Protein 1I4D (pdb70)

Structure (mmCIF, N/CA/C/O backbone):
data_1I4D
#
_entry.id   1I4D
#
_cell.length_a   63.566
_cell.length_b   47.462
_cell.length_c   125.311
_cell.angle_alpha   90.00
_cell.angle_beta   97.51
_cell.angle_gamma   90.00
#
_symmetry.space_group_name_H-M   'P 1 21 1'
#
loop_
_entity.id
_entity.type
_entity.pdbx_description
1 polymer 'ARFAPTIN 2'
2 polymer 'RAS-RELATED C3 BOTULINUM TOXIN SUBSTRATE 1'
3 non-polymer 'MAGNESIUM ION'
4 non-polymer "GUANOSINE-5'-DIPHOSPHATE"
5 water water
#
loop_
_atom_site.group_PDB
_atom_site.id
_atom_site.type_symbol
_atom_site.label_atom_id
_atom_site.label_alt_id
_atom_site.label_comp_id
_atom_site.label_asym_id
_atom_site.label_entity_id
_atom_site.label_seq_id
_atom_site.pdbx_PDB_ins_code
_atom_site.Cartn_x
_atom_site.Cartn_y
_atom_site.Cartn_z
_atom_site.occupancy
_atom_site.B_iso_or_equiv
_atom_site.auth_seq_id
_atom_site.auth_comp_id
_atom_site.auth_asym_id
_atom_site.auth_atom_id
_atom_site.pdbx_PDB_model_num
ATOM 1 N N . SER A 1 2 ? -28.423 -29.374 6.363 1.00 91.07 23 SER A N 1
ATOM 2 C CA . SER A 1 2 ? -28.788 -28.320 5.376 1.00 91.01 23 SER A CA 1
ATOM 3 C C . SER A 1 2 ? -28.708 -26.953 6.036 1.00 91.06 23 SER A C 1
ATOM 4 O O . SER A 1 2 ? -28.754 -26.847 7.262 1.00 91.59 23 SER A O 1
ATOM 7 N N . ARG A 1 3 ? -28.594 -25.913 5.214 1.00 90.28 24 ARG A N 1
ATOM 8 C CA . ARG A 1 3 ? -28.500 -24.541 5.700 1.00 89.09 24 ARG A CA 1
ATOM 9 C C . ARG A 1 3 ? -28.128 -23.637 4.527 1.00 87.85 24 ARG A C 1
ATOM 10 O O . ARG A 1 3 ? -27.495 -24.089 3.570 1.00 87.17 24 ARG A O 1
ATOM 18 N N . THR A 1 4 ? -28.533 -22.369 4.592 1.00 86.60 25 THR A N 1
ATOM 19 C CA . THR A 1 4 ? -28.213 -21.410 3.532 1.00 85.41 25 THR A CA 1
ATOM 20 C C . THR A 1 4 ? -26.839 -20.805 3.826 1.00 84.80 25 THR A C 1
ATOM 21 O O . THR A 1 4 ? -26.727 -19.815 4.556 1.00 85.69 25 THR A O 1
ATOM 25 N N . VAL A 1 5 ? -25.798 -21.402 3.254 1.00 83.03 26 VAL A N 1
ATOM 26 C CA . VAL A 1 5 ? -24.430 -20.939 3.470 1.00 80.56 26 VAL A CA 1
ATOM 27 C C . VAL A 1 5 ? -23.988 -19.840 2.502 1.00 78.94 26 VAL A C 1
ATOM 28 O O . VAL A 1 5 ? -24.174 -19.942 1.290 1.00 78.70 26 VAL A O 1
ATOM 32 N N . ASP A 1 6 ? -23.411 -18.782 3.056 1.00 77.33 27 ASP A N 1
ATOM 33 C CA . ASP A 1 6 ? -22.902 -17.682 2.256 1.00 76.76 27 ASP A CA 1
ATOM 34 C C . ASP A 1 6 ? -21.398 -17.620 2.488 1.00 76.90 27 ASP A C 1
ATOM 35 O O . ASP A 1 6 ? -20.803 -16.546 2.457 1.00 77.43 27 ASP A O 1
ATOM 40 N N . LEU A 1 7 ? -20.807 -18.795 2.718 1.00 76.31 28 LEU A N 1
ATOM 41 C CA . LEU A 1 7 ? -19.375 -18.975 2.987 1.00 75.44 28 LEU A CA 1
ATOM 42 C C . LEU A 1 7 ? -18.517 -17.710 3.029 1.00 74.91 28 LEU A C 1
ATOM 43 O O . LEU A 1 7 ? -17.996 -17.342 4.081 1.00 74.27 28 LEU A O 1
ATOM 48 N N . GLU A 1 8 ? -18.360 -17.063 1.878 1.00 74.68 29 GLU A N 1
ATOM 49 C CA . GLU A 1 8 ? -17.558 -15.848 1.785 1.00 74.68 29 GLU A CA 1
ATOM 50 C C . GLU A 1 8 ? -17.913 -14.866 2.896 1.00 72.95 29 GLU A C 1
ATOM 51 O O . GLU A 1 8 ? -17.056 -14.480 3.688 1.00 73.03 29 GLU A O 1
ATOM 57 N N . LEU A 1 9 ? -19.183 -14.473 2.957 1.00 71.16 30 LEU A N 1
ATOM 58 C CA . LEU A 1 9 ? -19.645 -13.532 3.974 1.00 69.08 30 LEU A CA 1
ATOM 59 C C . LEU A 1 9 ? -19.596 -14.090 5.400 1.00 67.60 30 LEU A C 1
ATOM 60 O O . LEU A 1 9 ? -19.287 -13.361 6.342 1.00 67.09 30 LEU A O 1
ATOM 65 N N . GLU A 1 10 ? -19.920 -15.371 5.564 1.00 65.74 31 GLU A N 1
ATOM 66 C CA . GLU A 1 10 ? -19.896 -15.979 6.885 1.00 63.96 31 GLU A CA 1
ATOM 67 C C . GLU A 1 10 ? -18.505 -15.880 7.494 1.00 63.58 31 GLU A C 1
ATOM 68 O O . GLU A 1 10 ? -18.360 -15.616 8.688 1.00 63.25 31 GLU A O 1
ATOM 74 N N . LEU A 1 11 ? -17.482 -16.078 6.670 1.00 63.22 32 LEU A N 1
ATOM 75 C CA . LEU A 1 11 ? -16.112 -15.984 7.147 1.00 63.22 32 LEU A CA 1
ATOM 76 C C . LEU A 1 11 ? -15.818 -14.570 7.612 1.00 63.35 32 LEU A C 1
ATOM 77 O O . LEU A 1 11 ? -15.398 -14.359 8.744 1.00 64.06 32 LEU A O 1
ATOM 82 N N . GLN A 1 12 ? -16.044 -13.605 6.732 1.00 63.81 33 GLN A N 1
ATOM 83 C CA . GLN A 1 12 ? -15.840 -12.199 7.059 1.00 64.52 33 GLN A CA 1
ATOM 84 C C . GLN A 1 12 ? -16.487 -11.866 8.405 1.00 63.94 33 GLN A C 1
ATOM 85 O O . GLN A 1 12 ? -16.013 -11.001 9.141 1.00 62.57 33 GLN A O 1
ATOM 91 N N . ILE A 1 13 ? -17.584 -12.560 8.700 1.00 63.62 34 ILE A N 1
ATOM 92 C CA . ILE A 1 13 ? -18.342 -12.364 9.929 1.00 63.09 34 ILE A CA 1
ATOM 93 C C . ILE A 1 13 ? -17.616 -12.912 11.147 1.00 63.74 34 ILE A C 1
ATOM 94 O O . ILE A 1 13 ? -17.376 -12.181 12.109 1.00 63.84 34 ILE A O 1
ATOM 99 N N . GLU A 1 14 ? -17.257 -14.192 11.120 1.00 64.69 35 GLU A N 1
ATOM 100 C CA . GLU A 1 14 ? -16.581 -14.767 12.277 1.00 65.30 35 GLU A CA 1
ATOM 101 C C . GLU A 1 14 ? -15.251 -14.078 12.488 1.00 62.58 35 GLU A C 1
ATOM 102 O O . GLU A 1 14 ? -14.756 -13.992 13.610 1.00 62.13 35 GLU A O 1
ATOM 108 N N . LEU A 1 15 ? -14.693 -13.571 11.398 1.00 60.80 36 LEU A N 1
ATOM 109 C CA . LEU A 1 15 ? -13.428 -12.869 11.439 1.00 60.05 36 LEU A CA 1
ATOM 110 C C . LEU A 1 15 ? -13.624 -11.565 12.203 1.00 59.17 36 LEU A C 1
ATOM 111 O O . LEU A 1 15 ? -12.807 -11.198 13.047 1.00 60.09 36 LEU A O 1
ATOM 116 N N . LEU A 1 16 ? -14.706 -10.857 11.897 1.00 57.19 37 LEU A N 1
ATOM 117 C CA . LEU A 1 16 ? -14.988 -9.602 12.577 1.00 55.32 37 LEU A CA 1
ATOM 118 C C . LEU A 1 16 ? -15.197 -9.925 14.031 1.00 55.02 37 LEU A C 1
ATOM 119 O O . LEU A 1 16 ? -14.794 -9.171 14.914 1.00 55.66 37 LEU A O 1
ATOM 124 N N . ARG A 1 17 ? -15.825 -11.060 14.282 1.00 54.39 38 ARG A N 1
ATOM 125 C CA . ARG A 1 17 ? -16.085 -11.442 15.652 1.00 54.48 38 ARG A CA 1
ATOM 126 C C . ARG A 1 17 ? -14.811 -11.651 16.453 1.00 54.37 38 ARG A C 1
ATOM 127 O O . ARG A 1 17 ? -14.756 -11.282 17.624 1.00 53.31 38 ARG A O 1
ATOM 135 N N . GLU A 1 18 ? -13.779 -12.220 15.838 1.00 55.00 39 GLU A N 1
ATOM 136 C CA . GLU A 1 18 ? -12.548 -12.414 16.582 1.00 56.48 39 GLU A CA 1
ATOM 137 C C . GLU A 1 18 ? -11.862 -11.060 16.733 1.00 54.88 39 GLU A C 1
ATOM 138 O O . GLU A 1 18 ? -11.537 -10.652 17.846 1.00 56.06 39 GLU A O 1
ATOM 144 N N . THR A 1 19 ? -11.652 -10.349 15.630 1.00 52.50 40 THR A N 1
ATOM 145 C CA . THR A 1 19 ? -11.029 -9.033 15.717 1.00 49.90 40 THR A CA 1
ATOM 146 C C . THR A 1 19 ? -11.664 -8.293 16.886 1.00 48.89 40 THR A C 1
ATOM 147 O O . THR A 1 19 ? -10.996 -7.582 17.621 1.00 48.58 40 THR A O 1
ATOM 151 N N . LYS A 1 20 ? -12.965 -8.483 17.056 1.00 48.69 41 LYS A N 1
ATOM 152 C CA . LYS A 1 20 ? -13.701 -7.849 18.140 1.00 49.34 41 LYS A CA 1
ATOM 153 C C . LYS A 1 20 ? -13.157 -8.260 19.502 1.00 49.41 41 LYS A C 1
ATOM 154 O O . LYS A 1 20 ? -12.829 -7.411 20.324 1.00 50.53 41 LYS A O 1
ATOM 160 N N . ARG A 1 21 ? -13.077 -9.563 19.746 1.00 48.54 42 ARG A N 1
ATOM 161 C CA . ARG A 1 21 ? -12.572 -10.070 21.019 1.00 49.07 42 ARG A CA 1
ATOM 162 C C . ARG A 1 21 ? -11.175 -9.541 21.341 1.00 47.71 42 ARG A C 1
ATOM 163 O O . ARG A 1 21 ? -10.947 -8.953 22.403 1.00 47.26 42 ARG A O 1
ATOM 171 N N . LYS A 1 22 ? -10.245 -9.765 20.419 1.00 45.70 43 LYS A N 1
ATOM 172 C CA . LYS A 1 22 ? -8.875 -9.321 20.577 1.00 43.68 43 LYS A CA 1
ATOM 173 C C . LYS A 1 22 ? -8.808 -7.853 20.936 1.00 42.23 43 LYS A C 1
ATOM 174 O O . LYS A 1 22 ? -8.067 -7.451 21.826 1.00 42.04 43 LYS A O 1
ATOM 180 N N . TYR A 1 23 ? -9.593 -7.047 20.247 1.00 42.17 44 TYR A N 1
ATOM 181 C CA . TYR A 1 23 ? -9.613 -5.623 20.530 1.00 43.14 44 TYR A CA 1
ATOM 182 C C . TYR A 1 23 ? -10.096 -5.345 21.946 1.00 42.94 44 TYR A C 1
ATOM 183 O O . TYR A 1 23 ? -9.564 -4.471 22.624 1.00 44.38 44 TYR A O 1
ATOM 192 N N . GLU A 1 24 ? -11.098 -6.087 22.398 1.00 42.75 45 GLU A N 1
ATOM 193 C CA . GLU A 1 24 ? -11.613 -5.876 23.740 1.00 43.49 45 GLU A CA 1
ATOM 194 C C . GLU A 1 24 ? -10.572 -6.309 24.764 1.00 44.42 45 GLU A C 1
ATOM 195 O O . GLU A 1 24 ? -10.662 -5.955 25.950 1.00 44.76 45 GLU A O 1
ATOM 201 N N . SER A 1 25 ? -9.584 -7.079 24.308 1.00 44.08 46 SER A N 1
ATOM 202 C CA . SER A 1 25 ? -8.518 -7.529 25.198 1.00 42.53 46 SER A CA 1
ATOM 203 C C . SER A 1 25 ? -7.456 -6.443 25.266 1.00 40.43 46 SER A C 1
ATOM 204 O O . SER A 1 25 ? -6.949 -6.129 26.338 1.00 40.00 46 SER A O 1
ATOM 207 N N . VAL A 1 26 ? -7.103 -5.886 24.113 1.00 40.20 47 VAL A N 1
ATOM 208 C CA . VAL A 1 26 ? -6.148 -4.792 24.077 1.00 39.15 47 VAL A CA 1
ATOM 209 C C . VAL A 1 26 ? -6.807 -3.729 24.948 1.00 40.52 47 VAL A C 1
ATOM 210 O O . VAL A 1 26 ? -6.155 -3.014 25.706 1.00 41.81 47 VAL A O 1
ATOM 214 N N . LEU A 1 27 ? -8.127 -3.661 24.849 1.00 41.36 48 LEU A N 1
ATOM 215 C CA . LEU A 1 27 ? -8.909 -2.708 25.606 1.00 43.36 48 LEU A CA 1
ATOM 216 C C . LEU A 1 27 ? -8.742 -2.892 27.122 1.00 45.69 48 LEU A C 1
ATOM 217 O O . LEU A 1 27 ? -8.692 -1.910 27.856 1.00 46.85 48 LEU A O 1
ATOM 222 N N . GLN A 1 28 ? -8.665 -4.140 27.593 1.00 48.30 49 GLN A N 1
ATOM 223 C CA . GLN A 1 28 ? -8.476 -4.417 29.032 1.00 47.75 49 GLN A CA 1
ATOM 224 C C . GLN A 1 28 ? -7.153 -3.796 29.427 1.00 46.59 49 GLN A C 1
ATOM 225 O O . GLN A 1 28 ? -7.090 -2.773 30.114 1.00 47.09 49 GLN A O 1
ATOM 231 N N . LEU A 1 29 ? -6.097 -4.466 28.980 1.00 44.11 50 LEU A N 1
ATOM 232 C CA . LEU A 1 29 ? -4.737 -4.052 29.222 1.00 40.72 50 LEU A CA 1
ATOM 233 C C . LEU A 1 29 ? -4.642 -2.541 29.189 1.00 38.75 50 LEU A C 1
ATOM 234 O O . LEU A 1 29 ? -4.132 -1.930 30.114 1.00 40.65 50 LEU A O 1
ATOM 239 N N . GLY A 1 30 ? -5.141 -1.937 28.122 1.00 36.19 51 GLY A N 1
ATOM 240 C CA . GLY A 1 30 ? -5.093 -0.489 28.020 1.00 35.32 51 GLY A CA 1
ATOM 241 C C . GLY A 1 30 ? -5.614 0.190 29.271 1.00 34.41 51 GLY A C 1
ATOM 242 O O . GLY A 1 30 ? -4.927 1.010 29.875 1.00 34.80 51 GLY A O 1
ATOM 243 N N . ARG A 1 31 ? -6.836 -0.159 29.659 1.00 33.56 52 ARG A N 1
ATOM 244 C CA . ARG A 1 31 ? -7.449 0.403 30.857 1.00 32.86 52 ARG A CA 1
ATOM 245 C C . ARG A 1 31 ? -6.567 0.134 32.055 1.00 32.98 52 ARG A C 1
ATOM 246 O O . ARG A 1 31 ? -6.266 1.036 32.818 1.00 34.34 52 ARG A O 1
ATOM 254 N N . ALA A 1 32 ? -6.168 -1.120 32.220 1.00 33.54 53 ALA A N 1
ATOM 255 C CA . ALA A 1 32 ? -5.311 -1.513 33.324 1.00 33.03 53 ALA A CA 1
ATOM 256 C C . ALA A 1 32 ? -4.038 -0.684 33.331 1.00 33.00 53 ALA A C 1
ATOM 257 O O . ALA A 1 32 ? -3.615 -0.194 34.384 1.00 35.14 53 ALA A O 1
ATOM 259 N N . LEU A 1 33 ? -3.421 -0.535 32.164 1.00 32.34 54 LEU A N 1
ATOM 260 C CA . LEU A 1 33 ? -2.187 0.235 32.053 1.00 33.19 54 LEU A CA 1
ATOM 261 C C . LEU A 1 33 ? -2.453 1.557 32.750 1.00 34.09 54 LEU A C 1
ATOM 262 O O . LEU A 1 33 ? -1.653 2.039 33.548 1.00 35.22 54 LEU A O 1
ATOM 267 N N . THR A 1 34 ? -3.607 2.119 32.435 1.00 35.38 55 THR A N 1
ATOM 268 C CA . THR A 1 34 ? -4.065 3.369 32.999 1.00 37.75 55 THR A CA 1
ATOM 269 C C . THR A 1 34 ? -4.006 3.346 34.527 1.00 38.73 55 THR A C 1
ATOM 270 O O . THR A 1 34 ? -3.488 4.275 35.157 1.00 42.30 55 THR A O 1
ATOM 274 N N . ALA A 1 35 ? -4.527 2.279 35.122 1.00 37.55 56 ALA A N 1
ATOM 275 C CA . ALA A 1 35 ? -4.571 2.150 36.571 1.00 35.34 56 ALA A CA 1
ATOM 276 C C . ALA A 1 35 ? -3.196 2.161 37.215 1.00 35.13 56 ALA A C 1
ATOM 277 O O . ALA A 1 35 ? -2.994 2.739 38.282 1.00 34.40 56 ALA A O 1
ATOM 279 N N . HIS A 1 36 ? -2.248 1.514 36.560 1.00 35.76 57 HIS A N 1
ATOM 280 C CA . HIS A 1 36 ? -0.892 1.445 37.067 1.00 35.01 57 HIS A CA 1
ATOM 281 C C . HIS A 1 36 ? -0.193 2.779 36.956 1.00 34.98 57 HIS A C 1
ATOM 282 O O . HIS A 1 36 ? 0.500 3.191 37.879 1.00 33.66 57 HIS A O 1
ATOM 289 N N . LEU A 1 37 ? -0.386 3.456 35.831 1.00 34.74 58 LEU A N 1
ATOM 290 C CA . LEU A 1 37 ? 0.206 4.773 35.646 1.00 36.44 58 LEU A CA 1
ATOM 291 C C . LEU A 1 37 ? -0.294 5.668 36.780 1.00 36.68 58 LEU A C 1
ATOM 292 O O . LEU A 1 37 ? 0.463 6.441 37.370 1.00 34.02 58 LEU A O 1
ATOM 297 N N . TYR A 1 38 ? -1.575 5.532 37.097 1.00 37.48 59 TYR A N 1
ATOM 298 C CA . TYR A 1 38 ? -2.173 6.302 38.174 1.00 37.77 59 TYR A CA 1
ATOM 299 C C . TYR A 1 38 ? -1.410 6.002 39.461 1.00 39.16 59 TYR A C 1
ATOM 300 O O . TYR A 1 38 ? -0.969 6.910 40.170 1.00 41.03 59 TYR A O 1
ATOM 309 N N . SER A 1 39 ? -1.256 4.710 39.740 1.00 39.93 60 SER A N 1
ATOM 310 C CA . SER A 1 39 ? -0.571 4.223 40.932 1.00 39.05 60 SER A CA 1
ATOM 311 C C . SER A 1 39 ? 0.879 4.705 41.029 1.00 39.14 60 SER A C 1
ATOM 312 O O . SER A 1 39 ? 1.338 5.101 42.099 1.00 39.70 60 SER A O 1
ATOM 315 N N . LEU A 1 40 ? 1.607 4.642 39.921 1.00 39.44 61 LEU A N 1
ATOM 316 C CA . LEU A 1 40 ? 2.973 5.132 39.901 1.00 39.19 61 LEU A CA 1
ATOM 317 C C . LEU A 1 40 ? 2.923 6.621 40.266 1.00 39.77 61 LEU A C 1
ATOM 318 O O . LEU A 1 40 ? 3.409 7.022 41.317 1.00 39.37 61 LEU A O 1
ATOM 323 N N . LEU A 1 41 ? 2.318 7.431 39.398 1.00 40.73 62 LEU A N 1
ATOM 324 C CA . LEU A 1 41 ? 2.190 8.877 39.626 1.00 40.49 62 LEU A CA 1
ATOM 325 C C . LEU A 1 41 ? 2.076 9.222 41.100 1.00 40.31 62 LEU A C 1
ATOM 326 O O . LEU A 1 41 ? 2.854 10.023 41.600 1.00 41.81 62 LEU A O 1
ATOM 331 N N . GLN A 1 42 ? 1.113 8.624 41.798 1.00 39.16 63 GLN A N 1
ATOM 332 C CA . GLN A 1 42 ? 0.931 8.921 43.216 1.00 39.36 63 GLN A CA 1
ATOM 333 C C . GLN A 1 42 ? 2.138 8.504 44.032 1.00 38.57 63 GLN A C 1
ATOM 334 O O . GLN A 1 42 ? 2.665 9.286 44.811 1.00 39.84 63 GLN A O 1
ATOM 340 N N . THR A 1 43 ? 2.586 7.274 43.851 1.00 37.21 64 THR A N 1
ATOM 341 C CA . THR A 1 43 ? 3.734 6.798 44.595 1.00 36.85 64 THR A CA 1
ATOM 342 C C . THR A 1 43 ? 4.934 7.692 44.333 1.00 37.60 64 THR A C 1
ATOM 343 O O . THR A 1 43 ? 5.696 8.005 45.240 1.00 38.27 64 THR A O 1
ATOM 347 N N . GLN A 1 44 ? 5.110 8.099 43.085 1.00 39.60 65 GLN A N 1
ATOM 348 C CA . GLN A 1 44 ? 6.230 8.957 42.737 1.00 41.38 65 GLN A CA 1
ATOM 349 C C . GLN A 1 44 ? 6.028 10.325 43.374 1.00 42.32 65 GLN A C 1
ATOM 350 O O . GLN A 1 44 ? 6.956 10.902 43.925 1.00 44.02 65 GLN A O 1
ATOM 356 N N . HIS A 1 45 ? 4.810 10.841 43.319 1.00 42.59 66 HIS A N 1
ATOM 357 C CA . HIS A 1 45 ? 4.531 12.133 43.932 1.00 43.26 66 HIS A CA 1
ATOM 358 C C . HIS A 1 45 ? 4.869 12.085 45.421 1.00 43.24 66 HIS A C 1
ATOM 359 O O . HIS A 1 45 ? 5.472 13.008 45.972 1.00 44.53 66 HIS A O 1
ATOM 366 N N . ALA A 1 46 ? 4.453 11.008 46.072 1.00 42.14 67 ALA A N 1
ATOM 367 C CA . ALA A 1 46 ? 4.692 10.863 47.492 1.00 42.23 67 ALA A CA 1
ATOM 368 C C . ALA A 1 46 ? 6.176 10.766 47.776 1.00 42.49 67 ALA A C 1
ATOM 369 O O . ALA A 1 46 ? 6.731 11.525 48.574 1.00 43.14 67 ALA A O 1
ATOM 371 N N . LEU A 1 47 ? 6.814 9.818 47.109 1.00 41.87 68 LEU A N 1
ATOM 372 C CA . LEU A 1 47 ? 8.238 9.574 47.272 1.00 40.38 68 LEU A CA 1
ATOM 373 C C . LEU A 1 47 ? 9.016 10.849 46.967 1.00 39.75 68 LEU A C 1
ATOM 374 O O . LEU A 1 47 ? 10.096 11.083 47.504 1.00 39.22 68 LEU A O 1
ATOM 379 N N . GLY A 1 48 ? 8.458 11.684 46.108 1.00 39.90 69 GLY A N 1
ATOM 380 C CA . GLY A 1 48 ? 9.141 12.919 45.787 1.00 41.47 69 GLY A CA 1
ATOM 381 C C . GLY A 1 48 ? 9.162 13.823 47.002 1.00 42.71 69 GLY A C 1
ATOM 382 O O . GLY A 1 48 ? 10.213 14.300 47.429 1.00 42.14 69 GLY A O 1
ATOM 383 N N . ASP A 1 49 ? 7.982 14.049 47.567 1.00 44.67 70 ASP A N 1
ATOM 384 C CA . ASP A 1 49 ? 7.852 14.900 48.735 1.00 46.82 70 ASP A CA 1
ATOM 385 C C . ASP A 1 49 ? 8.643 14.327 49.894 1.00 47.00 70 ASP A C 1
ATOM 386 O O . ASP A 1 49 ? 9.186 15.074 50.699 1.00 48.51 70 ASP A O 1
ATOM 391 N N . ALA A 1 50 ? 8.725 13.002 49.976 1.00 46.13 71 ALA A N 1
ATOM 392 C CA . ALA A 1 50 ? 9.469 12.366 51.060 1.00 44.60 71 ALA A CA 1
ATOM 393 C C . ALA A 1 50 ? 10.969 12.633 50.918 1.00 44.89 71 ALA A C 1
ATOM 394 O O . ALA A 1 50 ? 11.600 13.163 51.837 1.00 45.67 71 ALA A O 1
ATOM 396 N N . PHE A 1 51 ? 11.539 12.262 49.773 1.00 44.50 72 PHE A N 1
ATOM 397 C CA . PHE A 1 51 ? 12.959 12.486 49.532 1.00 43.11 72 PHE A CA 1
ATOM 398 C C . PHE A 1 51 ? 13.273 13.965 49.746 1.00 45.26 72 PHE A C 1
ATOM 399 O O . PHE A 1 51 ? 14.286 14.324 50.353 1.00 44.42 72 PHE A O 1
ATOM 407 N N . ALA A 1 52 ? 12.390 14.824 49.249 1.00 47.78 73 ALA A N 1
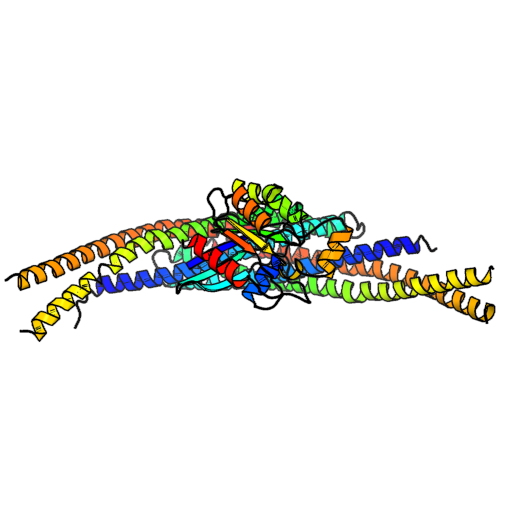ATOM 408 C CA . ALA A 1 52 ? 12.584 16.256 49.404 1.00 49.00 73 ALA A CA 1
ATOM 409 C C . ALA A 1 52 ? 12.719 16.600 50.890 1.00 50.40 73 ALA A C 1
ATOM 410 O O . ALA A 1 52 ? 13.659 17.283 51.296 1.00 51.77 73 ALA A O 1
ATOM 412 N N . ASP A 1 53 ? 11.793 16.108 51.704 1.00 52.45 74 ASP A N 1
ATOM 413 C CA . ASP A 1 53 ? 11.821 16.383 53.141 1.00 55.21 74 ASP A CA 1
ATOM 414 C C . ASP A 1 53 ? 13.123 15.933 53.836 1.00 55.79 74 ASP A C 1
ATOM 415 O O . ASP A 1 53 ? 13.734 16.706 54.580 1.00 55.80 74 ASP A O 1
ATOM 420 N N . LEU A 1 54 ? 13.537 14.688 53.600 1.00 55.77 75 LEU A N 1
ATOM 421 C CA . LEU A 1 54 ? 14.751 14.170 54.209 1.00 54.43 75 LEU A CA 1
ATOM 422 C C . LEU A 1 54 ? 15.963 14.972 53.760 1.00 55.79 75 LEU A C 1
ATOM 423 O O . LEU A 1 54 ? 16.914 15.145 54.522 1.00 56.30 75 LEU A O 1
ATOM 428 N N . SER A 1 55 ? 15.935 15.462 52.526 1.00 56.19 76 SER A N 1
ATOM 429 C CA . SER A 1 55 ? 17.038 16.275 52.030 1.00 57.67 76 SER A CA 1
ATOM 430 C C . SER A 1 55 ? 17.108 17.539 52.890 1.00 60.16 76 SER A C 1
ATOM 431 O O . SER A 1 55 ? 18.145 17.892 53.448 1.00 59.85 76 SER A O 1
ATOM 434 N N . GLN A 1 56 ? 15.972 18.205 53.007 1.00 63.10 77 GLN A N 1
ATOM 435 C CA . GLN A 1 56 ? 15.871 19.434 53.772 1.00 66.58 77 GLN A CA 1
ATOM 436 C C . GLN A 1 56 ? 16.312 19.246 55.225 1.00 67.09 77 GLN A C 1
ATOM 437 O O . GLN A 1 56 ? 16.743 20.200 55.868 1.00 68.21 77 GLN A O 1
ATOM 443 N N . LYS A 1 57 ? 16.216 18.018 55.731 1.00 67.14 78 LYS A N 1
ATOM 444 C CA . LYS A 1 57 ? 16.577 17.718 57.119 1.00 66.93 78 LYS A CA 1
ATOM 445 C C . LYS A 1 57 ? 17.589 16.581 57.280 1.00 67.42 78 LYS A C 1
ATOM 446 O O . LYS A 1 57 ? 17.501 15.790 58.217 1.00 67.42 78 LYS A O 1
ATOM 452 N N . SER A 1 58 ? 18.553 16.504 56.371 1.00 67.80 79 SER A N 1
ATOM 453 C CA . SER A 1 58 ? 19.574 15.464 56.426 1.00 67.85 79 SER A CA 1
ATOM 454 C C . SER A 1 58 ? 20.815 15.947 55.663 1.00 67.38 79 SER A C 1
ATOM 455 O O . SER A 1 58 ? 21.139 15.423 54.595 1.00 67.25 79 SER A O 1
ATOM 458 N N . PRO A 1 59 ? 21.532 16.948 56.221 1.00 67.17 80 PRO A N 1
ATOM 459 C CA . PRO A 1 59 ? 22.742 17.577 55.675 1.00 66.71 80 PRO A CA 1
ATOM 460 C C . PRO A 1 59 ? 23.707 16.639 54.974 1.00 66.82 80 PRO A C 1
ATOM 461 O O . PRO A 1 59 ? 24.039 16.826 53.799 1.00 66.37 80 PRO A O 1
ATOM 465 N N . GLU A 1 60 ? 24.160 15.632 55.707 1.00 66.53 81 GLU A N 1
ATOM 466 C CA . GLU A 1 60 ? 25.104 14.673 55.165 1.00 67.56 81 GLU A CA 1
ATOM 467 C C . GLU A 1 60 ? 24.639 13.964 53.889 1.00 65.36 81 GLU A C 1
ATOM 468 O O . GLU A 1 60 ? 25.467 13.534 53.079 1.00 64.95 81 GLU A O 1
ATOM 474 N N . LEU A 1 61 ? 23.323 13.839 53.714 1.00 61.89 82 LEU A N 1
ATOM 475 C CA . LEU A 1 61 ? 22.762 13.164 52.549 1.00 58.83 82 LEU A CA 1
ATOM 476 C C . LEU A 1 61 ? 21.884 14.070 51.691 1.00 59.47 82 LEU A C 1
ATOM 477 O O . LEU A 1 61 ? 21.197 13.601 50.791 1.00 59.76 82 LEU A O 1
ATOM 482 N N . GLN A 1 62 ? 21.923 15.368 51.961 1.00 60.64 83 GLN A N 1
ATOM 483 C CA . GLN A 1 62 ? 21.114 16.338 51.236 1.00 60.42 83 GLN A CA 1
ATOM 484 C C . GLN A 1 62 ? 21.212 16.248 49.720 1.00 59.20 83 GLN A C 1
ATOM 485 O O . GLN A 1 62 ? 20.209 16.384 49.026 1.00 58.98 83 GLN A O 1
ATOM 491 N N . GLU A 1 63 ? 22.414 16.034 49.199 1.00 59.20 84 GLU A N 1
ATOM 492 C CA . GLU A 1 63 ? 22.598 15.952 47.751 1.00 59.40 84 GLU A CA 1
ATOM 493 C C . GLU A 1 63 ? 21.930 14.727 47.171 1.00 57.61 84 GLU A C 1
ATOM 494 O O . GLU A 1 63 ? 21.208 14.825 46.197 1.00 59.43 84 GLU A O 1
ATOM 500 N N . GLU A 1 64 ? 22.192 13.567 47.760 1.00 56.04 85 GLU A N 1
ATOM 501 C CA . GLU A 1 64 ? 21.617 12.323 47.272 1.00 52.87 85 GLU A CA 1
ATOM 502 C C . GLU A 1 64 ? 20.083 12.274 47.362 1.00 51.29 85 GLU A C 1
ATOM 503 O O . GLU A 1 64 ? 19.425 11.743 46.463 1.00 50.70 85 GLU A O 1
ATOM 509 N N . PHE A 1 65 ? 19.513 12.832 48.429 1.00 48.75 86 PHE A N 1
ATOM 510 C CA . PHE A 1 65 ? 18.059 12.868 48.597 1.00 46.99 86 PHE A CA 1
ATOM 511 C C . PHE A 1 65 ? 17.372 13.828 47.602 1.00 47.85 86 PHE A C 1
ATOM 512 O O . PHE A 1 65 ? 16.405 13.436 46.940 1.00 49.45 86 PHE A O 1
ATOM 520 N N . GLY A 1 66 ? 17.859 15.074 47.503 1.00 47.29 87 GLY A N 1
ATOM 521 C CA . GLY A 1 66 ? 17.278 16.047 46.584 1.00 47.08 87 GLY A CA 1
ATOM 522 C C . GLY A 1 66 ? 17.373 15.518 45.163 1.00 48.70 87 GLY A C 1
ATOM 523 O O . GLY A 1 66 ? 16.477 15.675 44.328 1.00 49.89 87 GLY A O 1
ATOM 524 N N . TYR A 1 67 ? 18.504 14.886 44.910 1.00 50.11 88 TYR A N 1
ATOM 525 C CA . TYR A 1 67 ? 18.843 14.241 43.649 1.00 52.09 88 TYR A CA 1
ATOM 526 C C . TYR A 1 67 ? 17.626 13.402 43.228 1.00 51.52 88 TYR A C 1
ATOM 527 O O . TYR A 1 67 ? 17.053 13.590 42.149 1.00 51.40 88 TYR A O 1
ATOM 536 N N . ASN A 1 68 ? 17.247 12.473 44.106 1.00 48.77 89 ASN A N 1
ATOM 537 C CA . ASN A 1 68 ? 16.135 11.566 43.865 1.00 46.43 89 ASN A CA 1
ATOM 538 C C . ASN A 1 68 ? 14.785 12.246 43.923 1.00 45.24 89 ASN A C 1
ATOM 539 O O . ASN A 1 68 ? 13.881 11.922 43.148 1.00 43.37 89 ASN A O 1
ATOM 544 N N . ALA A 1 69 ? 14.646 13.188 44.847 1.00 44.44 90 ALA A N 1
ATOM 545 C CA . ALA A 1 69 ? 13.395 13.908 44.977 1.00 44.46 90 ALA A CA 1
ATOM 546 C C . ALA A 1 69 ? 12.999 14.470 43.618 1.00 45.99 90 ALA A C 1
ATOM 547 O O . ALA A 1 69 ? 11.917 14.174 43.117 1.00 46.54 90 ALA A O 1
ATOM 549 N N . GLU A 1 70 ? 13.876 15.259 43.007 1.00 47.18 91 GLU A N 1
ATOM 550 C CA . GLU A 1 70 ? 13.560 15.848 41.713 1.00 48.12 91 GLU A CA 1
ATOM 551 C C . GLU A 1 70 ? 13.196 14.859 40.630 1.00 47.87 91 GLU A C 1
ATOM 552 O O . GLU A 1 70 ? 12.149 15.002 40.003 1.00 48.52 91 GLU A O 1
ATOM 558 N N . THR A 1 71 ? 14.036 13.856 40.393 1.00 48.62 92 THR A N 1
ATOM 559 C CA . THR A 1 71 ? 13.724 12.904 39.328 1.00 49.81 92 THR A CA 1
ATOM 560 C C . THR A 1 71 ? 12.336 12.311 39.555 1.00 48.69 92 THR A C 1
ATOM 561 O O . THR A 1 71 ? 11.558 12.117 38.612 1.00 48.61 92 THR A O 1
ATOM 565 N N . GLN A 1 72 ? 12.023 12.032 40.815 1.00 48.19 93 GLN A N 1
ATOM 566 C CA . GLN A 1 72 ? 10.724 11.482 41.157 1.00 46.38 93 GLN A CA 1
ATOM 567 C C . GLN A 1 72 ? 9.650 12.546 40.938 1.00 46.10 93 GLN A C 1
ATOM 568 O O . GLN A 1 72 ? 8.555 12.232 40.480 1.00 45.77 93 GLN A O 1
ATOM 574 N N . LYS A 1 73 ? 9.963 13.805 41.254 1.00 45.88 94 LYS A N 1
ATOM 575 C CA . LYS A 1 73 ? 9.006 14.897 41.058 1.00 45.75 94 LYS A CA 1
ATOM 576 C C . LYS A 1 73 ? 8.769 15.097 39.588 1.00 44.43 94 LYS A C 1
ATOM 577 O O . LYS 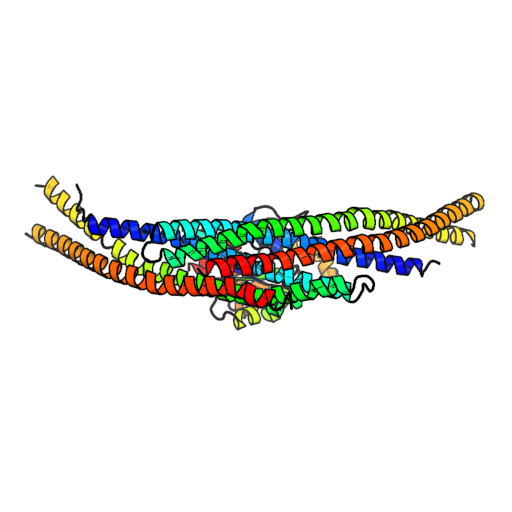A 1 73 ? 7.687 15.504 39.174 1.00 44.05 94 LYS A O 1
ATOM 583 N N . LEU A 1 74 ? 9.789 14.804 38.795 1.00 45.55 95 LEU A N 1
ATOM 584 C CA . LEU A 1 74 ? 9.670 14.943 37.354 1.00 48.28 95 LEU A CA 1
ATOM 585 C C . LEU A 1 74 ? 8.922 13.748 36.769 1.00 49.52 95 LEU A C 1
ATOM 586 O O . LEU A 1 74 ? 7.943 13.921 36.049 1.00 51.27 95 LEU A O 1
ATOM 591 N N . LEU A 1 75 ? 9.374 12.536 37.073 1.00 50.76 96 LEU A N 1
ATOM 592 C CA . LEU A 1 75 ? 8.694 11.347 36.571 1.00 50.94 96 LEU A CA 1
ATOM 593 C C . LEU A 1 75 ? 7.191 11.371 36.855 1.00 50.84 96 LEU A C 1
ATOM 594 O O . LEU A 1 75 ? 6.419 10.679 36.195 1.00 51.80 96 LEU A O 1
ATOM 599 N N . CYS A 1 76 ? 6.781 12.148 37.850 1.00 50.11 97 CYS A N 1
ATOM 600 C CA . CYS A 1 76 ? 5.373 12.258 38.193 1.00 50.25 97 CYS A CA 1
ATOM 601 C C . CYS A 1 76 ? 4.638 13.060 37.115 1.00 51.64 97 CYS A C 1
ATOM 602 O O . CYS A 1 76 ? 3.577 12.651 36.643 1.00 51.76 97 CYS A O 1
ATOM 605 N N . LYS A 1 77 ? 5.197 14.201 36.720 1.00 51.79 98 LYS A N 1
ATOM 606 C CA . LYS A 1 77 ? 4.556 15.015 35.695 1.00 51.95 98 LYS A CA 1
ATOM 607 C C . LYS A 1 77 ? 4.498 14.278 34.376 1.00 52.06 98 LYS A C 1
ATOM 608 O O . LYS A 1 77 ? 3.423 13.977 33.880 1.00 53.86 98 LYS A O 1
ATOM 614 N N . ASN A 1 78 ? 5.651 13.978 33.800 1.00 52.13 99 ASN A N 1
ATOM 615 C CA . ASN A 1 78 ? 5.659 13.268 32.537 1.00 52.94 99 ASN A CA 1
ATOM 616 C C . ASN A 1 78 ? 4.736 12.056 32.617 1.00 53.29 99 ASN A C 1
ATOM 617 O O . ASN A 1 78 ? 4.200 11.611 31.608 1.00 54.71 99 ASN A O 1
ATOM 622 N N . GLY A 1 79 ? 4.521 11.549 33.825 1.00 53.64 100 GLY A N 1
ATOM 623 C CA . GLY A 1 79 ? 3.641 10.411 33.990 1.00 54.60 100 GLY A CA 1
ATOM 624 C C . GLY A 1 79 ? 2.198 10.769 33.687 1.00 56.13 100 GLY A C 1
ATOM 625 O O . GLY A 1 79 ? 1.429 9.944 33.186 1.00 57.73 100 GLY A O 1
ATOM 626 N N . GLU A 1 80 ? 1.818 12.002 34.002 1.00 56.63 101 GLU A N 1
ATOM 627 C CA . GLU A 1 80 ? 0.465 12.473 33.738 1.00 55.92 101 GLU A CA 1
ATOM 628 C C . GLU A 1 80 ? 0.190 12.476 32.257 1.00 55.61 101 GLU A C 1
ATOM 629 O O . GLU A 1 80 ? -0.854 12.017 31.803 1.00 56.76 101 GLU A O 1
ATOM 635 N N . THR A 1 81 ? 1.138 13.033 31.515 1.00 53.52 102 THR A N 1
ATOM 636 C CA . THR A 1 81 ? 1.029 13.138 30.073 1.00 49.85 102 THR A CA 1
ATOM 637 C C . THR A 1 81 ? 0.705 11.774 29.496 1.00 47.94 102 THR A C 1
ATOM 638 O O . THR A 1 81 ? -0.296 11.607 28.803 1.00 48.01 102 THR A O 1
ATOM 642 N N . LEU A 1 82 ? 1.549 10.794 29.806 1.00 46.66 103 LEU A N 1
ATOM 643 C CA . LEU A 1 82 ? 1.341 9.423 29.340 1.00 44.79 103 LEU A CA 1
ATOM 644 C C . LEU A 1 82 ? -0.077 8.972 29.706 1.00 43.40 103 LEU A C 1
ATOM 645 O O . LEU A 1 82 ? -0.839 8.521 28.853 1.00 43.13 103 LEU A O 1
ATOM 650 N N . LEU A 1 83 ? -0.428 9.107 30.978 1.00 41.82 104 LEU A N 1
ATOM 651 C CA . LEU A 1 83 ? -1.758 8.737 31.430 1.00 42.18 104 LEU A CA 1
ATOM 652 C C . LEU A 1 83 ? -2.840 9.374 30.562 1.00 44.16 104 LEU A C 1
ATOM 653 O O . LEU A 1 83 ? -3.849 8.739 30.246 1.00 47.02 104 LEU A O 1
ATOM 658 N N . GLY A 1 84 ? -2.645 10.634 30.187 1.00 44.00 105 GLY A N 1
ATOM 659 C CA . GLY A 1 84 ? -3.633 11.293 29.357 1.00 43.39 105 GLY A CA 1
ATOM 660 C C . GLY A 1 84 ? -3.752 10.561 28.038 1.00 43.81 105 GLY A C 1
ATOM 661 O O . GLY A 1 84 ? -4.835 10.115 27.653 1.00 44.56 105 GLY A O 1
ATOM 662 N N . ALA A 1 85 ? -2.621 10.422 27.352 1.00 43.44 106 ALA A N 1
ATOM 663 C CA . ALA A 1 85 ? -2.568 9.742 26.063 1.00 42.97 106 ALA A CA 1
ATOM 664 C C . ALA A 1 85 ? -3.125 8.319 26.088 1.00 42.13 106 ALA A C 1
ATOM 665 O O . ALA A 1 85 ? -3.805 7.920 25.155 1.00 41.32 106 ALA A O 1
ATOM 667 N N . VAL A 1 86 ? -2.832 7.544 27.128 1.00 42.34 107 VAL A N 1
ATOM 668 C CA . VAL A 1 86 ? -3.365 6.183 27.179 1.00 42.61 107 VAL A CA 1
ATOM 669 C C . VAL A 1 86 ? -4.877 6.266 27.322 1.00 42.26 107 VAL A C 1
ATOM 670 O O . VAL A 1 86 ? -5.613 5.474 26.721 1.00 41.88 107 VAL A O 1
ATOM 674 N N . ASN A 1 87 ? -5.344 7.221 28.123 1.00 42.08 108 ASN A N 1
ATOM 675 C CA . ASN A 1 87 ? -6.779 7.386 28.288 1.00 42.44 108 ASN A CA 1
ATOM 676 C C . ASN A 1 87 ? -7.383 7.690 26.919 1.00 41.99 108 ASN A C 1
ATOM 677 O O . ASN A 1 87 ? -8.400 7.114 26.551 1.00 42.83 108 ASN A O 1
ATOM 682 N N . PHE A 1 88 ? -6.757 8.576 26.150 1.00 41.75 109 PHE A N 1
ATOM 683 C CA . PHE A 1 88 ? -7.282 8.894 24.812 1.00 41.75 109 PHE A CA 1
ATOM 684 C C . PHE A 1 88 ? -7.306 7.645 23.912 1.00 40.88 109 PHE A C 1
ATOM 685 O O . PHE A 1 88 ? -8.216 7.452 23.097 1.00 40.18 109 PHE A O 1
ATOM 693 N N . PHE A 1 89 ? -6.284 6.816 24.067 1.00 41.51 110 PHE A N 1
ATOM 694 C CA . PHE A 1 89 ? -6.160 5.574 23.333 1.00 42.42 110 PHE A CA 1
ATOM 695 C C . PHE A 1 89 ? -7.312 4.678 23.766 1.00 43.43 110 PHE A C 1
ATOM 696 O O . PHE A 1 89 ? -8.150 4.295 22.954 1.00 44.87 110 PHE A O 1
ATOM 704 N N . VAL A 1 90 ? -7.360 4.355 25.055 1.00 44.20 111 VAL A N 1
ATOM 705 C CA . VAL A 1 90 ? -8.415 3.486 25.575 1.00 45.33 111 VAL A CA 1
ATOM 706 C C . VAL A 1 90 ? -9.814 3.909 25.129 1.00 46.10 111 VAL A C 1
ATOM 707 O O . VAL A 1 90 ? -10.653 3.070 24.777 1.00 47.23 111 VAL A O 1
ATOM 711 N N . SER A 1 91 ? -10.038 5.219 25.149 1.00 46.05 112 SER A N 1
ATOM 712 C CA . SER A 1 91 ? -11.306 5.826 24.790 1.00 45.73 112 SER A CA 1
ATOM 713 C C . SER A 1 91 ? -11.700 5.735 23.321 1.00 45.17 112 SER A C 1
ATOM 714 O O . SER A 1 91 ? -12.835 5.382 22.985 1.00 44.87 112 SER A O 1
ATOM 717 N N . SER A 1 92 ? -10.769 6.085 22.444 1.00 45.21 113 SER A N 1
ATOM 718 C CA . SER A 1 92 ? -11.037 6.050 21.019 1.00 44.66 113 SER A CA 1
ATOM 719 C C . SER A 1 92 ? -11.305 4.634 20.524 1.00 46.05 113 SER A C 1
ATOM 720 O O . SER A 1 92 ? -12.228 4.416 19.736 1.00 46.66 113 SER A O 1
ATOM 723 N N . ILE A 1 93 ? -10.520 3.665 20.984 1.00 46.57 114 ILE A N 1
ATOM 724 C CA . ILE A 1 93 ? -10.728 2.284 20.545 1.00 46.52 114 ILE A CA 1
ATOM 725 C C . ILE A 1 93 ? -12.035 1.756 21.110 1.00 46.88 114 ILE A C 1
ATOM 726 O O . ILE A 1 93 ? -12.734 0.989 20.453 1.00 46.21 114 ILE A O 1
ATOM 731 N N . ASN A 1 94 ? -12.375 2.180 22.322 1.00 47.36 115 ASN A N 1
ATOM 732 C CA . ASN A 1 94 ? -13.619 1.735 22.927 1.00 47.78 115 ASN A CA 1
ATOM 733 C C . ASN A 1 94 ? -14.804 2.105 22.024 1.00 49.07 115 ASN A C 1
ATOM 734 O O . ASN A 1 94 ? -15.790 1.374 21.938 1.00 50.16 115 ASN A O 1
ATOM 739 N N . THR A 1 95 ? -14.721 3.250 21.362 1.00 48.15 116 THR A N 1
ATOM 740 C CA . THR A 1 95 ? -15.795 3.639 20.468 1.00 46.96 116 THR A CA 1
ATOM 741 C C . THR A 1 95 ? -15.768 2.652 19.311 1.00 47.43 116 THR A C 1
ATOM 742 O O . THR A 1 95 ? -16.747 1.963 19.038 1.00 47.66 116 THR A O 1
ATOM 746 N N . LEU A 1 96 ? -14.624 2.577 18.645 1.00 48.04 117 LEU A N 1
ATOM 747 C CA . LEU A 1 96 ? -14.455 1.683 17.516 1.00 47.85 117 LEU A CA 1
ATOM 748 C C . LEU A 1 96 ? -15.008 0.304 17.808 1.00 49.90 117 LEU A C 1
ATOM 749 O O . LEU A 1 96 ? -15.520 -0.369 16.911 1.00 52.34 117 LEU A O 1
ATOM 754 N N . VAL A 1 97 ? -14.910 -0.116 19.065 1.00 50.43 118 VAL A N 1
ATOM 755 C CA . VAL A 1 97 ? -15.375 -1.443 19.455 1.00 49.55 118 VAL A CA 1
ATOM 756 C C . VAL A 1 97 ? -16.773 -1.507 20.018 1.00 49.98 118 VAL A C 1
ATOM 757 O O . VAL A 1 97 ? -17.508 -2.449 19.741 1.00 50.68 118 VAL A O 1
ATOM 761 N N . THR A 1 98 ? -17.130 -0.501 20.809 1.00 50.60 119 THR A N 1
ATOM 762 C CA . THR A 1 98 ? -18.427 -0.441 21.475 1.00 50.68 119 THR A CA 1
ATOM 763 C C . THR A 1 98 ? -19.549 0.252 20.693 1.00 50.84 119 THR A C 1
ATOM 764 O O . THR A 1 98 ? -20.728 0.053 20.962 1.00 48.95 119 THR A O 1
ATOM 768 N N . LYS A 1 99 ? -19.177 1.074 19.726 1.00 52.77 120 LYS A N 1
ATOM 769 C CA . LYS A 1 99 ? -20.162 1.774 18.923 1.00 53.94 120 LYS A CA 1
ATOM 770 C C . LYS A 1 99 ? -20.057 1.308 17.468 1.00 54.44 120 LYS A C 1
ATOM 771 O O . LYS A 1 99 ? -20.818 0.441 17.035 1.00 54.00 120 LYS A O 1
ATOM 777 N N . THR A 1 100 ? -19.101 1.862 16.726 1.00 54.65 121 THR A N 1
ATOM 778 C CA . THR A 1 100 ? -18.914 1.514 15.317 1.00 54.52 121 THR A CA 1
ATOM 779 C C . THR A 1 100 ? -19.033 0.023 15.033 1.00 54.61 121 THR A C 1
ATOM 780 O O . THR A 1 100 ? -19.950 -0.420 14.348 1.00 54.50 121 THR A O 1
ATOM 784 N N . MET A 1 101 ? -18.098 -0.748 15.561 1.00 55.31 122 MET A N 1
ATOM 785 C CA . MET A 1 101 ? -18.091 -2.183 15.358 1.00 56.77 122 MET A CA 1
ATOM 786 C C . MET A 1 101 ? -19.388 -2.842 15.825 1.00 57.86 122 MET A C 1
ATOM 787 O O . MET A 1 101 ? -19.925 -3.719 15.153 1.00 57.03 122 MET A O 1
ATOM 792 N N . GLU A 1 102 ? -19.887 -2.422 16.983 1.00 59.41 123 GLU A N 1
ATOM 793 C CA . GLU A 1 102 ? -21.119 -2.986 17.534 1.00 60.57 123 GLU A CA 1
ATOM 794 C C . GLU A 1 102 ? -22.284 -2.787 16.569 1.00 59.69 123 GLU A C 1
ATOM 795 O O . GLU A 1 102 ? -23.063 -3.709 16.310 1.00 58.86 123 GLU A O 1
ATOM 801 N N . ASP A 1 103 ? -22.397 -1.565 16.059 1.00 58.86 124 ASP A N 1
ATOM 802 C CA . ASP A 1 103 ? -23.436 -1.191 15.102 1.00 58.41 124 ASP A CA 1
ATOM 803 C C . ASP A 1 103 ? -23.569 -2.294 14.046 1.00 57.83 124 ASP A C 1
ATOM 804 O O . ASP A 1 103 ? -24.595 -2.966 13.973 1.00 58.21 124 ASP A O 1
ATOM 809 N N . THR A 1 104 ? -22.519 -2.486 13.250 1.00 57.14 125 THR A N 1
ATOM 810 C CA . THR A 1 104 ? -22.483 -3.519 12.212 1.00 55.51 125 THR A CA 1
ATOM 811 C C . THR A 1 104 ? -22.931 -4.890 12.743 1.00 56.24 125 THR A C 1
ATOM 812 O O . THR A 1 104 ? -23.750 -5.567 12.130 1.00 56.18 125 THR A O 1
ATOM 816 N N . LEU A 1 105 ? -22.397 -5.296 13.886 1.00 57.42 126 LEU A N 1
ATOM 817 C CA . LEU A 1 105 ? -22.760 -6.579 14.470 1.00 57.99 126 LEU A CA 1
ATOM 818 C C . LEU A 1 105 ? -24.263 -6.656 14.698 1.00 58.52 126 LEU A C 1
ATOM 819 O O . LEU A 1 105 ? -24.832 -7.742 14.795 1.00 58.63 126 LEU A O 1
ATOM 824 N N . MET A 1 106 ? -24.907 -5.502 14.797 1.00 59.63 127 MET A N 1
ATOM 825 C CA . MET A 1 106 ? -26.346 -5.491 14.999 1.00 61.43 127 MET A CA 1
ATOM 826 C C . MET A 1 106 ? -26.997 -6.070 13.754 1.00 59.92 127 MET A C 1
ATOM 827 O O . MET A 1 106 ? -27.707 -7.073 13.821 1.00 59.50 127 MET A O 1
ATOM 832 N N . THR A 1 107 ? -26.731 -5.438 12.615 1.00 57.71 128 THR A N 1
ATOM 833 C CA . THR A 1 107 ? -27.296 -5.876 11.352 1.00 56.51 128 THR A CA 1
ATOM 834 C C . THR A 1 107 ? -26.822 -7.285 11.010 1.00 56.29 128 THR A C 1
ATOM 835 O O . THR A 1 107 ? -27.455 -7.993 10.231 1.00 56.06 128 THR A O 1
ATOM 839 N N . VAL A 1 108 ? -25.702 -7.696 11.586 1.00 56.07 129 VAL A N 1
ATOM 840 C CA . VAL A 1 108 ? -25.202 -9.032 11.337 1.00 55.12 129 VAL A CA 1
ATOM 841 C C . VAL A 1 108 ? -26.083 -9.992 12.112 1.00 56.73 129 VAL A C 1
ATOM 842 O O . VAL A 1 108 ? -26.233 -11.141 11.736 1.00 56.40 129 VAL A O 1
ATOM 846 N N . LYS A 1 109 ? -26.665 -9.521 13.207 1.00 59.20 130 LYS A N 1
ATOM 847 C CA . LYS A 1 109 ? -27.549 -10.366 13.999 1.00 61.89 130 LYS A CA 1
ATOM 848 C C . LYS A 1 109 ? -28.774 -10.628 13.141 1.00 62.38 130 LYS A C 1
ATOM 849 O O . LYS A 1 109 ? -29.027 -11.756 12.720 1.00 62.19 130 LYS A O 1
ATOM 855 N N . GLN A 1 110 ? -29.522 -9.560 12.886 1.00 62.98 131 GLN A N 1
ATOM 856 C CA . GLN A 1 110 ? -30.719 -9.608 12.058 1.00 63.15 131 GLN A CA 1
ATOM 857 C C . GLN A 1 110 ? -30.482 -10.525 10.859 1.00 63.78 131 GLN A C 1
ATOM 858 O O . GLN A 1 110 ? -31.254 -11.449 10.607 1.00 63.20 131 GLN A O 1
ATOM 864 N N . TYR A 1 111 ? -29.429 -10.259 10.102 1.00 64.20 132 TYR A N 1
ATOM 865 C CA . TYR A 1 111 ? -29.095 -11.148 9.008 1.00 64.24 132 TYR A CA 1
ATOM 866 C C . TYR A 1 111 ? -28.544 -12.328 9.803 1.00 65.81 132 TYR A C 1
ATOM 867 O O . TYR A 1 111 ? -27.498 -12.195 10.423 1.00 68.27 132 TYR A O 1
ATOM 876 N N . GLU A 1 112 ? -29.239 -13.460 9.792 1.00 65.04 133 GLU A N 1
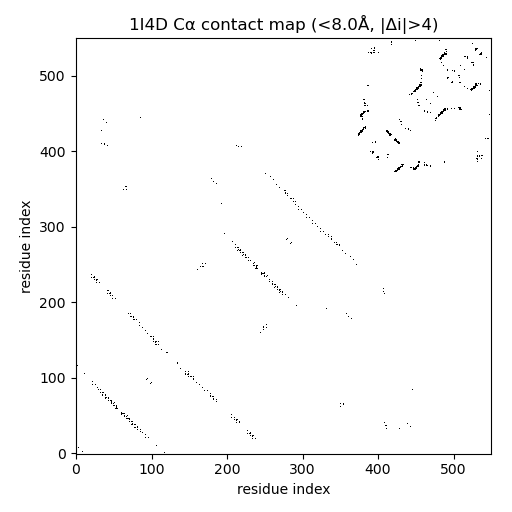ATOM 877 C CA . GLU A 1 112 ? -28.851 -14.669 10.537 1.00 65.25 133 GLU A CA 1
ATOM 878 C C . GLU A 1 112 ? -30.146 -15.061 11.195 1.00 64.52 133 GLU A C 1
ATOM 879 O O . GLU A 1 112 ? -30.408 -16.229 11.468 1.00 64.79 133 GLU A O 1
ATOM 885 N N . ALA A 1 113 ? -30.942 -14.045 11.479 1.00 63.54 134 ALA A N 1
ATOM 886 C CA . ALA A 1 113 ? -32.244 -14.259 12.056 1.00 63.63 134 ALA A CA 1
ATOM 887 C C . ALA A 1 113 ? -33.052 -14.486 10.790 1.00 63.52 134 ALA A C 1
ATOM 888 O O . ALA A 1 113 ? -33.707 -15.520 10.615 1.00 63.42 134 ALA A O 1
ATOM 890 N N . ALA A 1 114 ? -32.960 -13.510 9.894 1.00 63.14 135 ALA A N 1
ATOM 891 C CA . ALA A 1 114 ? -33.660 -13.568 8.626 1.00 62.92 135 ALA A CA 1
ATOM 892 C C . ALA A 1 114 ? -33.177 -14.795 7.876 1.00 62.04 135 ALA A C 1
ATOM 893 O O . ALA A 1 114 ? -33.973 -15.560 7.348 1.00 62.48 135 ALA A O 1
ATOM 895 N N . ARG A 1 115 ? -31.871 -15.005 7.844 1.00 61.78 136 ARG A N 1
ATOM 896 C CA . ARG A 1 115 ? -31.352 -16.164 7.139 1.00 62.51 136 ARG A CA 1
ATOM 897 C C . ARG A 1 115 ? -31.850 -17.461 7.767 1.00 62.21 136 ARG A C 1
ATOM 898 O O . ARG A 1 115 ? -31.820 -18.517 7.139 1.00 61.57 136 ARG A O 1
ATOM 906 N N . LEU A 1 116 ? -32.327 -17.381 9.000 1.00 62.99 137 LEU A N 1
ATOM 907 C CA . LEU A 1 116 ? -32.798 -18.577 9.679 1.00 65.53 137 LEU A CA 1
ATOM 908 C C . LEU A 1 116 ? -34.295 -18.826 9.520 1.00 66.98 137 LEU A C 1
ATOM 909 O O . LEU A 1 116 ? -34.724 -19.971 9.357 1.00 67.85 137 LEU A O 1
ATOM 914 N N . GLU A 1 117 ? -35.092 -17.763 9.584 1.00 67.85 138 GLU A N 1
ATOM 915 C CA . GLU A 1 117 ? -36.538 -17.897 9.443 1.00 67.98 138 GLU A CA 1
ATOM 916 C C . GLU A 1 117 ? -36.863 -18.308 8.014 1.00 66.55 138 GLU A C 1
ATOM 917 O O . GLU A 1 117 ? -37.908 -18.893 7.742 1.00 65.81 138 GLU A O 1
ATOM 923 N N . TYR A 1 118 ? -35.950 -17.991 7.104 1.00 65.18 139 TYR A N 1
ATOM 924 C CA . TYR A 1 118 ? -36.106 -18.342 5.706 1.00 64.22 139 TYR A CA 1
ATOM 925 C C . TYR A 1 118 ? -35.894 -19.851 5.618 1.00 64.92 139 TYR A C 1
ATOM 926 O O . TYR A 1 118 ? -36.806 -20.585 5.238 1.00 64.79 139 TYR A O 1
ATOM 935 N N . ASP A 1 119 ? -34.707 -20.324 5.987 1.00 65.49 140 ASP A N 1
ATOM 936 C CA . ASP A 1 119 ? -34.445 -21.760 5.957 1.00 66.08 140 ASP A CA 1
ATOM 937 C C . ASP A 1 119 ? -35.533 -22.469 6.747 1.00 66.61 140 ASP A C 1
ATOM 938 O O . ASP A 1 119 ? -35.932 -23.586 6.421 1.00 66.38 140 ASP A O 1
ATOM 943 N N . ALA A 1 120 ? -36.011 -21.797 7.789 1.00 67.85 141 ALA A N 1
ATOM 944 C CA . ALA A 1 120 ? -37.054 -22.331 8.661 1.00 68.85 141 ALA A CA 1
ATOM 945 C C . ALA A 1 120 ? -38.322 -22.675 7.887 1.00 69.70 141 ALA A C 1
ATOM 946 O O . ALA A 1 120 ? -38.643 -23.843 7.677 1.00 69.91 141 ALA A O 1
ATOM 948 N N . TYR A 1 121 ? -39.039 -21.631 7.486 1.00 71.03 142 TYR A N 1
ATOM 949 C CA . TYR A 1 121 ? -40.274 -21.748 6.722 1.00 72.07 142 TYR A CA 1
ATOM 950 C C . TYR A 1 121 ? -40.102 -22.787 5.614 1.00 71.94 142 TYR A C 1
ATOM 951 O O . TYR A 1 121 ? -40.906 -23.713 5.452 1.00 71.77 142 TYR A O 1
ATOM 960 N N . ARG A 1 122 ? -39.028 -22.615 4.857 1.00 71.40 143 ARG A N 1
ATOM 961 C CA . ARG A 1 122 ? -38.687 -23.497 3.756 1.00 71.09 143 ARG A CA 1
ATOM 962 C C . ARG A 1 122 ? -38.795 -24.957 4.177 1.00 71.04 143 ARG A C 1
ATOM 963 O O . ARG A 1 122 ? -39.414 -25.759 3.486 1.00 71.95 143 ARG A O 1
ATOM 971 N N . THR A 1 123 ? -38.192 -25.288 5.317 1.00 70.50 144 THR A N 1
ATOM 972 C CA . THR A 1 123 ? -38.206 -26.653 5.843 1.00 68.98 144 THR A CA 1
ATOM 973 C C . THR A 1 123 ? -39.620 -27.144 6.174 1.00 69.86 144 THR A C 1
ATOM 974 O O . THR A 1 123 ? -39.923 -28.325 6.001 1.00 69.17 144 THR A O 1
ATOM 978 N N . ASP A 1 124 ? -40.482 -26.247 6.650 1.00 70.75 145 ASP A N 1
ATOM 979 C CA . ASP A 1 124 ? -41.849 -26.639 6.973 1.00 71.41 145 ASP A CA 1
ATOM 980 C C . ASP A 1 124 ? -42.519 -27.097 5.690 1.00 72.11 145 ASP A C 1
ATOM 981 O O . ASP A 1 124 ? -43.086 -28.189 5.632 1.00 72.64 145 ASP A O 1
ATOM 986 N N . LEU A 1 125 ? -42.449 -26.258 4.661 1.00 71.66 146 LEU A N 1
ATOM 987 C CA . LEU A 1 125 ? -43.051 -26.586 3.382 1.00 70.68 146 LEU A CA 1
ATOM 988 C C . LEU A 1 125 ? -42.573 -27.965 2.951 1.00 71.38 146 LEU A C 1
ATOM 989 O O . LEU A 1 125 ? -43.368 -28.796 2.510 1.00 71.86 146 LEU A O 1
ATOM 994 N N . GLU A 1 126 ? -41.273 -28.207 3.088 1.00 71.76 147 GLU A N 1
ATOM 995 C CA . GLU A 1 126 ? -40.692 -29.495 2.712 1.00 73.17 147 GLU A CA 1
ATOM 996 C C . GLU A 1 126 ? -41.285 -30.669 3.497 1.00 73.85 147 GLU A C 1
ATOM 997 O O . GLU A 1 126 ? -41.767 -31.638 2.916 1.00 73.17 147 GLU A O 1
ATOM 1003 N N . GLU A 1 127 ? -41.239 -30.579 4.821 1.00 75.84 148 GLU A N 1
ATOM 1004 C CA . GLU A 1 127 ? -41.756 -31.640 5.673 1.00 77.52 148 GLU A CA 1
ATOM 1005 C C . GLU A 1 127 ? -43.257 -31.802 5.492 1.00 77.48 148 GLU A C 1
ATOM 1006 O O . GLU A 1 127 ? -43.804 -32.875 5.735 1.00 78.22 148 GLU A O 1
ATOM 1012 N N . LEU A 1 128 ? -43.920 -30.738 5.054 1.00 77.30 149 LEU A N 1
ATOM 1013 C CA . LEU A 1 128 ? -45.364 -30.778 4.852 1.00 77.17 149 LEU A CA 1
ATOM 1014 C C . LEU A 1 128 ? -45.705 -31.422 3.512 1.00 76.81 149 LEU A C 1
ATOM 1015 O O . LEU A 1 128 ? -46.459 -32.395 3.449 1.00 76.17 149 LEU A O 1
ATOM 1020 N N . SER A 1 129 ? -45.146 -30.870 2.442 1.00 76.34 150 SER A N 1
ATOM 1021 C CA . SER A 1 129 ? -45.389 -31.388 1.107 1.00 76.00 150 SER A CA 1
ATOM 1022 C C . SER A 1 129 ? -45.253 -32.910 1.072 1.00 74.46 150 SER A C 1
ATOM 1023 O O . SER A 1 129 ? -44.167 -33.447 0.870 1.00 73.98 150 SER A O 1
ATOM 1026 N N . GLU A 1 142 ? -51.244 -20.494 -2.042 1.00 93.28 163 GLU A N 1
ATOM 1027 C CA . GLU A 1 142 ? -51.447 -19.169 -2.629 1.00 93.45 163 GLU A CA 1
ATOM 1028 C C . GLU A 1 142 ? -50.457 -18.130 -2.080 1.00 91.04 163 GLU A C 1
ATOM 1029 O O . GLU A 1 142 ? -49.619 -17.601 -2.820 1.00 90.94 163 GLU A O 1
ATOM 1035 N N . SER A 1 143 ? -50.572 -17.816 -0.792 1.00 87.46 164 SER A N 1
ATOM 1036 C CA . SER A 1 143 ? -49.663 -16.868 -0.166 1.00 82.68 164 SER A CA 1
ATOM 1037 C C . SER A 1 143 ? -48.408 -17.629 0.244 1.00 79.33 164 SER A C 1
ATOM 1038 O O . SER A 1 143 ? -47.343 -17.042 0.368 1.00 79.29 164 SER A O 1
ATOM 1041 N N . ALA A 1 144 ? -48.530 -18.940 0.438 1.00 74.91 165 ALA A N 1
ATOM 1042 C CA . ALA A 1 144 ? -47.382 -19.756 0.825 1.00 71.27 165 ALA A CA 1
ATOM 1043 C C . ALA A 1 144 ? -46.137 -19.422 0.000 1.00 68.84 165 ALA A C 1
ATOM 1044 O O . ALA A 1 144 ? -45.022 -19.378 0.521 1.00 68.96 165 ALA A O 1
ATOM 1046 N N . GLN A 1 145 ? -46.321 -19.201 -1.291 1.00 65.32 166 GLN A N 1
ATOM 1047 C CA . GLN A 1 145 ? -45.196 -18.866 -2.139 1.00 62.34 166 GLN A CA 1
ATOM 1048 C C . GLN A 1 145 ? -44.818 -17.444 -1.781 1.00 61.21 166 GLN A C 1
ATOM 1049 O O . GLN A 1 145 ? -43.651 -17.116 -1.611 1.00 62.33 166 GLN A O 1
ATOM 1055 N N . ALA A 1 146 ? -45.835 -16.604 -1.649 1.00 60.39 167 ALA A N 1
ATOM 1056 C CA . ALA A 1 146 ? -45.644 -15.206 -1.311 1.00 59.50 167 ALA A CA 1
ATOM 1057 C C . ALA A 1 146 ? -44.816 -15.031 -0.040 1.00 59.66 167 ALA A C 1
ATOM 1058 O O . ALA A 1 146 ? -43.756 -14.404 -0.072 1.00 59.70 167 ALA A O 1
ATOM 1060 N N . THR A 1 147 ? -45.293 -15.578 1.077 1.00 59.37 168 THR A N 1
ATOM 1061 C CA . THR A 1 147 ? -44.568 -15.446 2.335 1.00 59.50 168 THR A CA 1
ATOM 1062 C C . THR A 1 147 ? -43.181 -16.060 2.181 1.00 59.40 168 THR A C 1
ATOM 1063 O O . THR A 1 147 ? -42.224 -15.631 2.831 1.00 60.35 168 THR A O 1
ATOM 1067 N N . PHE A 1 148 ? -43.072 -17.067 1.319 1.00 58.95 169 PHE A N 1
ATOM 1068 C CA . PHE A 1 148 ? -41.785 -17.702 1.074 1.00 58.83 169 PHE A CA 1
ATOM 1069 C C . PHE A 1 148 ? -40.912 -16.691 0.337 1.00 59.24 169 PHE A C 1
ATOM 1070 O O . PHE A 1 148 ? -39.683 -16.745 0.388 1.00 59.60 169 PHE A O 1
ATOM 1078 N N . GLN A 1 149 ? -41.560 -15.769 -0.361 1.00 60.00 170 GLN A N 1
ATOM 1079 C CA . GLN A 1 149 ? -40.839 -14.750 -1.099 1.00 60.81 170 GLN A CA 1
ATOM 1080 C C . GLN A 1 149 ? -40.395 -13.691 -0.110 1.00 60.89 170 GLN A C 1
ATOM 1081 O O . GLN A 1 149 ? -39.255 -13.235 -0.154 1.00 62.50 170 GLN A O 1
ATOM 1087 N N . ALA A 1 150 ? -41.306 -13.306 0.782 1.00 59.96 171 ALA A N 1
ATOM 1088 C CA . ALA A 1 150 ? -41.020 -12.301 1.801 1.00 58.94 171 ALA A CA 1
ATOM 1089 C C . ALA A 1 150 ? -39.729 -12.683 2.513 1.00 59.73 171 ALA A C 1
ATOM 1090 O O . ALA A 1 150 ? -38.733 -11.953 2.462 1.00 59.40 171 ALA A O 1
ATOM 1092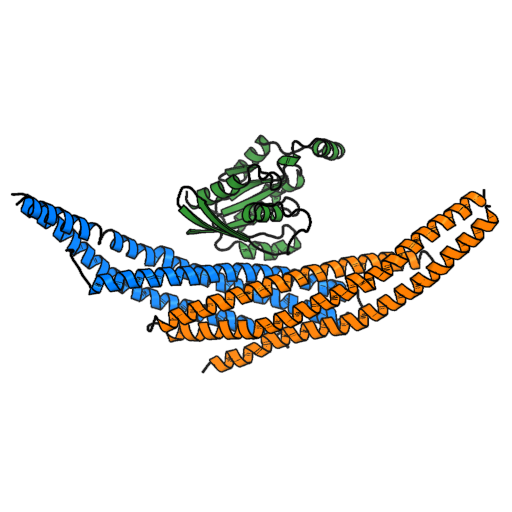 N N . HIS A 1 151 ? -39.756 -13.840 3.170 1.00 59.92 172 HIS A N 1
ATOM 1093 C CA . HIS A 1 151 ? -38.601 -14.337 3.900 1.00 60.22 172 HIS A CA 1
ATOM 1094 C C . HIS A 1 151 ? -37.318 -14.195 3.094 1.00 61.26 172 HIS A C 1
ATOM 1095 O O . HIS A 1 151 ? -36.312 -13.680 3.582 1.00 62.05 172 HIS A O 1
ATOM 1102 N N . ARG A 1 152 ? -37.359 -14.644 1.851 1.00 62.17 173 ARG A N 1
ATOM 1103 C CA . ARG A 1 152 ? -36.190 -14.576 0.997 1.00 63.32 173 ARG A CA 1
ATOM 1104 C C . ARG A 1 152 ? -35.730 -13.153 0.733 1.00 63.58 173 ARG A C 1
ATOM 1105 O O . ARG A 1 152 ? -34.537 -12.870 0.728 1.00 64.33 173 ARG A O 1
ATOM 1113 N N . ASP A 1 153 ? -36.668 -12.246 0.512 1.00 64.02 174 ASP A N 1
ATOM 1114 C CA . ASP A 1 153 ? -36.279 -10.870 0.232 1.00 64.36 174 ASP A CA 1
ATOM 1115 C C . ASP A 1 153 ? -35.654 -10.165 1.434 1.00 64.09 174 ASP A C 1
ATOM 1116 O O . ASP A 1 153 ? -34.747 -9.342 1.271 1.00 64.51 174 ASP A O 1
ATOM 1121 N N . LYS A 1 154 ? -36.123 -10.497 2.636 1.00 62.84 175 LYS A N 1
ATOM 1122 C CA . LYS A 1 154 ? -35.589 -9.889 3.853 1.00 61.46 175 LYS A CA 1
ATOM 1123 C C . LYS A 1 154 ? -34.158 -10.391 4.089 1.00 60.86 175 LYS A C 1
ATOM 1124 O O . LYS A 1 154 ? -33.264 -9.624 4.451 1.00 59.68 175 LYS A O 1
ATOM 1130 N N . TYR A 1 155 ? -33.953 -11.686 3.869 1.00 59.81 176 TYR A N 1
ATOM 1131 C CA . TYR A 1 155 ? -32.645 -12.299 4.017 1.00 58.81 176 TYR A CA 1
ATOM 1132 C C . TYR A 1 155 ? -31.675 -11.666 3.019 1.00 59.51 176 TYR A C 1
ATOM 1133 O O . TYR A 1 155 ? -30.640 -11.127 3.407 1.00 60.34 176 TYR A O 1
ATOM 1142 N N . GLU A 1 156 ? -32.017 -11.716 1.735 1.00 59.88 177 GLU A N 1
ATOM 1143 C CA . GLU A 1 156 ? -31.161 -11.153 0.692 1.00 60.37 177 GLU A CA 1
ATOM 1144 C C . GLU A 1 156 ? -30.902 -9.662 0.903 1.00 60.27 177 GLU A C 1
ATOM 1145 O O . GLU A 1 156 ? -29.871 -9.126 0.489 1.00 59.20 177 GLU A O 1
ATOM 1151 N N . LYS A 1 157 ? -31.848 -8.998 1.551 1.00 60.73 178 LYS A N 1
ATOM 1152 C CA . LYS A 1 157 ? -31.725 -7.576 1.812 1.00 61.17 178 LYS A CA 1
ATOM 1153 C C . LYS A 1 157 ? -30.642 -7.366 2.865 1.00 60.91 178 LYS A C 1
ATOM 1154 O O . LYS A 1 157 ? -29.654 -6.674 2.627 1.00 61.93 178 LYS A O 1
ATOM 1160 N N . LEU A 1 158 ? -30.826 -7.975 4.028 1.00 58.93 179 LEU A N 1
ATOM 1161 C CA . LEU A 1 158 ? -29.857 -7.847 5.100 1.00 57.22 179 LEU A CA 1
ATOM 1162 C C . LEU A 1 158 ? -28.522 -8.422 4.658 1.00 57.89 179 LEU A C 1
ATOM 1163 O O . LEU A 1 158 ? -27.461 -7.939 5.051 1.00 58.06 179 LEU A O 1
ATOM 1168 N N . ARG A 1 159 ? -28.576 -9.465 3.840 1.00 58.19 180 ARG A N 1
ATOM 1169 C CA . ARG A 1 159 ? -27.359 -10.078 3.337 1.00 58.05 180 ARG A CA 1
ATOM 1170 C C . ARG A 1 159 ? -26.544 -8.957 2.711 1.00 57.56 180 ARG A C 1
ATOM 1171 O O . ARG A 1 159 ? -25.356 -8.815 2.983 1.00 57.63 180 ARG A O 1
ATOM 1179 N N . GLY A 1 160 ? -27.204 -8.145 1.890 1.00 58.04 181 GLY A N 1
ATOM 1180 C CA . GLY A 1 160 ? -26.538 -7.021 1.258 1.00 57.97 181 GLY A CA 1
ATOM 1181 C C . GLY A 1 160 ? -26.028 -6.032 2.290 1.00 58.56 181 GLY A C 1
ATOM 1182 O O . GLY A 1 160 ? -24.854 -5.691 2.285 1.00 58.67 181 GLY A O 1
ATOM 1183 N N . ASP A 1 161 ? -26.906 -5.572 3.178 1.00 59.67 182 ASP A N 1
ATOM 1184 C CA . ASP A 1 161 ? -26.516 -4.624 4.222 1.00 59.98 182 ASP A CA 1
ATOM 1185 C C . ASP A 1 161 ? -25.234 -5.072 4.919 1.00 58.03 182 ASP A C 1
ATOM 1186 O O . ASP A 1 161 ? -24.300 -4.286 5.074 1.00 57.85 182 ASP A O 1
ATOM 1191 N N . VAL A 1 162 ? -25.196 -6.330 5.350 1.00 55.86 183 VAL A N 1
ATOM 1192 C CA . VAL A 1 162 ? -24.018 -6.860 6.024 1.00 54.32 183 VAL A CA 1
ATOM 1193 C C . VAL A 1 162 ? -22.783 -6.644 5.155 1.00 54.83 183 VAL A C 1
ATOM 1194 O O . VAL A 1 162 ? -21.796 -6.064 5.603 1.00 54.93 183 VAL A O 1
ATOM 1198 N N . ALA A 1 163 ? -22.837 -7.097 3.908 1.00 55.06 184 ALA A N 1
ATOM 1199 C CA . ALA A 1 163 ? -21.703 -6.939 3.006 1.00 56.12 184 ALA A CA 1
ATOM 1200 C C . ALA A 1 163 ? -21.255 -5.474 2.859 1.00 57.70 184 ALA A C 1
ATOM 1201 O O . ALA A 1 163 ? -20.072 -5.192 2.663 1.00 59.95 184 ALA A O 1
ATOM 1203 N N . ILE A 1 164 ? -22.189 -4.539 2.951 1.00 57.89 185 ILE A N 1
ATOM 1204 C CA . ILE A 1 164 ? -21.839 -3.133 2.821 1.00 58.11 185 ILE A CA 1
ATOM 1205 C C . ILE A 1 164 ? -21.169 -2.623 4.095 1.00 57.67 185 ILE A C 1
ATOM 1206 O O . ILE A 1 164 ? -20.082 -2.034 4.051 1.00 58.33 185 ILE A O 1
ATOM 1211 N N . LYS A 1 165 ? -21.821 -2.851 5.229 1.00 56.48 186 LYS A N 1
ATOM 1212 C CA . LYS A 1 165 ? -21.289 -2.403 6.506 1.00 55.91 186 LYS A CA 1
ATOM 1213 C C . LYS A 1 165 ? -19.948 -3.030 6.846 1.00 55.90 186 LYS A C 1
ATOM 1214 O O . LYS A 1 165 ? -19.078 -2.362 7.401 1.00 56.16 186 LYS A O 1
ATOM 1220 N N . LEU A 1 166 ? -19.783 -4.308 6.509 1.00 55.51 187 LEU A N 1
ATOM 1221 C CA . LEU A 1 166 ? -18.535 -5.015 6.768 1.00 54.07 187 LEU A CA 1
ATOM 1222 C C . LEU A 1 166 ? -17.364 -4.360 6.050 1.00 55.56 187 LEU A C 1
ATOM 1223 O O . LEU A 1 166 ? -16.234 -4.372 6.546 1.00 56.42 187 LEU A O 1
ATOM 1228 N N . LYS A 1 167 ? -17.618 -3.796 4.876 1.00 57.02 188 LYS A N 1
ATOM 1229 C CA . LYS A 1 167 ? -16.541 -3.150 4.156 1.00 58.10 188 LYS A CA 1
ATOM 1230 C C . LYS A 1 167 ? -16.304 -1.721 4.641 1.00 58.24 188 LYS A C 1
ATOM 1231 O O . LYS A 1 167 ? -15.184 -1.220 4.560 1.00 59.21 188 LYS A O 1
ATOM 1237 N N . PHE A 1 168 ? -17.341 -1.057 5.144 1.00 57.46 189 PHE A N 1
ATOM 1238 C CA . PHE A 1 168 ? -17.153 0.303 5.635 1.00 57.60 189 PHE A CA 1
ATOM 1239 C C . PHE A 1 168 ? -16.507 0.280 7.003 1.00 57.30 189 PHE A C 1
ATOM 1240 O O . PHE A 1 168 ? -16.012 1.300 7.483 1.00 57.72 189 PHE A O 1
ATOM 1248 N N . LEU A 1 169 ? -16.515 -0.892 7.632 1.00 57.26 190 LEU A N 1
ATOM 1249 C CA . LEU A 1 169 ? -15.922 -1.055 8.956 1.00 56.52 190 LEU A CA 1
ATOM 1250 C C . LEU A 1 169 ? -14.424 -1.333 8.809 1.00 56.89 190 LEU A C 1
ATOM 1251 O O . LEU A 1 169 ? -13.595 -0.616 9.363 1.00 56.02 190 LEU A O 1
ATOM 1256 N N . GLU A 1 170 ? -14.086 -2.371 8.048 1.00 58.23 191 GLU A N 1
ATOM 1257 C CA . GLU A 1 170 ? -12.689 -2.729 7.810 1.00 59.85 191 GLU A CA 1
ATOM 1258 C C . GLU A 1 170 ? -12.012 -1.473 7.309 1.00 59.17 191 GLU A C 1
ATOM 1259 O O . GLU A 1 170 ? -10.799 -1.325 7.346 1.00 60.04 191 GLU A O 1
ATOM 1265 N N . GLU A 1 171 ? -12.852 -0.575 6.832 1.00 59.66 192 GLU A N 1
ATOM 1266 C CA . GLU A 1 171 ? -12.465 0.703 6.283 1.00 59.93 192 GLU A CA 1
ATOM 1267 C C . GLU A 1 171 ? -12.050 1.632 7.413 1.00 58.07 192 GLU A C 1
ATOM 1268 O O . GLU A 1 171 ? -10.924 2.117 7.447 1.00 56.65 192 GLU A O 1
ATOM 1274 N N . ASN A 1 172 ? -12.967 1.867 8.344 1.00 57.53 193 ASN A N 1
ATOM 1275 C CA . ASN A 1 172 ? -12.692 2.742 9.474 1.00 57.00 193 ASN A CA 1
ATOM 1276 C C . ASN A 1 172 ? -11.786 2.117 10.516 1.00 55.79 193 ASN A C 1
ATOM 1277 O O . ASN A 1 172 ? -11.062 2.828 11.208 1.00 55.42 193 ASN A O 1
ATOM 1282 N N . LYS A 1 173 ? -11.827 0.791 10.629 1.00 54.94 194 LYS A N 1
ATOM 1283 C CA . LYS A 1 173 ? -10.992 0.082 11.589 1.00 53.76 194 LYS A CA 1
ATOM 1284 C C . LYS A 1 173 ? -9.549 0.539 11.403 1.00 54.54 194 LYS A C 1
ATOM 1285 O O . LYS A 1 173 ? -8.868 0.902 12.363 1.00 56.31 194 LYS A O 1
ATOM 1291 N N . ILE A 1 174 ? -9.098 0.535 10.155 1.00 53.48 195 ILE A N 1
ATOM 1292 C CA . ILE A 1 174 ? -7.745 0.939 9.807 1.00 53.55 195 ILE A CA 1
ATOM 1293 C C . ILE A 1 174 ? -7.439 2.408 10.109 1.00 53.46 195 ILE A C 1
ATOM 1294 O O . ILE A 1 174 ? -6.463 2.717 10.786 1.00 54.04 195 ILE A O 1
ATOM 1299 N N . LYS A 1 175 ? -8.269 3.315 9.606 1.00 53.49 196 LYS A N 1
ATOM 1300 C CA . LYS A 1 175 ? -8.041 4.740 9.834 1.00 53.79 196 LYS A CA 1
ATOM 1301 C C . LYS A 1 175 ? -7.961 5.081 11.317 1.00 52.00 196 LYS A C 1
ATOM 1302 O O . LYS A 1 175 ? -7.254 6.009 11.714 1.00 51.71 196 LYS A O 1
ATOM 1308 N N . VAL A 1 176 ? -8.696 4.332 12.130 1.00 49.43 197 VAL A N 1
ATOM 1309 C CA . VAL A 1 176 ? -8.700 4.561 13.562 1.00 47.20 197 VAL A CA 1
ATOM 1310 C C . VAL A 1 176 ? -7.467 3.933 14.194 1.00 47.74 197 VAL A C 1
ATOM 1311 O O . VAL A 1 176 ? -6.626 4.637 14.748 1.00 48.72 197 VAL A O 1
ATOM 1315 N N . MET A 1 177 ? -7.355 2.615 14.111 1.00 48.56 198 MET A N 1
ATOM 1316 C CA . MET A 1 177 ? -6.205 1.925 14.679 1.00 49.02 198 MET A CA 1
ATOM 1317 C C . MET A 1 177 ? -4.896 2.548 14.233 1.00 49.35 198 MET A C 1
ATOM 1318 O O . MET A 1 177 ? -4.016 2.818 15.052 1.00 50.95 198 MET A O 1
ATOM 1323 N N . HIS A 1 178 ? -4.761 2.777 12.935 1.00 49.05 199 HIS A N 1
ATOM 1324 C CA . HIS A 1 178 ? -3.528 3.354 12.430 1.00 49.81 199 HIS A CA 1
ATOM 1325 C C . HIS A 1 178 ? -3.152 4.646 13.143 1.00 48.92 199 HIS A C 1
ATOM 1326 O O . HIS A 1 178 ? -2.000 4.852 13.509 1.00 49.09 199 HIS A O 1
ATOM 1333 N N . LYS A 1 179 ? -4.129 5.516 13.336 1.00 49.08 200 LYS A N 1
ATOM 1334 C CA . LYS A 1 179 ? -3.887 6.774 14.017 1.00 49.31 200 LYS A CA 1
ATOM 1335 C C . LYS A 1 179 ? -3.646 6.519 15.503 1.00 49.15 200 LYS A C 1
ATOM 1336 O O . LYS A 1 179 ? -2.700 7.049 16.088 1.00 49.22 200 LYS A O 1
ATOM 1342 N N . GLN A 1 180 ? -4.502 5.700 16.106 1.00 49.18 201 GLN A N 1
ATOM 1343 C CA . GLN A 1 180 ? -4.394 5.390 17.527 1.00 48.88 201 GLN A CA 1
ATOM 1344 C C . GLN A 1 180 ? -3.084 4.726 17.938 1.00 48.87 201 GLN A C 1
ATOM 1345 O O . GLN A 1 180 ? -2.499 5.096 18.955 1.00 50.20 201 GLN A O 1
ATOM 1351 N N . LEU A 1 181 ? -2.623 3.750 17.165 1.00 47.75 202 LEU A N 1
ATOM 1352 C CA . LEU A 1 181 ? -1.369 3.069 17.474 1.00 46.50 202 LEU A CA 1
ATOM 1353 C C . LEU A 1 181 ? -0.174 4.007 17.295 1.00 46.81 202 LEU A C 1
ATOM 1354 O O . LEU A 1 181 ? 0.796 3.957 18.047 1.00 45.55 202 LEU A O 1
ATOM 1359 N N . LEU A 1 182 ? -0.246 4.860 16.281 1.00 49.66 203 LEU A N 1
ATOM 1360 C CA . LEU A 1 182 ? 0.818 5.813 16.022 1.00 50.78 203 LEU A CA 1
ATOM 1361 C C . LEU A 1 182 ? 0.931 6.722 17.235 1.00 51.05 203 LEU A C 1
ATOM 1362 O O . LEU A 1 182 ? 2.003 6.847 17.829 1.00 52.85 203 LEU A O 1
ATOM 1367 N N . LEU A 1 183 ? -0.175 7.354 17.612 1.00 49.60 204 LEU A N 1
ATOM 1368 C CA . LEU A 1 183 ? -0.155 8.241 18.762 1.00 49.03 204 LEU A CA 1
ATOM 1369 C C . LEU A 1 183 ? 0.367 7.540 20.010 1.00 48.44 204 LEU A C 1
ATOM 1370 O O . LEU A 1 183 ? 1.314 8.005 20.634 1.00 48.57 204 LEU A O 1
ATOM 1375 N N . PHE A 1 184 ? -0.236 6.411 20.364 1.00 49.00 205 PHE A N 1
ATOM 1376 C CA . PHE A 1 184 ? 0.177 5.643 21.543 1.00 48.70 205 PHE A CA 1
ATOM 1377 C C . PHE A 1 184 ? 1.680 5.407 21.594 1.00 48.19 205 PHE A C 1
ATOM 1378 O O . PHE A 1 184 ? 2.321 5.676 22.606 1.00 47.85 205 PHE A O 1
ATOM 1386 N N . HIS A 1 185 ? 2.242 4.888 20.508 1.00 47.70 206 HIS A N 1
ATOM 1387 C CA . HIS A 1 185 ? 3.672 4.641 20.477 1.00 47.26 206 HIS A CA 1
ATOM 1388 C C . HIS A 1 185 ? 4.406 5.957 20.677 1.00 46.80 206 HIS A C 1
ATOM 1389 O O . HIS A 1 185 ? 5.392 6.023 21.399 1.00 45.87 206 HIS A O 1
ATOM 1396 N N . ASN A 1 186 ? 3.916 7.002 20.017 1.00 48.47 207 ASN A N 1
ATOM 1397 C CA . ASN A 1 186 ? 4.491 8.338 20.124 1.00 48.76 207 ASN A CA 1
ATOM 1398 C C . ASN A 1 186 ? 4.474 8.788 21.565 1.00 50.83 207 ASN A C 1
ATOM 1399 O O . ASN A 1 186 ? 5.438 9.358 22.068 1.00 53.41 207 ASN A O 1
ATOM 1404 N N . ALA A 1 187 ? 3.352 8.541 22.223 1.00 52.20 208 ALA A N 1
ATOM 1405 C CA . ALA A 1 187 ? 3.194 8.929 23.608 1.00 53.90 208 ALA A CA 1
ATOM 1406 C C . ALA A 1 187 ? 4.109 8.151 24.554 1.00 54.72 208 ALA A C 1
ATOM 1407 O O . ALA A 1 187 ? 4.770 8.762 25.385 1.00 54.42 208 ALA A O 1
ATOM 1409 N N . VAL A 1 188 ? 4.166 6.823 24.440 1.00 57.09 209 VAL A N 1
ATOM 1410 C CA . VAL A 1 188 ? 5.032 6.075 25.343 1.00 59.72 209 VAL A CA 1
ATOM 1411 C C . VAL A 1 188 ? 6.473 6.425 25.036 1.00 61.87 209 VAL A C 1
ATOM 1412 O O . VAL A 1 188 ? 7.317 6.464 25.931 1.00 63.51 209 VAL A O 1
ATOM 1416 N N . SER A 1 189 ? 6.759 6.690 23.768 1.00 63.30 210 SER A N 1
ATOM 1417 C CA . SER A 1 189 ? 8.112 7.063 23.384 1.00 64.59 210 SER A CA 1
ATOM 1418 C C . SER A 1 189 ? 8.466 8.376 24.043 1.00 64.05 210 SER A C 1
ATOM 1419 O O . SER A 1 189 ? 9.337 8.428 24.904 1.00 64.61 210 SER A O 1
ATOM 1422 N N . ALA A 1 190 ? 7.778 9.435 23.634 1.00 64.03 211 ALA A N 1
ATOM 1423 C CA . ALA A 1 190 ? 8.016 10.757 24.190 1.00 65.38 211 ALA A CA 1
ATOM 1424 C C . ALA A 1 190 ? 8.081 10.710 25.712 1.00 66.56 211 ALA A C 1
ATOM 1425 O O . ALA A 1 190 ? 8.623 11.623 26.333 1.00 67.91 211 ALA A O 1
ATOM 1427 N N . TYR A 1 191 ? 7.519 9.656 26.308 1.00 67.10 212 TYR A N 1
ATOM 1428 C CA . TYR A 1 191 ? 7.527 9.484 27.762 1.00 66.29 212 TYR A CA 1
ATOM 1429 C C . TYR A 1 191 ? 8.926 9.049 28.182 1.00 68.10 212 TYR A C 1
ATOM 1430 O O . TYR A 1 191 ? 9.128 8.532 29.283 1.00 68.76 212 TYR A O 1
ATOM 1439 N N . PHE A 1 192 ? 9.892 9.229 27.285 1.00 69.94 213 PHE A N 1
ATOM 1440 C CA . PHE A 1 192 ? 11.279 8.867 27.565 1.00 71.50 213 PHE A CA 1
ATOM 1441 C C . PHE A 1 192 ? 12.189 9.961 27.055 1.00 72.64 213 PHE A C 1
ATOM 1442 O O . PHE A 1 192 ? 13.237 10.229 27.635 1.00 72.06 213 PHE A O 1
ATOM 1450 N N . ALA A 1 193 ? 11.764 10.604 25.973 1.00 75.24 214 ALA A N 1
ATOM 1451 C CA . ALA A 1 193 ? 12.524 11.697 25.381 1.00 77.72 214 ALA A CA 1
ATOM 1452 C C . ALA A 1 193 ? 12.627 12.833 26.399 1.00 79.31 214 ALA A C 1
ATOM 1453 O O . ALA A 1 193 ? 13.718 13.329 26.683 1.00 79.65 214 ALA A O 1
ATOM 1455 N N . GLY A 1 194 ? 11.483 13.220 26.960 1.00 81.63 215 GLY A N 1
ATOM 1456 C CA . GLY A 1 194 ? 11.446 14.295 27.938 1.00 84.12 215 GLY A CA 1
ATOM 1457 C C . GLY A 1 194 ? 11.875 13.916 29.346 1.00 85.65 215 GLY A C 1
ATOM 1458 O O . GLY A 1 194 ? 12.079 14.795 30.180 1.00 85.18 215 GLY A O 1
ATOM 1459 N N . ASN A 1 195 ? 12.005 12.618 29.615 1.00 88.12 216 ASN A N 1
ATOM 1460 C CA . ASN A 1 195 ? 12.422 12.138 30.934 1.00 90.45 216 ASN A CA 1
ATOM 1461 C C . ASN A 1 195 ? 13.934 11.947 31.022 1.00 91.50 216 ASN A C 1
ATOM 1462 O O . ASN A 1 195 ? 14.523 12.048 32.097 1.00 91.06 216 ASN A O 1
ATOM 1467 N N . GLN A 1 196 ? 14.555 11.664 29.884 1.00 92.91 217 GLN A N 1
ATOM 1468 C CA . GLN A 1 196 ? 15.996 11.467 29.833 1.00 94.40 217 GLN A CA 1
ATOM 1469 C C . GLN A 1 196 ? 16.651 12.834 29.712 1.00 96.03 217 GLN A C 1
ATOM 1470 O O . GLN A 1 196 ? 17.591 13.158 30.438 1.00 96.45 217 GLN A O 1
ATOM 1476 N N . LYS A 1 197 ? 16.133 13.630 28.782 1.00 97.49 218 LYS A N 1
ATOM 1477 C CA . LYS A 1 197 ? 16.639 14.969 28.519 1.00 98.80 218 LYS A CA 1
ATOM 1478 C C . LYS A 1 197 ? 16.535 15.853 29.759 1.00 99.38 218 LYS A C 1
ATOM 1479 O O . LYS A 1 197 ? 17.028 16.982 29.772 1.00 99.38 218 LYS A O 1
ATOM 1485 N N . GLN A 1 198 ? 15.896 15.334 30.803 1.00 99.44 219 GLN A N 1
ATOM 1486 C CA . GLN A 1 198 ? 15.741 16.092 32.036 1.00 99.56 219 GLN A CA 1
ATOM 1487 C C . GLN A 1 198 ? 16.287 15.348 33.259 1.00 99.48 219 GLN A C 1
ATOM 1488 O O . GLN A 1 198 ? 16.885 15.960 34.145 1.00 99.62 219 GLN A O 1
ATOM 1494 N N . LEU A 1 199 ? 16.084 14.033 33.308 1.00 99.37 220 LEU A N 1
ATOM 1495 C CA . LEU A 1 199 ? 16.572 13.234 34.431 1.00 98.45 220 LEU A CA 1
ATOM 1496 C C . LEU A 1 199 ? 18.075 13.026 34.319 1.00 98.08 220 LEU A C 1
ATOM 1497 O O . LEU A 1 199 ? 18.716 12.578 35.269 1.00 98.21 220 LEU A O 1
ATOM 1499 N N . GLU A 1 200 ? 18.625 13.355 33.151 1.00 97.77 221 GLU A N 1
ATOM 1500 C CA . GLU A 1 200 ? 20.055 13.209 32.883 1.00 97.20 221 GLU A CA 1
ATOM 1501 C C . GLU A 1 200 ? 20.661 14.556 32.517 1.00 97.29 221 GLU A C 1
ATOM 1502 O O . GLU A 1 200 ? 21.872 14.680 32.329 1.00 97.20 221 GLU A O 1
ATOM 1504 N N . GLN A 1 201 ? 19.804 15.563 32.410 1.00 97.07 222 GLN A N 1
ATOM 1505 C CA . GLN A 1 201 ? 20.254 16.905 32.082 1.00 96.68 222 GLN A CA 1
ATOM 1506 C C . GLN A 1 201 ? 21.093 17.432 33.244 1.00 96.77 222 GLN A C 1
ATOM 1507 O O . GLN A 1 201 ? 22.288 17.726 33.023 1.00 97.23 222 GLN A O 1
ATOM 1513 N N . VAL B 1 5 ? 23.821 16.029 80.491 1.00 77.92 26 VAL B N 1
ATOM 1514 C CA . VAL B 1 5 ? 23.874 15.198 79.256 1.00 78.33 26 VAL B CA 1
ATOM 1515 C C . VAL B 1 5 ? 22.459 14.863 78.832 1.00 78.01 26 VAL B C 1
ATOM 1516 O O . VAL B 1 5 ? 22.138 14.858 77.645 1.00 77.76 26 VAL B O 1
ATOM 1520 N N . ASP B 1 6 ? 21.615 14.576 79.814 1.00 78.19 27 ASP B N 1
ATOM 1521 C CA . ASP B 1 6 ? 20.222 14.261 79.539 1.00 78.38 27 ASP B CA 1
ATOM 1522 C C . ASP B 1 6 ? 19.649 15.508 78.891 1.00 77.52 27 ASP B C 1
ATOM 1523 O O . ASP B 1 6 ? 20.382 16.475 78.651 1.00 78.82 27 ASP B O 1
ATOM 1528 N N . LEU B 1 7 ? 18.348 15.501 78.626 1.00 74.98 28 LEU B N 1
ATOM 1529 C CA . LEU B 1 7 ? 17.689 16.637 77.985 1.00 72.87 28 LEU B CA 1
ATOM 1530 C C . LEU B 1 7 ? 18.281 16.807 76.601 1.00 71.48 28 LEU B C 1
ATOM 1531 O O . LEU B 1 7 ? 17.558 17.023 75.632 1.00 71.78 28 LEU B O 1
ATOM 1536 N N . GLU B 1 8 ? 19.603 16.712 76.522 1.00 69.92 29 GLU B N 1
ATOM 1537 C CA . GLU B 1 8 ? 20.309 16.801 75.260 1.00 68.71 29 GLU B CA 1
ATOM 1538 C C . GLU B 1 8 ? 20.146 15.422 74.618 1.00 68.07 29 GLU B C 1
ATOM 1539 O O . GLU B 1 8 ? 20.059 15.305 73.397 1.00 69.52 29 GLU B O 1
ATOM 1541 N N . LEU B 1 9 ? 20.106 14.377 75.446 1.00 66.41 30 LEU B N 1
ATOM 1542 C CA . LEU B 1 9 ? 19.900 13.021 74.940 1.00 64.17 30 LEU B CA 1
ATOM 1543 C C . LEU B 1 9 ? 18.427 12.950 74.582 1.00 63.60 30 LEU B C 1
ATOM 1544 O O . LEU B 1 9 ? 18.048 12.378 73.565 1.00 64.53 30 LEU B O 1
ATOM 1549 N N . GLU B 1 10 ? 17.604 13.550 75.435 1.00 62.45 31 GLU B N 1
ATOM 1550 C CA . GLU B 1 10 ? 16.160 13.592 75.241 1.00 61.38 31 GLU B CA 1
ATOM 1551 C C . GLU B 1 10 ? 15.876 14.091 73.828 1.00 60.67 31 GLU B C 1
ATOM 1552 O O . GLU B 1 10 ? 15.078 13.505 73.095 1.00 60.86 31 GLU B O 1
ATOM 1558 N N . LEU B 1 11 ? 16.551 15.177 73.457 1.00 59.18 32 LEU B N 1
ATOM 1559 C CA . LEU B 1 11 ? 16.410 15.784 72.142 1.00 57.74 32 LEU B CA 1
ATOM 1560 C C . LEU B 1 11 ? 16.854 14.830 71.055 1.00 56.31 32 LEU B C 1
ATOM 1561 O O . LEU B 1 11 ? 16.105 14.521 70.139 1.00 57.10 32 LEU B O 1
ATOM 1566 N N . GLN B 1 12 ? 18.085 14.364 71.151 1.00 55.45 33 GLN B N 1
ATOM 1567 C CA . GLN B 1 12 ? 18.593 13.431 70.162 1.00 55.95 33 GLN B CA 1
ATOM 1568 C C . GLN B 1 12 ? 17.716 12.176 70.021 1.00 55.09 33 GLN B C 1
ATOM 1569 O O . GLN B 1 12 ? 17.764 11.491 68.997 1.00 55.01 33 GLN B O 1
ATOM 1575 N N . ILE B 1 13 ? 16.920 11.865 71.043 1.00 54.11 34 ILE B N 1
ATOM 1576 C CA . ILE B 1 13 ? 16.055 10.696 70.962 1.00 52.79 34 ILE B CA 1
ATOM 1577 C C . ILE B 1 13 ? 14.768 11.079 70.259 1.00 53.21 34 ILE B C 1
ATOM 1578 O O . ILE B 1 13 ? 14.252 10.321 69.434 1.00 53.76 34 ILE B O 1
ATOM 1583 N N . GLU B 1 14 ? 14.257 12.263 70.581 1.00 53.10 35 GLU B N 1
ATOM 1584 C CA . GLU B 1 14 ? 13.027 12.750 69.961 1.00 52.98 35 GLU B CA 1
ATOM 1585 C C . GLU B 1 14 ? 13.263 12.769 68.456 1.00 52.03 35 GLU B C 1
ATOM 1586 O O . GLU B 1 14 ? 12.377 12.451 67.665 1.00 51.90 35 GLU B O 1
ATOM 1592 N N . LEU B 1 15 ? 14.482 13.134 68.079 1.00 51.27 36 LEU B N 1
ATOM 1593 C CA . LEU B 1 15 ? 14.880 13.211 66.683 1.00 51.19 36 LEU B CA 1
ATOM 1594 C C . LEU B 1 15 ? 14.946 11.817 66.087 1.00 50.21 36 LEU B C 1
ATOM 1595 O O . LEU B 1 15 ? 14.484 11.582 64.973 1.00 50.44 36 LEU B O 1
ATOM 1600 N N . LEU B 1 16 ? 15.538 10.897 66.837 1.00 48.86 37 LEU B N 1
ATOM 1601 C CA . LEU B 1 16 ? 15.658 9.530 66.380 1.00 46.95 37 LEU B CA 1
ATOM 1602 C C . LEU B 1 16 ? 14.283 9.031 66.010 1.00 46.71 37 LEU B C 1
ATOM 1603 O O . LEU B 1 16 ? 14.041 8.634 64.882 1.00 47.74 37 LEU B O 1
ATOM 1608 N N . ARG B 1 17 ? 13.378 9.062 66.974 1.00 47.17 38 ARG B N 1
ATOM 1609 C CA . ARG B 1 17 ? 12.018 8.603 66.752 1.00 47.57 38 ARG B CA 1
ATOM 1610 C C . ARG B 1 17 ? 11.405 9.123 65.445 1.00 49.67 38 ARG B C 1
ATOM 1611 O O . ARG B 1 17 ? 10.793 8.355 64.695 1.00 49.75 38 ARG B O 1
ATOM 1619 N N . GLU B 1 18 ? 11.574 10.419 65.175 1.00 51.80 39 GLU B N 1
ATOM 1620 C CA . GLU B 1 18 ? 11.050 11.035 63.956 1.00 53.00 39 GLU B CA 1
ATOM 1621 C C . GLU B 1 18 ? 11.710 10.434 62.725 1.00 51.06 39 GLU B C 1
ATOM 1622 O O . GLU B 1 18 ? 11.034 10.028 61.786 1.00 51.06 39 GLU B O 1
ATOM 1628 N N . THR B 1 19 ? 13.035 10.400 62.724 1.00 49.37 40 THR B N 1
ATOM 1629 C CA . THR B 1 19 ? 13.772 9.819 61.613 1.00 48.40 40 THR B CA 1
ATOM 1630 C C . THR B 1 19 ? 13.208 8.421 61.325 1.00 48.42 40 THR B C 1
ATOM 1631 O O . THR B 1 19 ? 13.042 8.024 60.171 1.00 48.66 40 THR B O 1
ATOM 1635 N N . LYS B 1 20 ? 12.902 7.677 62.381 1.00 48.11 41 LYS B N 1
ATOM 1636 C CA . LYS B 1 20 ? 12.342 6.347 62.215 1.00 48.47 41 LYS B CA 1
ATOM 1637 C C . LYS B 1 20 ? 11.092 6.478 61.349 1.00 49.21 41 LYS B C 1
ATOM 1638 O O . LYS B 1 20 ? 10.980 5.864 60.287 1.00 49.76 41 LYS B O 1
ATOM 1644 N N . ARG B 1 21 ? 10.158 7.294 61.825 1.00 48.61 42 ARG B N 1
ATOM 1645 C CA . ARG B 1 21 ? 8.902 7.550 61.139 1.00 48.29 42 ARG B CA 1
ATOM 1646 C C . ARG B 1 21 ? 9.096 7.795 59.644 1.00 48.07 42 ARG B C 1
ATOM 1647 O O . ARG B 1 21 ? 8.596 7.044 58.799 1.00 48.31 42 ARG B O 1
ATOM 1655 N N . LYS B 1 22 ? 9.823 8.853 59.319 1.00 46.77 43 LYS B N 1
ATOM 1656 C CA . LYS B 1 22 ? 10.059 9.196 57.934 1.00 46.62 43 LYS B CA 1
ATOM 1657 C C . LYS B 1 22 ? 10.633 8.038 57.134 1.00 45.87 43 LYS B C 1
ATOM 1658 O O . LYS B 1 22 ? 10.267 7.831 55.983 1.00 46.63 43 LYS B O 1
ATOM 1664 N N . TYR B 1 23 ? 11.521 7.266 57.732 1.00 45.91 44 TYR B N 1
ATOM 1665 C CA . TYR B 1 23 ? 12.082 6.142 57.000 1.00 45.91 44 TYR B CA 1
ATOM 1666 C C . TYR B 1 23 ? 11.058 5.021 56.853 1.00 46.17 44 TYR B C 1
ATOM 1667 O O . TYR B 1 23 ? 10.955 4.411 55.797 1.00 47.16 44 TYR B O 1
ATOM 1676 N N . GLU B 1 24 ? 10.282 4.754 57.894 1.00 46.70 45 GLU B N 1
ATOM 1677 C CA . GLU B 1 24 ? 9.276 3.708 57.788 1.00 47.30 45 GLU B CA 1
ATOM 1678 C C . GLU B 1 24 ? 8.343 4.089 56.652 1.00 46.59 45 GLU B C 1
ATOM 1679 O O . GLU B 1 24 ? 7.746 3.234 56.000 1.00 46.34 45 GLU B O 1
ATOM 1685 N N . SER B 1 25 ? 8.239 5.388 56.407 1.00 46.04 46 SER B N 1
ATOM 1686 C CA . SER B 1 25 ? 7.396 5.892 55.335 1.00 44.65 46 SER B CA 1
ATOM 1687 C C . SER B 1 25 ? 8.020 5.544 53.982 1.00 44.11 46 SER B C 1
ATOM 1688 O O . SER B 1 25 ? 7.380 4.924 53.123 1.00 45.31 46 SER B O 1
ATOM 1691 N N . VAL B 1 26 ? 9.271 5.953 53.793 1.00 41.88 47 VAL B N 1
ATOM 1692 C CA . VAL B 1 26 ? 9.978 5.679 52.554 1.00 40.18 47 VAL B CA 1
ATOM 1693 C C . VAL B 1 26 ? 9.984 4.166 52.284 1.00 40.15 47 VAL B C 1
ATOM 1694 O O . VAL B 1 26 ? 9.970 3.726 51.132 1.00 39.33 47 VAL B O 1
ATOM 1698 N N . LEU B 1 27 ? 9.981 3.368 53.344 1.00 40.40 48 LEU B N 1
ATOM 1699 C CA . LEU B 1 27 ? 9.974 1.919 53.177 1.00 42.54 48 LEU B CA 1
ATOM 1700 C C . LEU B 1 27 ? 8.658 1.476 52.534 1.00 43.89 48 LEU B C 1
ATOM 1701 O O . LEU B 1 27 ? 8.631 0.708 51.575 1.00 44.37 48 LEU B O 1
ATOM 1706 N N . GLN B 1 28 ? 7.567 1.979 53.083 1.00 44.60 49 GLN B N 1
ATOM 1707 C CA . GLN B 1 28 ? 6.240 1.681 52.588 1.00 44.52 49 GLN B CA 1
ATOM 1708 C C . GLN B 1 28 ? 6.169 2.102 51.116 1.00 43.69 49 GLN B C 1
ATOM 1709 O O . GLN B 1 28 ? 6.026 1.265 50.225 1.00 43.73 49 GLN B O 1
ATOM 1715 N N . LEU B 1 29 ? 6.276 3.406 50.875 1.00 41.21 50 LEU B N 1
ATOM 1716 C CA . LEU B 1 29 ? 6.232 3.957 49.533 1.00 39.11 50 LEU B CA 1
ATOM 1717 C C . LEU B 1 29 ? 7.065 3.136 48.571 1.00 38.69 50 LEU B C 1
ATOM 1718 O O . LEU B 1 29 ? 6.683 2.913 47.425 1.00 40.46 50 LEU B O 1
ATOM 1723 N N . GLY B 1 30 ? 8.227 2.706 49.033 1.00 37.47 51 GLY B N 1
ATOM 1724 C CA . GLY B 1 30 ? 9.084 1.915 48.178 1.00 37.65 51 GLY B CA 1
ATOM 1725 C C . GLY B 1 30 ? 8.441 0.587 47.850 1.00 37.46 51 GLY B C 1
ATOM 1726 O O . GLY B 1 30 ? 8.444 0.160 46.700 1.00 37.36 51 GLY B O 1
ATOM 1727 N N . ARG B 1 31 ? 7.895 -0.076 48.864 1.00 38.23 52 ARG B N 1
ATOM 1728 C CA . ARG B 1 31 ? 7.243 -1.362 48.649 1.00 38.52 52 ARG B CA 1
ATOM 1729 C C . ARG B 1 31 ? 6.205 -1.137 47.575 1.00 37.88 52 ARG B C 1
ATOM 1730 O O . ARG B 1 31 ? 6.068 -1.924 46.644 1.00 39.79 52 ARG B O 1
ATOM 1738 N N . ALA B 1 32 ? 5.478 -0.043 47.703 1.00 36.63 53 ALA B N 1
ATOM 1739 C CA . ALA B 1 32 ? 4.479 0.291 46.718 1.00 34.69 53 ALA B CA 1
ATOM 1740 C C . ALA B 1 32 ? 5.133 0.333 45.345 1.00 34.94 53 ALA B C 1
ATOM 1741 O O . ALA B 1 32 ? 4.677 -0.312 44.407 1.00 37.43 53 ALA B O 1
ATOM 1743 N N . LEU B 1 33 ? 6.212 1.090 45.220 1.00 34.36 54 LEU B N 1
ATOM 1744 C CA . LEU B 1 33 ? 6.887 1.196 43.935 1.00 33.00 54 LEU B CA 1
ATOM 1745 C C . LEU B 1 33 ? 7.175 -0.182 43.337 1.00 31.85 54 LEU B C 1
ATOM 1746 O O . LEU B 1 33 ? 6.985 -0.414 42.141 1.00 29.66 54 LEU B O 1
ATOM 1751 N N . THR B 1 34 ? 7.618 -1.109 44.170 1.00 32.31 55 THR B N 1
ATOM 1752 C CA . THR B 1 34 ? 7.890 -2.451 43.679 1.00 32.87 55 THR B CA 1
ATOM 1753 C C . THR B 1 34 ? 6.615 -3.065 43.117 1.00 31.15 55 THR B C 1
ATOM 1754 O O . THR B 1 34 ? 6.613 -3.605 42.015 1.00 31.59 55 THR B O 1
ATOM 1758 N N . ALA B 1 35 ? 5.532 -2.972 43.878 1.00 29.97 56 ALA B N 1
ATOM 1759 C CA . ALA B 1 35 ? 4.238 -3.526 43.476 1.00 30.16 56 ALA B CA 1
ATOM 1760 C C . ALA B 1 35 ? 3.678 -2.997 42.156 1.00 32.09 56 ALA B C 1
ATOM 1761 O O . ALA B 1 35 ? 3.332 -3.773 41.261 1.00 34.58 56 ALA B O 1
ATOM 1763 N N . HIS B 1 36 ? 3.570 -1.680 42.033 1.00 32.67 57 HIS B N 1
ATOM 1764 C CA . HIS B 1 36 ? 3.045 -1.087 40.814 1.00 31.10 57 HIS B CA 1
ATOM 1765 C C . HIS B 1 36 ? 4.003 -1.257 39.656 1.00 31.62 57 HIS B C 1
ATOM 1766 O O . HIS B 1 36 ? 3.594 -1.491 38.521 1.00 31.57 57 HIS B O 1
ATOM 1773 N N . LEU B 1 37 ? 5.289 -1.142 39.940 1.00 32.97 58 LEU B N 1
ATOM 1774 C CA . LEU B 1 37 ? 6.268 -1.309 38.892 1.00 35.45 58 LEU B CA 1
ATOM 1775 C C . LEU B 1 37 ? 5.955 -2.690 38.335 1.00 37.41 58 LEU B C 1
ATOM 1776 O O . LEU B 1 37 ? 5.698 -2.855 37.132 1.00 37.22 58 LEU B O 1
ATOM 1781 N N . TYR B 1 38 ? 5.942 -3.674 39.233 1.00 39.08 59 TYR B N 1
ATOM 1782 C CA . TYR B 1 38 ? 5.663 -5.045 38.859 1.00 40.65 59 TYR B CA 1
ATOM 1783 C C . TYR B 1 38 ? 4.446 -5.111 37.942 1.00 40.90 59 TYR B C 1
ATOM 1784 O O . TYR B 1 38 ? 4.553 -5.482 36.769 1.00 41.07 59 TYR B O 1
ATOM 1793 N N . SER B 1 39 ? 3.289 -4.737 38.474 1.00 40.51 60 SER B N 1
ATOM 1794 C CA . SER B 1 39 ? 2.062 -4.758 37.700 1.00 40.11 60 SER B CA 1
ATOM 1795 C C . SER B 1 39 ? 2.279 -4.206 36.297 1.00 41.98 60 SER B C 1
ATOM 1796 O O . SER B 1 39 ? 1.941 -4.870 35.319 1.00 45.00 60 SER B O 1
ATOM 1799 N N . LEU B 1 40 ? 2.834 -2.997 36.191 1.00 42.60 61 LEU B N 1
ATOM 1800 C CA . LEU B 1 40 ? 3.099 -2.394 34.884 1.00 42.76 61 LEU B CA 1
ATOM 1801 C C . LEU B 1 40 ? 3.807 -3.394 33.979 1.00 43.74 61 LEU B C 1
ATOM 1802 O O . LEU B 1 40 ? 3.511 -3.477 32.788 1.00 43.93 61 LEU B O 1
ATOM 1807 N N . LEU B 1 41 ? 4.749 -4.151 34.539 1.00 45.44 62 LEU B N 1
ATOM 1808 C CA . LEU B 1 41 ? 5.461 -5.159 33.752 1.00 46.20 62 LEU B CA 1
ATOM 1809 C C . LEU B 1 41 ? 4.538 -6.278 33.282 1.00 45.54 62 LEU B C 1
ATOM 1810 O O . LEU B 1 41 ? 4.628 -6.720 32.142 1.00 45.80 62 LEU B O 1
ATOM 1815 N N . GLN B 1 42 ? 3.659 -6.748 34.157 1.00 46.67 63 GLN B N 1
ATOM 1816 C CA . GLN B 1 42 ? 2.739 -7.811 33.769 1.00 47.42 63 GLN B CA 1
ATOM 1817 C C . GLN B 1 42 ? 1.847 -7.309 32.647 1.00 46.06 63 GLN B C 1
ATOM 1818 O O . GLN B 1 42 ? 1.546 -8.028 31.696 1.00 46.74 63 GLN B O 1
ATOM 1824 N N . THR B 1 43 ? 1.430 -6.061 32.760 1.00 43.87 64 THR B N 1
ATOM 1825 C CA . THR B 1 43 ? 0.572 -5.494 31.756 1.00 42.28 64 THR B CA 1
ATOM 1826 C C . THR B 1 43 ? 1.304 -5.334 30.442 1.00 42.98 64 THR B C 1
ATOM 1827 O O . THR B 1 43 ? 0.774 -5.700 29.390 1.00 43.05 64 THR B O 1
ATOM 1831 N N . GLN B 1 44 ? 2.520 -4.798 30.486 1.00 42.75 65 GLN B N 1
ATOM 1832 C CA . GLN B 1 44 ? 3.281 -4.611 29.259 1.00 43.07 65 GLN B CA 1
ATOM 1833 C C . GLN B 1 44 ? 3.534 -5.928 28.548 1.00 45.05 65 GLN B C 1
ATOM 1834 O O . GLN B 1 44 ? 3.420 -6.019 27.331 1.00 46.20 65 GLN B O 1
ATOM 1840 N N . HIS B 1 45 ? 3.873 -6.952 29.317 1.00 46.78 66 HIS B N 1
ATOM 1841 C CA . HIS B 1 45 ? 4.124 -8.277 28.771 1.00 48.34 66 HIS B CA 1
ATOM 1842 C C . HIS B 1 45 ? 2.859 -8.758 28.047 1.00 47.81 66 HIS B C 1
ATOM 1843 O O . HIS B 1 45 ? 2.923 -9.248 26.920 1.00 47.52 66 HIS B O 1
ATOM 1850 N N . ALA B 1 46 ? 1.710 -8.584 28.688 1.00 47.61 67 ALA B N 1
ATOM 1851 C CA . ALA B 1 46 ? 0.440 -9.005 28.106 1.00 48.11 67 ALA B CA 1
ATOM 1852 C C . ALA B 1 46 ? 0.094 -8.215 26.854 1.00 49.92 67 ALA B C 1
ATOM 1853 O O . ALA B 1 46 ? -0.272 -8.780 25.820 1.00 51.53 67 ALA B O 1
ATOM 1855 N N . LEU B 1 47 ? 0.194 -6.898 26.961 1.00 50.63 68 LEU B N 1
ATOM 1856 C CA . LEU B 1 47 ? -0.108 -6.012 25.849 1.00 50.47 68 LEU B CA 1
ATOM 1857 C C . LEU B 1 47 ? 0.844 -6.336 24.712 1.00 50.86 68 LEU B C 1
ATOM 1858 O O . LEU B 1 47 ? 0.504 -6.218 23.533 1.00 49.94 68 LEU B O 1
ATOM 1863 N N . GLY B 1 48 ? 2.043 -6.762 25.093 1.00 52.44 69 GLY B N 1
ATOM 1864 C CA . GLY B 1 48 ? 3.064 -7.103 24.125 1.00 54.32 69 GLY B CA 1
ATOM 1865 C C . GLY B 1 48 ? 2.685 -8.297 23.282 1.00 55.14 69 GLY B C 1
ATOM 1866 O O . GLY B 1 48 ? 2.927 -8.304 22.072 1.00 55.07 69 GLY B O 1
ATOM 1867 N N . ASP B 1 49 ? 2.109 -9.318 23.910 1.00 55.96 70 ASP B N 1
ATOM 1868 C CA . ASP B 1 49 ? 1.698 -10.495 23.158 1.00 57.79 70 ASP B CA 1
ATOM 1869 C C . ASP B 1 49 ? 0.497 -10.136 22.295 1.00 57.70 70 ASP B C 1
ATOM 1870 O O . ASP B 1 49 ? 0.477 -10.418 21.094 1.00 58.80 70 ASP B O 1
ATOM 1875 N N . ALA B 1 50 ? -0.494 -9.499 22.911 1.00 55.76 71 ALA B N 1
ATOM 1876 C CA . ALA B 1 50 ? -1.701 -9.099 22.204 1.00 53.31 71 ALA B CA 1
ATOM 1877 C C . ALA B 1 50 ? -1.378 -8.377 20.900 1.00 51.56 71 ALA B C 1
ATOM 1878 O O . ALA B 1 50 ? -1.917 -8.714 19.847 1.00 51.55 71 ALA B O 1
ATOM 1880 N N . PHE B 1 51 ? -0.499 -7.387 20.974 1.00 49.99 72 PHE B N 1
ATOM 1881 C CA . PHE B 1 51 ? -0.113 -6.624 19.801 1.00 48.97 72 PHE B CA 1
ATOM 1882 C C . PHE B 1 51 ? 0.619 -7.492 18.807 1.00 49.65 72 PHE B C 1
ATOM 1883 O O . PHE B 1 51 ? 0.511 -7.285 17.600 1.00 49.74 72 PHE B O 1
ATOM 1891 N N . ALA B 1 52 ? 1.378 -8.457 19.319 1.00 51.42 73 ALA B N 1
ATOM 1892 C CA . ALA B 1 52 ? 2.144 -9.374 18.473 1.00 52.26 73 ALA B CA 1
ATOM 1893 C C . ALA B 1 52 ? 1.192 -10.309 17.738 1.00 52.51 73 ALA B C 1
ATOM 1894 O O . ALA B 1 52 ? 1.352 -10.563 16.550 1.00 52.35 73 ALA B O 1
ATOM 1896 N N . ASP B 1 53 ? 0.197 -10.811 18.456 1.00 54.09 74 ASP B N 1
ATOM 1897 C CA . ASP B 1 53 ? -0.798 -11.698 17.876 1.00 56.31 74 ASP B CA 1
ATOM 1898 C C . ASP B 1 53 ? -1.579 -10.937 16.804 1.00 57.75 74 ASP B C 1
ATOM 1899 O O . ASP B 1 53 ? -1.729 -11.416 15.686 1.00 58.08 74 ASP B O 1
ATOM 1904 N N . LEU B 1 54 ? -2.070 -9.748 17.140 1.00 59.03 75 LEU B N 1
ATOM 1905 C CA . LEU B 1 54 ? -2.812 -8.946 16.173 1.00 60.54 75 LEU B CA 1
ATOM 1906 C C . LEU B 1 54 ? -1.972 -8.705 14.923 1.00 61.69 75 LEU B C 1
ATOM 1907 O O . LEU B 1 54 ? -2.386 -9.047 13.820 1.00 62.78 75 LEU B O 1
ATOM 1912 N N . SER B 1 55 ? -0.792 -8.122 15.101 1.00 62.79 76 SER B N 1
ATOM 1913 C CA . SER B 1 55 ? 0.103 -7.833 13.982 1.00 64.66 76 SER B CA 1
ATOM 1914 C C . SER B 1 55 ? 0.311 -9.028 13.053 1.00 66.03 76 SER B C 1
ATOM 1915 O O . SER B 1 55 ? 0.385 -8.879 11.832 1.00 66.39 76 SER B O 1
ATOM 1918 N N . GLN B 1 56 ? 0.413 -10.213 13.637 1.00 67.83 77 GLN B N 1
ATOM 1919 C CA . GLN B 1 56 ? 0.614 -11.428 12.859 1.00 69.50 77 GLN B CA 1
ATOM 1920 C C . GLN B 1 56 ? -0.643 -11.817 12.089 1.00 69.08 77 GLN B C 1
ATOM 1921 O O . GLN B 1 56 ? -0.562 -12.475 11.055 1.00 69.94 77 GLN B O 1
ATOM 1927 N N . LYS B 1 57 ? -1.801 -11.399 12.585 1.00 68.00 78 LYS B N 1
ATOM 1928 C CA . LYS B 1 57 ? -3.064 -11.739 11.946 1.00 66.96 78 LYS B CA 1
ATOM 1929 C C . LYS B 1 57 ? -3.838 -10.530 11.442 1.00 66.46 78 LYS B C 1
ATOM 1930 O O . LYS B 1 57 ? -5.068 -10.536 11.418 1.00 66.87 78 LYS B O 1
ATOM 1936 N N . SER B 1 58 ? -3.132 -9.489 11.034 1.00 66.20 79 SER B N 1
ATOM 1937 C CA . SER B 1 58 ? -3.808 -8.295 10.549 1.00 65.86 79 SER B CA 1
ATOM 1938 C C . SER B 1 58 ? -2.882 -7.588 9.572 1.00 65.68 79 SER B C 1
ATOM 1939 O O . SER B 1 58 ? -2.351 -6.519 9.859 1.00 65.94 79 SER B O 1
ATOM 1942 N N . PRO B 1 59 ? -2.670 -8.191 8.396 1.00 65.80 80 PRO B N 1
ATOM 1943 C CA . PRO B 1 59 ? -1.795 -7.605 7.379 1.00 65.66 80 PRO B CA 1
ATOM 1944 C C . PRO B 1 59 ? -2.083 -6.135 7.076 1.00 66.25 80 PRO B C 1
ATOM 1945 O O . PRO B 1 59 ? -1.224 -5.415 6.565 1.00 67.35 80 PRO B O 1
ATOM 1949 N N . GLU B 1 60 ? -3.283 -5.683 7.408 1.00 66.39 81 GLU B N 1
ATOM 1950 C CA . GLU B 1 60 ? -3.645 -4.297 7.153 1.00 66.87 81 GLU B CA 1
ATOM 1951 C C . GLU B 1 60 ? -2.791 -3.341 7.979 1.00 66.69 81 GLU B C 1
ATOM 1952 O O . GLU B 1 60 ? -2.299 -2.329 7.479 1.00 66.20 81 GLU B O 1
ATOM 1958 N N . LEU B 1 61 ? -2.620 -3.685 9.251 1.00 66.60 82 LEU B N 1
ATOM 1959 C CA . LEU B 1 61 ? -1.867 -2.874 10.197 1.00 67.19 82 LEU B CA 1
ATOM 1960 C C . LEU B 1 61 ? -0.600 -3.579 10.692 1.00 68.73 82 LEU B C 1
ATOM 1961 O O . LEU B 1 61 ? 0.045 -3.127 11.639 1.00 69.44 82 LEU B O 1
ATOM 1966 N N . GLN B 1 62 ? -0.252 -4.685 10.044 1.00 70.06 83 GLN B N 1
ATOM 1967 C CA . GLN B 1 62 ? 0.923 -5.476 10.397 1.00 71.41 83 GLN B CA 1
ATOM 1968 C C . GLN B 1 62 ? 2.066 -4.660 11.001 1.00 71.61 83 GLN B C 1
ATOM 1969 O O . GLN B 1 62 ? 2.588 -4.996 12.064 1.00 71.89 83 GLN B O 1
ATOM 1975 N N . GLU B 1 63 ? 2.459 -3.590 10.323 1.00 71.34 84 GLU B N 1
ATOM 1976 C CA . GLU B 1 63 ? 3.546 -2.759 10.817 1.00 71.75 84 GLU B CA 1
ATOM 1977 C C . GLU B 1 63 ? 3.251 -2.058 12.141 1.00 70.64 84 GLU B C 1
ATOM 1978 O O . GLU B 1 63 ? 3.811 -2.429 13.170 1.00 70.77 84 GLU B O 1
ATOM 1984 N N . GLU B 1 64 ? 2.386 -1.042 12.113 1.00 69.31 85 GLU B N 1
ATOM 1985 C CA . GLU B 1 64 ? 2.035 -0.286 13.323 1.00 66.91 85 GLU B CA 1
ATOM 1986 C C . GLU B 1 64 ? 1.703 -1.179 14.516 1.00 65.16 85 GLU B C 1
ATOM 1987 O O . GLU B 1 64 ? 1.972 -0.822 15.661 1.00 64.25 85 GLU B O 1
ATOM 1993 N N . PHE B 1 65 ? 1.109 -2.335 14.250 1.00 63.52 86 PHE B N 1
ATOM 1994 C CA . PHE B 1 65 ? 0.799 -3.267 15.319 1.00 62.44 86 PHE B CA 1
ATOM 1995 C C . PHE B 1 65 ? 2.105 -3.923 15.715 1.00 61.72 86 PHE B C 1
ATOM 1996 O O . PHE B 1 65 ? 2.330 -4.230 16.880 1.00 62.91 86 PHE B O 1
ATOM 2004 N N . GLY B 1 66 ? 2.967 -4.121 14.727 1.00 60.97 87 GLY B N 1
ATOM 2005 C CA . GLY B 1 66 ? 4.251 -4.750 14.964 1.00 61.46 87 GLY B CA 1
ATOM 2006 C C . GLY B 1 66 ? 5.231 -3.992 15.844 1.00 62.43 87 GLY B C 1
ATOM 2007 O O . GLY B 1 66 ? 5.656 -4.511 16.879 1.00 62.66 87 GLY B O 1
ATOM 2008 N N . TYR B 1 67 ? 5.600 -2.771 15.463 1.00 63.28 88 TYR B N 1
ATOM 2009 C CA . TYR B 1 67 ? 6.563 -2.045 16.272 1.00 64.04 88 TYR B CA 1
ATOM 2010 C C . TYR B 1 67 ? 6.045 -1.737 17.665 1.00 62.34 88 TYR B C 1
ATOM 2011 O O . TYR B 1 67 ? 6.815 -1.679 18.621 1.00 63.11 88 TYR B O 1
ATOM 2020 N N . ASN B 1 68 ? 4.740 -1.560 17.797 1.00 59.98 89 ASN B N 1
ATOM 2021 C CA . ASN B 1 68 ? 4.192 -1.299 19.114 1.00 58.49 89 ASN B CA 1
ATOM 2022 C C . ASN B 1 68 ? 4.432 -2.530 19.984 1.00 57.87 89 ASN B C 1
ATOM 2023 O O . ASN B 1 68 ? 4.732 -2.408 21.167 1.00 57.50 89 ASN B O 1
ATOM 2028 N N . ALA B 1 69 ? 4.321 -3.715 19.383 1.00 58.40 90 ALA B N 1
ATOM 2029 C CA . ALA B 1 69 ? 4.519 -4.976 20.102 1.00 58.72 90 ALA B CA 1
ATOM 2030 C C . ALA B 1 69 ? 5.957 -5.119 20.578 1.00 59.83 90 ALA B C 1
ATOM 2031 O O . ALA B 1 69 ? 6.204 -5.548 21.705 1.00 60.68 90 ALA B O 1
ATOM 2033 N N . GLU B 1 70 ? 6.914 -4.775 19.726 1.00 59.98 91 GLU B N 1
ATOM 2034 C CA . GLU B 1 70 ? 8.303 -4.869 20.145 1.00 59.89 91 GLU B CA 1
ATOM 2035 C C . GLU B 1 70 ? 8.527 -3.915 21.316 1.00 57.64 91 GLU B C 1
ATOM 2036 O O . GLU B 1 70 ? 8.981 -4.327 22.379 1.00 58.10 91 GLU B O 1
ATOM 2042 N N . THR B 1 71 ? 8.185 -2.645 21.124 1.00 54.67 92 THR B N 1
ATOM 2043 C CA . THR B 1 71 ? 8.357 -1.636 22.168 1.00 52.94 92 THR B CA 1
ATOM 2044 C C . THR B 1 71 ? 7.908 -2.101 23.558 1.00 51.29 92 THR B C 1
ATOM 2045 O O . THR B 1 71 ? 8.617 -1.916 24.550 1.00 51.52 92 THR B O 1
ATOM 2049 N N . GLN B 1 72 ? 6.725 -2.694 23.633 1.00 48.74 93 GLN B N 1
ATOM 2050 C CA . GLN B 1 72 ? 6.208 -3.164 24.907 1.00 47.15 93 GLN B CA 1
ATOM 2051 C C . GLN B 1 72 ? 7.122 -4.251 25.461 1.00 46.90 93 GLN B C 1
ATOM 2052 O O . GLN B 1 72 ? 7.372 -4.305 26.662 1.00 47.34 93 GLN B O 1
ATOM 2058 N N . LYS B 1 73 ? 7.635 -5.107 24.582 1.00 46.62 94 LYS B N 1
ATOM 2059 C CA . LYS B 1 73 ? 8.524 -6.188 25.007 1.00 47.39 94 LYS B CA 1
ATOM 2060 C C . LYS B 1 73 ? 9.854 -5.647 25.508 1.00 47.31 94 LYS B C 1
ATOM 2061 O O . LYS B 1 73 ? 10.365 -6.101 26.519 1.00 47.80 94 LYS B O 1
ATOM 2067 N N . LEU B 1 74 ? 10.412 -4.675 24.796 1.00 48.01 95 LEU B N 1
ATOM 2068 C CA . LEU B 1 74 ? 11.676 -4.081 25.197 1.00 47.89 95 LEU B CA 1
ATOM 2069 C C . LEU B 1 74 ? 11.482 -3.476 26.576 1.00 47.66 95 LEU B C 1
ATOM 2070 O O . LEU B 1 74 ? 12.208 -3.809 27.508 1.00 48.28 95 LEU B O 1
ATOM 2075 N N . LEU B 1 75 ? 10.497 -2.591 26.699 1.00 47.69 96 LEU B N 1
ATOM 2076 C CA . LEU B 1 75 ? 10.196 -1.929 27.967 1.00 48.07 96 LEU B CA 1
ATOM 2077 C C . LEU B 1 75 ? 10.067 -2.934 29.102 1.00 48.60 96 LEU B C 1
ATOM 2078 O O . LEU B 1 75 ? 10.628 -2.751 30.181 1.00 48.31 96 LEU B O 1
ATOM 2083 N N . CYS B 1 76 ? 9.316 -3.997 28.858 1.00 50.54 97 CYS B N 1
ATOM 2084 C CA . CYS B 1 76 ? 9.135 -5.016 29.870 1.00 52.32 97 CYS B CA 1
ATOM 2085 C C . CYS B 1 76 ? 10.491 -5.657 30.180 1.00 53.73 97 CYS B C 1
ATOM 2086 O O . CYS B 1 76 ? 10.895 -5.758 31.333 1.00 54.32 97 CYS B O 1
ATOM 2089 N N . LYS B 1 77 ? 11.204 -6.063 29.137 1.00 55.76 98 LYS B N 1
ATOM 2090 C CA . LYS B 1 77 ? 12.504 -6.711 29.284 1.00 56.87 98 LYS B CA 1
ATOM 2091 C C . LYS B 1 77 ? 13.477 -5.963 30.168 1.00 57.89 98 LYS B C 1
ATOM 2092 O O . LYS B 1 77 ? 14.214 -6.575 30.935 1.00 59.57 98 LYS B O 1
ATOM 2098 N N . ASN B 1 78 ? 13.504 -4.642 30.062 1.00 58.51 99 ASN B N 1
ATOM 2099 C CA . ASN B 1 78 ? 14.431 -3.886 30.877 1.00 58.46 99 ASN B CA 1
ATOM 2100 C C . ASN B 1 78 ? 13.694 -3.131 31.983 1.00 57.79 99 ASN B C 1
ATOM 2101 O O . ASN B 1 78 ? 14.195 -2.167 32.564 1.00 58.59 99 ASN B O 1
ATOM 2106 N N . GLY B 1 79 ? 12.483 -3.580 32.266 1.00 57.11 100 GLY B N 1
ATOM 2107 C CA . GLY B 1 79 ? 11.718 -2.984 33.339 1.00 56.45 100 GLY B CA 1
ATOM 2108 C C . GLY B 1 79 ? 11.907 -3.948 34.496 1.00 56.23 100 GLY B C 1
ATOM 2109 O O . GLY B 1 79 ? 11.841 -3.572 35.663 1.00 56.40 100 GLY B O 1
ATOM 2110 N N . GLU B 1 80 ? 12.174 -5.204 34.147 1.00 56.38 101 GLU B N 1
ATOM 2111 C CA . GLU B 1 80 ? 12.388 -6.285 35.109 1.00 55.82 101 GLU B CA 1
ATOM 2112 C C . GLU B 1 80 ? 13.678 -6.141 35.908 1.00 53.92 101 GLU B C 1
ATOM 2113 O O . GLU B 1 80 ? 13.797 -6.659 37.020 1.00 53.77 101 GLU B O 1
ATOM 2119 N N . THR B 1 81 ? 14.657 -5.459 35.335 1.00 51.17 102 THR B N 1
ATOM 2120 C CA . THR B 1 81 ? 15.906 -5.267 36.037 1.00 49.50 102 THR B CA 1
ATOM 2121 C C . THR B 1 81 ? 15.716 -4.049 36.932 1.00 47.93 102 THR B C 1
ATOM 2122 O O . THR B 1 81 ? 16.239 -3.986 38.046 1.00 47.31 102 THR B O 1
ATOM 2126 N N . LEU B 1 82 ? 14.945 -3.088 36.436 1.00 46.49 103 LEU B N 1
ATOM 2127 C CA . LEU B 1 82 ? 14.657 -1.876 37.186 1.00 43.82 103 LEU B CA 1
ATOM 2128 C C . LEU B 1 82 ? 13.995 -2.289 38.478 1.00 43.38 103 LEU B C 1
ATOM 2129 O O . LEU B 1 82 ? 14.193 -1.671 39.521 1.00 44.04 103 LEU B O 1
ATOM 2134 N N . LEU B 1 83 ? 13.192 -3.344 38.391 1.00 42.54 104 LEU B N 1
ATOM 2135 C CA . LEU B 1 83 ? 12.481 -3.880 39.552 1.00 41.24 104 LEU B CA 1
ATOM 2136 C C . LEU B 1 83 ? 13.492 -4.512 40.508 1.00 38.62 104 LEU B C 1
ATOM 2137 O O . LEU B 1 83 ? 13.367 -4.414 41.722 1.00 39.24 104 LEU B O 1
ATOM 2142 N N . GLY B 1 84 ? 14.505 -5.152 39.946 1.00 37.65 105 GLY B N 1
ATOM 2143 C CA . GLY B 1 84 ? 15.520 -5.758 40.774 1.00 37.08 105 GLY B CA 1
ATOM 2144 C C . GLY B 1 84 ? 16.253 -4.694 41.557 1.00 37.37 105 GLY B C 1
ATOM 2145 O O . GLY B 1 84 ? 16.597 -4.906 42.713 1.00 39.05 105 GLY B O 1
ATOM 2146 N N . ALA B 1 85 ? 16.503 -3.545 40.934 1.00 38.16 106 ALA B N 1
ATOM 2147 C CA . ALA B 1 85 ? 17.188 -2.445 41.613 1.00 37.43 106 ALA B CA 1
ATOM 2148 C C . ALA B 1 85 ? 16.340 -1.947 42.768 1.00 37.87 106 ALA B C 1
ATOM 2149 O O . ALA B 1 85 ? 16.823 -1.841 43.886 1.00 41.31 106 ALA B O 1
ATOM 2151 N N . VAL B 1 86 ? 15.073 -1.650 42.497 1.00 38.77 107 VAL B N 1
ATOM 2152 C CA . VAL B 1 86 ? 14.155 -1.161 43.526 1.00 39.26 107 VAL B CA 1
ATOM 2153 C C . VAL B 1 86 ? 13.990 -2.160 44.681 1.00 40.05 107 VAL B C 1
ATOM 2154 O O . VAL B 1 86 ? 14.004 -1.771 45.853 1.00 40.36 107 VAL B O 1
ATOM 2158 N N . ASN B 1 87 ? 13.819 -3.441 44.359 1.00 40.37 108 ASN B N 1
ATOM 2159 C CA . ASN B 1 87 ? 13.685 -4.457 45.402 1.00 41.25 108 ASN B CA 1
ATOM 2160 C C . ASN B 1 87 ? 14.865 -4.375 46.353 1.00 41.95 108 ASN B C 1
ATOM 2161 O O . ASN B 1 87 ? 14.698 -4.373 47.573 1.00 43.54 108 ASN B O 1
ATOM 2166 N N . PHE B 1 88 ? 16.062 -4.320 45.775 1.00 43.04 109 PHE B N 1
ATOM 2167 C CA . PHE B 1 88 ? 17.299 -4.245 46.540 1.00 44.33 109 PHE B CA 1
ATOM 2168 C C . PHE B 1 88 ? 17.277 -3.045 47.478 1.00 43.50 109 PHE B C 1
ATOM 2169 O O . PHE B 1 88 ? 17.542 -3.163 48.671 1.00 43.35 109 PHE B O 1
ATOM 2177 N N . PHE B 1 89 ? 16.967 -1.890 46.908 1.00 42.59 110 PHE B N 1
ATOM 2178 C CA . PHE B 1 89 ? 16.883 -0.639 47.630 1.00 41.13 110 PHE B CA 1
ATOM 2179 C C . PHE B 1 89 ? 15.916 -0.809 48.802 1.00 42.03 110 PHE B C 1
ATOM 2180 O O . PHE B 1 89 ? 16.263 -0.565 49.964 1.00 41.73 110 PHE B O 1
ATOM 2188 N N . VAL B 1 90 ? 14.697 -1.237 48.503 1.00 42.58 111 VAL B N 1
ATOM 2189 C CA . VAL B 1 90 ? 13.710 -1.444 49.564 1.00 43.92 111 VAL B CA 1
ATOM 2190 C C . VAL B 1 90 ? 14.310 -2.396 50.588 1.00 43.00 111 VAL B C 1
ATOM 2191 O O . VAL B 1 90 ? 14.352 -2.118 51.785 1.00 43.99 111 VAL B O 1
ATOM 2195 N N . SER B 1 91 ? 14.780 -3.527 50.089 1.00 42.44 112 SER B N 1
ATOM 2196 C CA . SER B 1 91 ? 15.369 -4.543 50.928 1.00 43.71 112 SER B CA 1
ATOM 2197 C C . SER B 1 91 ? 16.434 -3.949 51.854 1.00 44.70 112 SER B C 1
ATOM 2198 O O . SER B 1 91 ? 16.343 -4.053 53.080 1.00 44.28 112 SER B O 1
ATOM 2201 N N . SER B 1 92 ? 17.443 -3.321 51.261 1.00 46.92 113 SER B N 1
ATOM 2202 C CA . SER B 1 92 ? 18.519 -2.710 52.026 1.00 46.45 113 SER B CA 1
ATOM 2203 C C . SER B 1 92 ? 17.943 -1.859 53.141 1.00 46.86 113 SER B C 1
ATOM 2204 O O . SER B 1 92 ? 18.078 -2.201 54.315 1.00 48.94 113 SER B O 1
ATOM 2207 N N . ILE B 1 93 ? 17.290 -0.760 52.776 1.00 45.16 114 ILE B N 1
ATOM 2208 C CA . ILE B 1 93 ? 16.720 0.144 53.765 1.00 44.13 114 ILE B CA 1
ATOM 2209 C C . ILE B 1 93 ? 15.896 -0.545 54.857 1.00 44.10 114 ILE B C 1
ATOM 2210 O O . ILE B 1 93 ? 15.834 -0.061 55.988 1.00 43.72 114 ILE B O 1
ATOM 2215 N N . ASN B 1 94 ? 15.263 -1.668 54.532 1.00 43.76 115 ASN B N 1
ATOM 2216 C CA . ASN B 1 94 ? 14.476 -2.382 55.528 1.00 44.91 115 ASN B CA 1
ATOM 2217 C C . ASN B 1 94 ? 15.411 -2.888 56.618 1.00 44.75 115 ASN B C 1
ATOM 2218 O O . ASN B 1 94 ? 15.071 -2.862 57.804 1.00 45.02 115 ASN B O 1
ATOM 2223 N N . THR B 1 95 ? 16.593 -3.348 56.217 1.00 44.25 116 THR B N 1
ATOM 2224 C CA . THR B 1 95 ? 17.578 -3.815 57.187 1.00 44.13 116 THR B CA 1
ATOM 2225 C C . THR B 1 95 ? 18.048 -2.653 58.060 1.00 44.47 116 THR B C 1
ATOM 2226 O O . THR B 1 95 ? 18.277 -2.823 59.255 1.00 46.16 116 THR B O 1
ATOM 2230 N N . LEU B 1 96 ? 18.202 -1.472 57.470 1.00 44.06 117 LEU B N 1
ATOM 2231 C CA . LEU B 1 96 ? 18.632 -0.316 58.241 1.00 43.34 117 LEU B CA 1
ATOM 2232 C C . LEU B 1 96 ? 17.560 0.077 59.252 1.00 44.48 117 LEU B C 1
ATOM 2233 O O . LEU B 1 96 ? 17.866 0.536 60.358 1.00 44.91 117 LEU B O 1
ATOM 2238 N N . VAL B 1 97 ? 16.300 -0.096 58.876 1.00 45.24 118 VAL B N 1
ATOM 2239 C CA . VAL B 1 97 ? 15.212 0.276 59.772 1.00 47.22 118 VAL B CA 1
ATOM 2240 C C . VAL B 1 97 ? 14.837 -0.845 60.728 1.00 49.91 118 VAL B C 1
ATOM 2241 O O . VAL B 1 97 ? 14.756 -0.654 61.947 1.00 49.38 118 VAL B O 1
ATOM 2245 N N . THR B 1 98 ? 14.606 -2.017 60.154 1.00 51.93 119 THR B N 1
ATOM 2246 C CA . THR B 1 98 ? 14.197 -3.179 60.921 1.00 53.69 119 THR B CA 1
ATOM 2247 C C . THR B 1 98 ? 15.191 -3.689 61.936 1.00 53.46 119 THR B C 1
ATOM 2248 O O . THR B 1 98 ? 14.787 -4.267 62.941 1.00 54.28 119 THR B O 1
ATOM 2252 N N . LYS B 1 99 ? 16.480 -3.486 61.685 1.00 53.95 120 LYS B N 1
ATOM 2253 C CA . LYS B 1 99 ? 17.499 -3.950 62.621 1.00 54.84 120 LYS B CA 1
ATOM 2254 C C . LYS B 1 99 ? 18.333 -2.853 63.261 1.00 53.64 120 LYS B C 1
ATOM 2255 O O . LYS B 1 99 ? 18.188 -2.581 64.450 1.00 53.75 120 LYS B O 1
ATOM 2261 N N . THR B 1 100 ? 19.206 -2.224 62.484 1.00 52.63 121 THR B N 1
ATOM 2262 C CA . THR B 1 100 ? 20.059 -1.176 63.028 1.00 51.79 121 THR B CA 1
ATOM 2263 C C . THR B 1 100 ? 19.279 -0.118 63.794 1.00 51.98 121 THR B C 1
ATOM 2264 O O . THR B 1 100 ? 19.470 0.072 64.997 1.00 52.54 121 THR B O 1
ATOM 2268 N N . MET B 1 101 ? 18.399 0.576 63.093 1.00 51.16 122 MET B N 1
ATOM 2269 C CA . MET B 1 101 ? 17.614 1.619 63.720 1.00 51.17 122 MET B CA 1
ATOM 2270 C C . MET B 1 101 ? 16.838 1.075 64.912 1.00 52.02 122 MET B C 1
ATOM 2271 O O . MET B 1 101 ? 16.775 1.707 65.964 1.00 51.62 122 MET B O 1
ATOM 2276 N N . GLU B 1 102 ? 16.264 -0.112 64.736 1.00 53.96 123 GLU B N 1
ATOM 2277 C CA . GLU B 1 102 ? 15.468 -0.778 65.770 1.00 54.96 123 GLU B CA 1
ATOM 2278 C C . GLU B 1 102 ? 16.302 -1.163 66.993 1.00 54.79 123 GLU B C 1
ATOM 2279 O O . GLU B 1 102 ? 15.859 -1.021 68.135 1.00 55.78 123 GLU B O 1
ATOM 2285 N N . ASP B 1 103 ? 17.504 -1.667 66.743 1.00 53.93 124 ASP B N 1
ATOM 2286 C CA . ASP B 1 103 ? 18.423 -2.055 67.807 1.00 54.33 124 ASP B CA 1
ATOM 2287 C C . ASP B 1 103 ? 18.630 -0.854 68.715 1.00 53.92 124 ASP B C 1
ATOM 2288 O O . ASP B 1 103 ? 18.443 -0.928 69.925 1.00 54.15 124 ASP B O 1
ATOM 2293 N N . THR B 1 104 ? 19.021 0.257 68.105 1.00 53.46 125 THR B N 1
ATOM 2294 C CA . THR B 1 104 ? 19.247 1.496 68.828 1.00 52.95 125 THR B CA 1
ATOM 2295 C C . THR B 1 104 ? 18.081 1.775 69.782 1.00 53.34 125 THR B C 1
ATOM 2296 O O . THR B 1 104 ? 18.269 2.007 70.974 1.00 52.24 125 THR B O 1
ATOM 2300 N N . LEU B 1 105 ? 16.869 1.746 69.249 1.00 55.65 126 LEU B N 1
ATOM 2301 C CA . LEU B 1 105 ? 15.696 2.004 70.061 1.00 57.75 126 LEU B CA 1
ATOM 2302 C C . LEU B 1 105 ? 15.617 1.078 71.262 1.00 58.55 126 LEU B C 1
ATOM 2303 O O . LEU B 1 105 ? 15.297 1.519 72.365 1.00 58.73 126 LEU B O 1
ATOM 2308 N N . MET B 1 106 ? 15.913 -0.202 71.061 1.00 59.92 127 MET B N 1
ATOM 2309 C CA . MET B 1 106 ? 15.852 -1.146 72.169 1.00 62.39 127 MET B CA 1
ATOM 2310 C C . MET B 1 106 ? 16.644 -0.599 73.356 1.00 60.65 127 MET B C 1
ATOM 2311 O O . MET B 1 106 ? 16.189 -0.670 74.498 1.00 61.15 127 MET B O 1
ATOM 2316 N N . THR B 1 107 ? 17.818 -0.034 73.079 1.00 58.10 128 THR B N 1
ATOM 2317 C CA . THR B 1 107 ? 18.665 0.540 74.125 1.00 55.04 128 THR B CA 1
ATOM 2318 C C . THR B 1 107 ? 18.044 1.828 74.667 1.00 53.65 128 THR B C 1
ATOM 2319 O O . THR B 1 107 ? 18.023 2.063 75.875 1.00 52.06 128 THR B O 1
ATOM 2323 N N . VAL B 1 108 ? 17.546 2.663 73.766 1.00 52.83 129 VAL B N 1
ATOM 2324 C CA . VAL B 1 108 ? 16.947 3.915 74.176 1.00 53.12 129 VAL B CA 1
ATOM 2325 C C . VAL B 1 108 ? 15.851 3.649 75.173 1.00 53.63 129 VAL B C 1
ATOM 2326 O O . VAL B 1 108 ? 15.796 4.291 76.213 1.00 55.44 129 VAL B O 1
ATOM 2330 N N . LYS B 1 109 ? 14.983 2.694 74.860 1.00 53.58 130 LYS B N 1
ATOM 2331 C CA . LYS B 1 109 ? 13.873 2.356 75.749 1.00 54.03 130 LYS B CA 1
ATOM 2332 C C . LYS B 1 109 ? 14.335 1.948 77.138 1.00 53.17 130 LYS B C 1
ATOM 2333 O O . LYS B 1 109 ? 13.803 2.423 78.143 1.00 52.66 130 LYS B O 1
ATOM 2339 N N . GLN B 1 110 ? 15.319 1.059 77.188 1.00 53.19 131 GLN B N 1
ATOM 2340 C CA . GLN B 1 110 ? 15.850 0.604 78.460 1.00 54.18 131 GLN B CA 1
ATOM 2341 C C . GLN B 1 110 ? 16.392 1.813 79.197 1.00 53.04 131 GLN B C 1
ATOM 2342 O O . GLN B 1 110 ? 16.087 2.020 80.366 1.00 53.35 131 GLN B O 1
ATOM 2348 N N . TYR B 1 111 ? 17.183 2.618 78.497 1.00 52.62 132 TYR B N 1
ATOM 2349 C CA . TYR B 1 111 ? 17.775 3.815 79.080 1.00 51.56 132 TYR B CA 1
ATOM 2350 C C . TYR B 1 111 ? 16.751 4.762 79.680 1.00 51.76 132 TYR B C 1
ATOM 2351 O O . TYR B 1 111 ? 16.961 5.309 80.756 1.00 52.11 132 TYR B O 1
ATOM 2360 N N . GLU B 1 112 ? 15.649 4.981 78.979 1.00 52.68 133 GLU B N 1
ATOM 2361 C CA . GLU B 1 112 ? 14.622 5.876 79.493 1.00 53.71 133 GLU B CA 1
ATOM 2362 C C . GLU B 1 112 ? 14.114 5.344 80.831 1.00 55.33 133 GLU B C 1
ATOM 2363 O O . GLU B 1 112 ? 13.993 6.093 81.806 1.00 54.81 133 GLU B O 1
ATOM 2369 N N . ALA B 1 113 ? 13.824 4.044 80.866 1.00 56.81 134 ALA B N 1
ATOM 2370 C CA . ALA B 1 113 ? 13.344 3.388 82.077 1.00 58.01 134 ALA B CA 1
ATOM 2371 C C . ALA B 1 113 ? 14.335 3.619 83.221 1.00 58.55 134 ALA B C 1
ATOM 2372 O O . ALA B 1 113 ? 14.012 4.260 84.224 1.00 58.56 134 ALA B O 1
ATOM 2374 N N . ALA B 1 114 ? 15.542 3.088 83.059 1.00 59.02 135 ALA B N 1
ATOM 2375 C CA . ALA B 1 114 ? 16.588 3.239 84.055 1.00 60.52 135 ALA B CA 1
ATOM 2376 C C . ALA B 1 114 ? 16.540 4.648 84.639 1.00 62.35 135 ALA B C 1
ATOM 2377 O O . ALA B 1 114 ? 16.417 4.815 85.850 1.00 63.91 135 ALA B O 1
ATOM 2379 N N . ARG B 1 115 ? 16.624 5.656 83.774 1.00 63.31 136 ARG B N 1
ATOM 2380 C CA . ARG B 1 115 ? 16.588 7.047 84.211 1.00 63.29 136 ARG B CA 1
ATOM 2381 C C . ARG B 1 115 ? 15.362 7.346 85.069 1.00 63.30 136 ARG B C 1
ATOM 2382 O O . ARG B 1 115 ? 15.443 8.055 86.077 1.00 61.83 136 ARG B O 1
ATOM 2390 N N . LEU B 1 116 ? 14.221 6.803 84.676 1.00 63.96 137 LEU B N 1
ATOM 2391 C CA . LEU B 1 116 ? 13.008 7.037 85.438 1.00 64.78 137 LEU B CA 1
ATOM 2392 C C . LEU B 1 116 ? 13.133 6.430 86.830 1.00 65.33 137 LEU B C 1
ATOM 2393 O O . LEU B 1 116 ? 12.935 7.126 87.832 1.00 65.50 137 LEU B O 1
ATOM 2398 N N . GLU B 1 117 ? 13.460 5.138 86.889 1.00 65.59 138 GLU B N 1
ATOM 2399 C CA . GLU B 1 117 ? 13.617 4.452 88.165 1.00 66.79 138 GLU B CA 1
ATOM 2400 C C . GLU B 1 117 ? 14.591 5.227 89.034 1.00 66.77 138 GLU B C 1
ATOM 2401 O O . GLU B 1 117 ? 14.340 5.471 90.210 1.00 66.94 138 GLU B O 1
ATOM 2407 N N . TYR B 1 118 ? 15.712 5.617 88.446 1.00 67.42 139 TYR B N 1
ATOM 2408 C CA . TYR B 1 118 ? 16.723 6.354 89.183 1.00 68.40 139 TYR B CA 1
ATOM 2409 C C . TYR B 1 118 ? 16.195 7.674 89.734 1.00 68.86 139 TYR B C 1
ATOM 2410 O O . TYR B 1 118 ? 16.234 7.898 90.939 1.00 68.78 139 TYR B O 1
ATOM 2419 N N . ASP B 1 119 ? 15.713 8.552 88.859 1.00 69.33 140 ASP B N 1
ATOM 2420 C CA . ASP B 1 119 ? 15.179 9.831 89.311 1.00 69.13 140 ASP B CA 1
ATOM 2421 C C . ASP B 1 119 ? 14.161 9.606 90.415 1.00 69.00 140 ASP B C 1
ATOM 2422 O O . ASP B 1 119 ? 14.043 10.414 91.332 1.00 67.32 140 ASP B O 1
ATOM 2427 N N . ALA B 1 120 ? 13.430 8.497 90.315 1.00 70.34 141 ALA B N 1
ATOM 2428 C CA . ALA B 1 120 ? 12.398 8.149 91.285 1.00 72.12 141 ALA B CA 1
ATOM 2429 C C . ALA B 1 120 ? 12.963 7.897 92.676 1.00 74.04 141 ALA B C 1
ATOM 2430 O O . ALA B 1 120 ? 12.610 8.588 93.633 1.00 75.10 141 ALA B O 1
ATOM 2432 N N . TYR B 1 121 ? 13.837 6.905 92.786 1.00 75.35 142 TYR B N 1
ATOM 2433 C CA . TYR B 1 121 ? 14.449 6.569 94.063 1.00 77.43 142 TYR B CA 1
ATOM 2434 C C . TYR B 1 121 ? 15.236 7.758 94.616 1.00 78.26 142 TYR B C 1
ATOM 2435 O O . TYR B 1 121 ? 15.259 7.991 95.819 1.00 78.19 142 TYR B O 1
ATOM 2444 N N . ARG B 1 122 ? 15.876 8.511 93.729 1.00 79.82 143 ARG B N 1
ATOM 2445 C CA . ARG B 1 122 ? 16.643 9.678 94.134 1.00 80.71 143 ARG B CA 1
ATOM 2446 C C . ARG B 1 122 ? 15.716 10.634 94.862 1.00 81.79 143 ARG B C 1
ATOM 2447 O O . ARG B 1 122 ? 16.134 11.355 95.758 1.00 82.56 143 ARG B O 1
ATOM 2455 N N . THR B 1 123 ? 14.449 10.638 94.474 1.00 83.63 144 THR B N 1
ATOM 2456 C CA . THR B 1 123 ? 13.470 11.506 95.114 1.00 85.53 144 THR B CA 1
ATOM 2457 C C . THR B 1 123 ? 12.900 10.791 96.334 1.00 86.30 144 THR B C 1
ATOM 2458 O O . THR B 1 123 ? 12.890 11.341 97.431 1.00 85.64 144 THR B O 1
ATOM 2462 N N . ASP B 1 124 ? 12.441 9.558 96.141 1.00 88.26 145 ASP B N 1
ATOM 2463 C CA . ASP B 1 124 ? 11.874 8.756 97.224 1.00 90.44 145 ASP B CA 1
ATOM 2464 C C . ASP B 1 124 ? 12.822 8.652 98.420 1.00 91.46 145 ASP B C 1
ATOM 2465 O O . ASP B 1 124 ? 12.462 8.117 99.470 1.00 91.55 145 ASP B O 1
ATOM 2470 N N . LEU B 1 125 ? 14.039 9.158 98.256 1.00 92.48 146 LEU B N 1
ATOM 2471 C CA . LEU B 1 125 ? 15.016 9.125 99.328 1.00 93.10 146 LEU B CA 1
ATOM 2472 C C . LEU B 1 125 ? 15.338 10.520 99.847 1.00 94.18 146 LEU B C 1
ATOM 2473 O O . LEU B 1 125 ? 15.403 10.727 101.059 1.00 93.86 146 LEU B O 1
ATOM 2478 N N . GLU B 1 126 ? 15.529 11.482 98.945 1.00 95.95 147 GLU B N 1
ATOM 2479 C CA . GLU B 1 126 ? 15.835 12.849 99.369 1.00 97.85 147 GLU B CA 1
ATOM 2480 C C . GLU B 1 126 ? 14.807 13.359 100.377 1.00 99.07 147 GLU B C 1
ATOM 2481 O O . GLU B 1 126 ? 14.990 14.418 100.982 1.00 99.11 147 GLU B O 1
ATOM 2487 N N . GLU B 1 127 ? 13.726 12.604 100.555 1.00 100.18 148 GLU B N 1
ATOM 2488 C CA . GLU B 1 127 ? 12.689 12.984 101.502 1.00 100.73 148 GLU B CA 1
ATOM 2489 C C . GLU B 1 127 ? 13.138 12.637 102.909 1.00 100.25 148 GLU B C 1
ATOM 2490 O O . GLU B 1 127 ? 13.254 13.517 103.756 1.00 100.22 148 GLU B O 1
ATOM 2496 N N . SER B 1 143 ? 18.464 -0.924 102.488 1.00 117.02 164 SER B N 1
ATOM 2497 C CA . SER B 1 143 ? 18.156 -1.249 101.099 1.00 117.73 164 SER B CA 1
ATOM 2498 C C . SER B 1 143 ? 18.340 -0.030 100.205 1.00 118.03 164 SER B C 1
ATOM 2499 O O . SER B 1 143 ? 18.947 -0.114 99.135 1.00 118.32 164 SER B O 1
ATOM 2502 N N . ALA B 1 144 ? 17.810 1.101 100.664 1.00 117.91 165 ALA B N 1
ATOM 2503 C CA . ALA B 1 144 ? 17.874 2.365 99.935 1.00 117.55 165 ALA B CA 1
ATOM 2504 C C . ALA B 1 144 ? 19.233 2.691 99.312 1.00 117.15 165 ALA B C 1
ATOM 2505 O O . ALA B 1 144 ? 19.367 2.698 98.088 1.00 117.40 165 ALA B O 1
ATOM 2507 N N . GLN B 1 145 ? 20.233 2.959 100.151 1.00 116.30 166 GLN B N 1
ATOM 2508 C CA . GLN B 1 145 ? 21.570 3.315 99.672 1.00 115.37 166 GLN B CA 1
ATOM 2509 C C . GLN B 1 145 ? 22.264 2.253 98.815 1.00 114.53 166 GLN B C 1
ATOM 2510 O O . GLN B 1 145 ? 22.898 2.577 97.806 1.00 114.27 166 GLN B O 1
ATOM 2516 N N . ALA B 1 146 ? 22.154 0.992 99.218 1.00 113.59 167 ALA B N 1
ATOM 2517 C CA . ALA B 1 146 ? 22.773 -0.095 98.469 1.00 112.35 167 ALA B CA 1
ATOM 2518 C C . ALA B 1 146 ? 22.078 -0.235 97.118 1.00 111.31 167 ALA B C 1
ATOM 2519 O O . ALA B 1 146 ? 22.700 -0.599 96.119 1.00 111.01 167 ALA B O 1
ATOM 2521 N N . THR B 1 147 ? 20.782 0.067 97.098 1.00 109.82 168 THR B N 1
ATOM 2522 C CA . THR B 1 147 ? 19.979 -0.024 95.882 1.00 107.89 168 THR B CA 1
ATOM 2523 C C . THR B 1 147 ? 20.069 1.264 95.058 1.00 107.19 168 THR B C 1
ATOM 2524 O O . THR B 1 147 ? 19.855 1.264 93.842 1.00 107.13 168 THR B O 1
ATOM 2528 N N . PHE B 1 148 ? 20.389 2.361 95.736 1.00 105.78 169 PHE B N 1
ATOM 2529 C CA . PHE B 1 148 ? 20.526 3.662 95.092 1.00 103.93 169 PHE B CA 1
ATOM 2530 C C . PHE B 1 148 ? 21.710 3.620 94.126 1.00 102.77 169 PHE B C 1
ATOM 2531 O O . PHE B 1 148 ? 21.550 3.866 92.928 1.00 102.98 169 PHE B O 1
ATOM 2539 N N . GLN B 1 149 ? 22.889 3.289 94.650 1.00 101.15 170 GLN B N 1
ATOM 2540 C CA . GLN B 1 149 ? 24.101 3.218 93.839 1.00 99.36 170 GLN B CA 1
ATOM 2541 C C . GLN B 1 149 ? 23.921 2.238 92.685 1.00 97.72 170 GLN B C 1
ATOM 2542 O O . GLN B 1 149 ? 24.326 2.512 91.553 1.00 97.05 170 GLN B O 1
ATOM 2548 N N . ALA B 1 150 ? 23.318 1.091 92.980 1.00 96.08 171 ALA B N 1
ATOM 2549 C CA . ALA B 1 150 ? 23.060 0.095 91.954 1.00 94.24 171 ALA B CA 1
ATOM 2550 C C . ALA B 1 150 ? 22.344 0.850 90.840 1.00 92.77 171 ALA B C 1
ATOM 2551 O O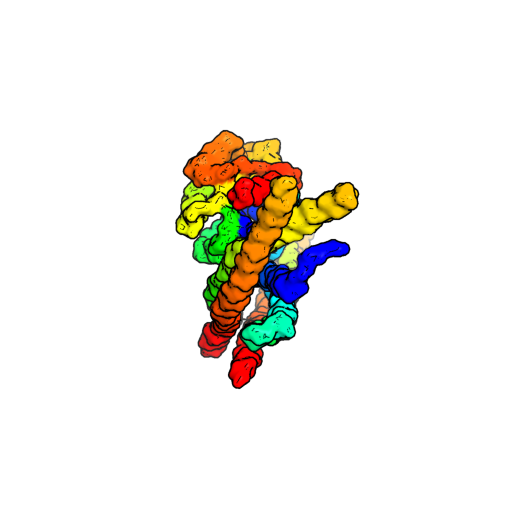 . ALA B 1 150 ? 22.783 0.848 89.689 1.00 92.26 171 ALA B O 1
ATOM 2553 N N . HIS B 1 151 ? 21.249 1.517 91.198 1.00 90.68 172 HIS B N 1
ATOM 2554 C CA . HIS B 1 151 ? 20.485 2.287 90.229 1.00 88.49 172 HIS B CA 1
ATOM 2555 C C . HIS B 1 151 ? 21.364 3.292 89.506 1.00 86.40 172 HIS B C 1
ATOM 2556 O O . HIS B 1 151 ? 21.473 3.253 88.284 1.00 86.69 172 HIS B O 1
ATOM 2563 N N . ARG B 1 152 ? 21.989 4.194 90.254 1.00 83.67 173 ARG B N 1
ATOM 2564 C CA . ARG B 1 152 ? 22.863 5.180 89.639 1.00 81.30 173 ARG B CA 1
ATOM 2565 C C . ARG B 1 152 ? 23.796 4.458 88.684 1.00 79.42 173 ARG B C 1
ATOM 2566 O O . ARG B 1 152 ? 24.188 4.999 87.652 1.00 78.60 173 ARG B O 1
ATOM 2574 N N . ASP B 1 153 ? 24.130 3.219 89.031 1.00 78.33 174 ASP B N 1
ATOM 2575 C CA . ASP B 1 153 ? 25.027 2.401 88.218 1.00 77.29 174 ASP B CA 1
ATOM 2576 C C . ASP B 1 153 ? 24.418 1.952 86.890 1.00 75.35 174 ASP B C 1
ATOM 2577 O O . ASP B 1 153 ? 25.057 2.072 85.839 1.00 75.42 174 ASP B O 1
ATOM 2582 N N . LYS B 1 154 ? 23.191 1.438 86.932 1.00 72.43 175 LYS B N 1
ATOM 2583 C CA . LYS B 1 154 ? 22.521 0.994 85.712 1.00 69.29 175 LYS B CA 1
ATOM 2584 C C . LYS B 1 154 ? 22.396 2.186 84.773 1.00 68.21 175 LYS B C 1
ATOM 2585 O O . LYS B 1 154 ? 22.933 2.190 83.668 1.00 68.08 175 LYS B O 1
ATOM 2591 N N . TYR B 1 155 ? 21.700 3.207 85.251 1.00 67.67 176 TYR B N 1
ATOM 2592 C CA . TYR B 1 155 ? 21.460 4.434 84.506 1.00 67.01 176 TYR B CA 1
ATOM 2593 C C . TYR B 1 155 ? 22.672 4.997 83.765 1.00 66.41 176 TYR B C 1
ATOM 2594 O O . TYR B 1 155 ? 22.652 5.109 82.545 1.00 66.04 176 TYR B O 1
ATOM 2603 N N . GLU B 1 156 ? 23.723 5.354 84.492 1.00 66.87 177 GLU B N 1
ATOM 2604 C CA . GLU B 1 156 ? 24.908 5.919 83.851 1.00 67.28 177 GLU B CA 1
ATOM 2605 C C . GLU B 1 156 ? 25.541 5.005 82.816 1.00 65.83 177 GLU B C 1
ATOM 2606 O O . GLU B 1 156 ? 26.183 5.480 81.875 1.00 64.72 177 GLU B O 1
ATOM 2612 N N . LYS B 1 157 ? 25.375 3.698 83.001 1.00 63.92 178 LYS B N 1
ATOM 2613 C CA . LYS B 1 157 ? 25.933 2.736 82.069 1.00 61.73 178 LYS B CA 1
ATOM 2614 C C . LYS B 1 157 ? 25.181 2.929 80.771 1.00 60.62 178 LYS B C 1
ATOM 2615 O O . LYS B 1 157 ? 25.758 3.300 79.754 1.00 60.58 178 LYS B O 1
ATOM 2621 N N . LEU B 1 158 ? 23.877 2.684 80.820 1.00 59.28 179 LEU B N 1
ATOM 2622 C CA . LEU B 1 158 ? 23.022 2.839 79.651 1.00 57.46 179 LEU B CA 1
ATOM 2623 C C . LEU B 1 158 ? 23.204 4.194 78.992 1.00 56.90 179 LEU B C 1
ATOM 2624 O O . LEU B 1 158 ? 23.302 4.283 77.769 1.00 56.17 179 LEU B O 1
ATOM 2629 N N . ARG B 1 159 ? 23.247 5.241 79.810 1.00 56.61 180 ARG B N 1
ATOM 2630 C CA . ARG B 1 159 ? 23.415 6.602 79.311 1.00 57.32 180 ARG B CA 1
ATOM 2631 C C . ARG B 1 159 ? 24.616 6.692 78.376 1.00 56.94 180 ARG B C 1
ATOM 2632 O O . ARG B 1 159 ? 24.593 7.418 77.381 1.00 56.32 180 ARG B O 1
ATOM 2640 N N . GLY B 1 160 ? 25.667 5.952 78.703 1.00 56.43 181 GLY B N 1
ATOM 2641 C CA . GLY B 1 160 ? 26.843 5.948 77.858 1.00 54.85 181 GLY B CA 1
ATOM 2642 C C . GLY B 1 160 ? 26.563 5.079 76.652 1.00 54.56 181 GLY B C 1
ATOM 2643 O O . GLY B 1 160 ? 27.028 5.371 75.557 1.00 54.74 181 GLY B O 1
ATOM 2644 N N . ASP B 1 161 ? 25.799 4.007 76.855 1.00 54.19 182 ASP B N 1
ATOM 2645 C CA . ASP B 1 161 ? 25.443 3.099 75.769 1.00 54.64 182 ASP B CA 1
ATOM 2646 C C . ASP B 1 161 ? 24.715 3.902 74.703 1.00 53.77 182 ASP B C 1
ATOM 2647 O O . ASP B 1 161 ? 25.161 3.998 73.564 1.00 54.42 182 ASP B O 1
ATOM 2652 N N . VAL B 1 162 ? 23.580 4.472 75.083 1.00 53.02 183 VAL B N 1
ATOM 2653 C CA . VAL B 1 162 ? 22.797 5.277 74.163 1.00 51.81 183 VAL B CA 1
ATOM 2654 C C . VAL B 1 162 ? 23.729 6.153 73.337 1.00 51.31 183 VAL B C 1
ATOM 2655 O O . VAL B 1 162 ? 23.731 6.079 72.111 1.00 51.97 183 VAL B O 1
ATOM 2659 N N . ALA B 1 163 ? 24.533 6.967 74.007 1.00 50.74 184 ALA B N 1
ATOM 2660 C CA . ALA B 1 163 ? 25.454 7.851 73.305 1.00 51.87 184 ALA B CA 1
ATOM 2661 C C . ALA B 1 163 ? 26.152 7.102 72.177 1.00 52.34 184 ALA B C 1
ATOM 2662 O O . ALA B 1 163 ? 26.241 7.594 71.050 1.00 52.57 184 ALA B O 1
ATOM 2664 N N . ILE B 1 164 ? 26.634 5.903 72.488 1.00 52.63 185 ILE B N 1
ATOM 2665 C CA . ILE B 1 164 ? 27.325 5.068 71.508 1.00 52.39 185 ILE B CA 1
ATOM 2666 C C . ILE B 1 164 ? 26.418 4.635 70.350 1.00 51.52 185 ILE B C 1
ATOM 2667 O O . ILE B 1 164 ? 26.730 4.866 69.180 1.00 52.55 185 ILE B O 1
ATOM 2672 N N . LYS B 1 165 ? 25.299 4.001 70.669 1.00 49.97 186 LYS B N 1
ATOM 2673 C CA . LYS B 1 165 ? 24.388 3.569 69.631 1.00 48.61 186 LYS B CA 1
ATOM 2674 C C . LYS B 1 165 ? 24.034 4.754 68.736 1.00 48.35 186 LYS B C 1
ATOM 2675 O O . LYS B 1 165 ? 24.192 4.691 67.518 1.00 48.27 186 LYS B O 1
ATOM 2681 N N . LEU B 1 166 ? 23.567 5.839 69.346 1.00 47.92 187 LEU B N 1
ATOM 2682 C CA . LEU B 1 166 ? 23.177 7.035 68.600 1.00 49.55 187 LEU B CA 1
ATOM 2683 C C . LEU B 1 166 ? 24.255 7.532 67.657 1.00 50.10 187 LEU B C 1
ATOM 2684 O O . LEU B 1 166 ? 23.962 8.086 66.601 1.00 50.00 187 LEU B O 1
ATOM 2689 N N . LYS B 1 167 ? 25.505 7.348 68.048 1.00 50.96 188 LYS B N 1
ATOM 2690 C CA . LYS B 1 167 ? 26.621 7.783 67.226 1.00 53.01 188 LYS B CA 1
ATOM 2691 C C . LYS B 1 167 ? 26.782 6.772 66.086 1.00 53.01 188 LYS B C 1
ATOM 2692 O O . LYS B 1 167 ? 26.822 7.126 64.906 1.00 53.04 188 LYS B O 1
ATOM 2698 N N . PHE B 1 168 ? 26.852 5.501 66.456 1.00 53.54 189 PHE B N 1
ATOM 2699 C CA . PHE B 1 168 ? 27.000 4.434 65.489 1.00 54.70 189 PHE B CA 1
ATOM 2700 C C . PHE B 1 168 ? 25.880 4.465 64.460 1.00 53.71 189 PHE B C 1
ATOM 2701 O O . PHE B 1 168 ? 26.125 4.408 63.258 1.00 52.86 189 PHE B O 1
ATOM 2709 N N . LEU B 1 169 ? 24.644 4.542 64.937 1.00 53.73 190 LEU B N 1
ATOM 2710 C CA . LEU B 1 169 ? 23.506 4.559 64.033 1.00 53.27 190 LEU B CA 1
ATOM 2711 C C . LEU B 1 169 ? 23.573 5.697 63.028 1.00 53.10 190 LEU B C 1
ATOM 2712 O O . LEU B 1 169 ? 23.269 5.513 61.851 1.00 53.77 190 LEU B O 1
ATOM 2717 N N . GLU B 1 170 ? 23.971 6.875 63.484 1.00 53.36 191 GLU B N 1
ATOM 2718 C CA . GLU B 1 170 ? 24.049 8.012 62.586 1.00 54.30 191 GLU B CA 1
ATOM 2719 C C . GLU B 1 170 ? 25.086 7.752 61.505 1.00 53.01 191 GLU B C 1
ATOM 2720 O O . GLU B 1 170 ? 24.850 8.006 60.326 1.00 53.11 191 GLU B O 1
ATOM 2726 N N . GLU B 1 171 ? 26.239 7.232 61.899 1.00 51.92 192 GLU B N 1
ATOM 2727 C CA . GLU B 1 171 ? 27.274 6.969 60.917 1.00 52.01 192 GLU B CA 1
ATOM 2728 C C . GLU B 1 171 ? 26.838 5.885 59.917 1.00 51.95 192 GLU B C 1
ATOM 2729 O O . GLU B 1 171 ? 27.022 6.035 58.705 1.00 51.96 192 GLU B O 1
ATOM 2735 N N . ASN B 1 172 ? 26.231 4.809 60.411 1.00 51.18 193 ASN B N 1
ATOM 2736 C CA . ASN B 1 172 ? 25.779 3.733 59.534 1.00 48.67 193 ASN B CA 1
ATOM 2737 C C . ASN B 1 172 ? 24.661 4.211 58.603 1.00 47.12 193 ASN B C 1
ATOM 2738 O O . ASN B 1 172 ? 24.602 3.846 57.422 1.00 46.14 193 ASN B O 1
ATOM 2743 N N . LYS B 1 173 ? 23.766 5.024 59.152 1.00 45.86 194 LYS B N 1
ATOM 2744 C CA . LYS B 1 173 ? 22.655 5.571 58.386 1.00 43.95 194 LYS B CA 1
ATOM 2745 C C . LYS B 1 173 ? 23.206 6.230 57.123 1.00 42.55 194 LYS B C 1
ATOM 2746 O O . LYS B 1 173 ? 22.610 6.137 56.054 1.00 44.15 194 LYS B O 1
ATOM 2752 N N . ILE B 1 174 ? 24.357 6.880 57.240 1.00 41.48 195 ILE B N 1
ATOM 2753 C CA . ILE B 1 174 ? 24.950 7.552 56.091 1.00 40.45 195 ILE B CA 1
ATOM 2754 C C . ILE B 1 174 ? 25.678 6.627 55.128 1.00 40.99 195 ILE B C 1
ATOM 2755 O O . ILE B 1 174 ? 25.543 6.761 53.917 1.00 41.34 195 ILE B O 1
ATOM 2760 N N . LYS B 1 175 ? 26.452 5.690 55.655 1.00 42.85 196 LYS B N 1
ATOM 2761 C CA . LYS B 1 175 ? 27.183 4.759 54.793 1.00 44.17 196 LYS B CA 1
ATOM 2762 C C . LYS B 1 175 ? 26.196 3.964 53.940 1.00 43.56 196 LYS B C 1
ATOM 2763 O O . LYS B 1 175 ? 26.455 3.671 52.770 1.00 43.45 196 LYS B O 1
ATOM 2769 N N . VAL B 1 176 ? 25.053 3.645 54.536 1.00 43.22 197 VAL B N 1
ATOM 2770 C CA . VAL B 1 176 ? 24.021 2.871 53.871 1.00 41.72 197 VAL B CA 1
ATOM 2771 C C . VAL B 1 176 ? 23.218 3.661 52.857 1.00 42.44 197 VAL B C 1
ATOM 2772 O O . VAL B 1 176 ? 23.068 3.247 51.702 1.00 41.29 197 VAL B O 1
ATOM 2776 N N . MET B 1 177 ? 22.692 4.800 53.292 1.00 42.90 198 MET B N 1
ATOM 2777 C CA . MET B 1 177 ? 21.869 5.606 52.412 1.00 42.66 198 MET B CA 1
ATOM 2778 C C . MET B 1 177 ? 22.601 6.180 51.235 1.00 41.58 198 MET B C 1
ATOM 2779 O O . MET B 1 177 ? 22.095 6.135 50.122 1.00 43.26 198 MET B O 1
ATOM 2784 N N . HIS B 1 178 ? 23.789 6.716 51.459 1.00 42.49 199 HIS B N 1
ATOM 2785 C CA . HIS B 1 178 ? 24.552 7.272 50.345 1.00 42.76 199 HIS B CA 1
ATOM 2786 C C . HIS B 1 178 ? 24.677 6.252 49.199 1.00 42.00 199 HIS B C 1
ATOM 2787 O O . HIS B 1 178 ? 24.525 6.595 48.028 1.00 41.95 199 HIS B O 1
ATOM 2794 N N . LYS B 1 179 ? 24.954 5.000 49.543 1.00 41.13 200 LYS B N 1
ATOM 2795 C CA . LYS B 1 179 ? 25.077 3.954 48.543 1.00 40.08 200 LYS B CA 1
ATOM 2796 C C . LYS B 1 179 ? 23.705 3.608 47.964 1.00 39.88 200 LYS B C 1
ATOM 2797 O O . LYS B 1 179 ? 23.505 3.633 46.746 1.00 40.48 200 LYS B O 1
ATOM 2803 N N . GLN B 1 180 ? 22.753 3.284 48.837 1.00 38.69 201 GLN B N 1
ATOM 2804 C CA . GLN B 1 180 ? 21.422 2.921 48.377 1.00 37.24 201 GLN B CA 1
ATOM 2805 C C . GLN B 1 180 ? 20.782 3.970 47.494 1.00 36.91 201 GLN B C 1
ATOM 2806 O O . GLN B 1 180 ? 20.431 3.673 46.347 1.00 37.31 201 GLN B O 1
ATOM 2812 N N . LEU B 1 181 ? 20.635 5.188 48.013 1.00 36.06 202 LEU B N 1
ATOM 2813 C CA . LEU B 1 181 ? 20.041 6.280 47.245 1.00 37.02 202 LEU B CA 1
ATOM 2814 C C . LEU B 1 181 ? 20.674 6.359 45.869 1.00 38.67 202 LEU B C 1
ATOM 2815 O O . LEU B 1 181 ? 19.990 6.312 44.850 1.00 39.75 202 LEU B O 1
ATOM 2820 N N . LEU B 1 182 ? 21.994 6.469 45.845 1.00 40.27 203 LEU B N 1
ATOM 2821 C CA . LEU B 1 182 ? 22.726 6.541 44.591 1.00 40.55 203 LEU B CA 1
ATOM 2822 C C . LEU B 1 182 ? 22.451 5.351 43.679 1.00 40.14 203 LEU B C 1
ATOM 2823 O O . LEU B 1 182 ? 22.124 5.530 42.499 1.00 39.73 203 LEU B O 1
ATOM 2828 N N . LEU B 1 183 ? 22.596 4.137 44.206 1.00 37.87 204 LEU B N 1
ATOM 2829 C CA . LEU B 1 183 ? 22.330 2.967 43.386 1.00 37.91 204 LEU B CA 1
ATOM 2830 C C . LEU B 1 183 ? 20.940 3.127 42.804 1.00 38.99 204 LEU B C 1
ATOM 2831 O O . LEU B 1 183 ? 20.742 3.021 41.593 1.00 39.32 204 LEU B O 1
ATOM 2836 N N . PHE B 1 184 ? 19.982 3.402 43.681 1.00 39.95 205 PHE B N 1
ATOM 2837 C CA . PHE B 1 184 ? 18.597 3.585 43.274 1.00 40.66 205 PHE B CA 1
ATOM 2838 C C . PHE B 1 184 ? 18.474 4.507 42.069 1.00 41.01 205 PHE B C 1
ATOM 2839 O O . PHE B 1 184 ? 17.909 4.142 41.038 1.00 39.70 205 PHE B O 1
ATOM 2847 N N . HIS B 1 185 ? 19.015 5.708 42.224 1.00 43.93 206 HIS B N 1
ATOM 2848 C CA . HIS B 1 185 ? 18.990 6.731 41.196 1.00 46.09 206 HIS B CA 1
ATOM 2849 C C . HIS B 1 185 ? 19.675 6.333 39.898 1.00 47.51 206 HIS B C 1
ATOM 2850 O O . HIS B 1 185 ? 19.291 6.788 38.822 1.00 47.78 206 HIS B O 1
ATOM 2857 N N . ASN B 1 186 ? 20.716 5.516 39.984 1.00 48.96 207 ASN B N 1
ATOM 2858 C CA . ASN B 1 186 ? 21.386 5.081 38.768 1.00 49.15 207 ASN B CA 1
ATOM 2859 C C . ASN B 1 186 ? 20.489 4.099 38.037 1.00 49.67 207 ASN B C 1
ATOM 2860 O O . ASN B 1 186 ? 20.402 4.121 36.811 1.00 51.17 207 ASN B O 1
ATOM 2865 N N . ALA B 1 187 ? 19.823 3.237 38.797 1.00 48.54 208 ALA B N 1
ATOM 2866 C CA . ALA B 1 187 ? 18.930 2.257 38.205 1.00 48.18 208 ALA B CA 1
ATOM 2867 C C . ALA B 1 187 ? 17.862 2.976 37.389 1.00 48.06 208 ALA B C 1
ATOM 2868 O O . ALA B 1 187 ? 17.555 2.581 36.266 1.00 48.34 208 ALA B O 1
ATOM 2870 N N . VAL B 1 188 ? 17.305 4.043 37.949 1.00 46.67 209 VAL B N 1
ATOM 2871 C CA . VAL B 1 188 ? 16.274 4.785 37.249 1.00 45.40 209 VAL B CA 1
ATOM 2872 C C . VAL B 1 188 ? 16.836 5.397 35.977 1.00 45.33 209 VAL B C 1
ATOM 2873 O O . VAL B 1 188 ? 16.243 5.283 34.912 1.00 46.46 209 VAL B O 1
ATOM 2877 N N . SER B 1 189 ? 17.988 6.043 36.077 1.00 45.89 210 SER B N 1
ATOM 2878 C CA . SER B 1 189 ? 18.581 6.670 34.903 1.00 45.74 210 SER B CA 1
ATOM 2879 C C . SER B 1 189 ? 19.036 5.634 33.910 1.00 45.51 210 SER B C 1
ATOM 2880 O O . SER B 1 189 ? 19.122 5.900 32.712 1.00 46.08 210 SER B O 1
ATOM 2883 N N . ALA B 1 190 ? 19.342 4.447 34.414 1.00 46.03 211 ALA B N 1
ATOM 2884 C CA . ALA B 1 190 ? 19.772 3.367 33.544 1.00 45.32 211 ALA B CA 1
ATOM 2885 C C . ALA B 1 190 ? 18.550 2.949 32.746 1.00 44.77 211 ALA B C 1
ATOM 2886 O O . ALA B 1 190 ? 18.637 2.699 31.548 1.00 45.73 211 ALA B O 1
ATOM 2888 N N . TYR B 1 191 ? 17.409 2.896 33.428 1.00 43.48 212 TYR B N 1
ATOM 2889 C CA . TYR B 1 191 ? 16.146 2.510 32.819 1.00 43.69 212 TYR B CA 1
ATOM 2890 C C . TYR B 1 191 ? 15.833 3.370 31.607 1.00 44.73 212 TYR B C 1
ATOM 2891 O O . TYR B 1 191 ? 15.898 2.900 30.472 1.00 44.80 212 TYR B O 1
ATOM 2900 N N . PHE B 1 192 ? 15.504 4.634 31.840 1.00 46.26 213 PHE B N 1
ATOM 2901 C CA . PHE B 1 192 ? 15.171 5.525 30.739 1.00 47.90 213 PHE B CA 1
ATOM 2902 C C . PHE B 1 192 ? 16.217 5.596 29.630 1.00 49.47 213 PHE B C 1
ATOM 2903 O O . PHE B 1 192 ? 15.876 5.551 28.443 1.00 51.80 213 PHE B O 1
ATOM 2911 N N . ALA B 1 193 ? 17.485 5.698 30.005 1.00 51.14 214 ALA B N 1
ATOM 2912 C CA . ALA B 1 193 ? 18.544 5.775 29.015 1.00 52.15 214 ALA B CA 1
ATOM 2913 C C . ALA B 1 193 ? 18.624 4.470 28.235 1.00 53.46 214 ALA B C 1
ATOM 2914 O O . ALA B 1 193 ? 18.790 4.472 27.012 1.00 52.67 214 ALA B O 1
ATOM 2916 N N . GLY B 1 194 ? 18.500 3.354 28.948 1.00 55.20 215 GLY B N 1
ATOM 2917 C CA . GLY B 1 194 ? 18.566 2.052 28.308 1.00 56.84 215 GLY B CA 1
ATOM 2918 C C . GLY B 1 194 ? 17.505 1.888 27.243 1.00 58.16 215 GLY B C 1
ATOM 2919 O O . GLY B 1 194 ? 17.669 1.098 26.312 1.00 57.41 215 GLY B O 1
ATOM 2920 N N . ASN B 1 195 ? 16.424 2.656 27.383 1.00 60.27 216 ASN B N 1
ATOM 2921 C CA . ASN B 1 195 ? 15.292 2.625 26.459 1.00 61.97 216 ASN B CA 1
ATOM 2922 C C . ASN B 1 195 ? 15.453 3.526 25.241 1.00 64.09 216 ASN B C 1
ATOM 2923 O O . ASN B 1 195 ? 15.207 3.087 24.125 1.00 63.86 216 ASN B O 1
ATOM 2928 N N . GLN B 1 196 ? 15.859 4.777 25.452 1.00 68.04 217 GLN B N 1
ATOM 2929 C CA . GLN B 1 196 ? 16.071 5.722 24.351 1.00 72.32 217 GLN B CA 1
ATOM 2930 C C . GLN B 1 196 ? 16.821 5.093 23.186 1.00 74.64 217 GLN B C 1
ATOM 2931 O O . GLN B 1 196 ? 16.466 5.298 22.028 1.00 74.83 217 GLN B O 1
ATOM 2937 N N . LYS B 1 197 ? 17.872 4.342 23.507 1.00 78.12 218 LYS B N 1
ATOM 2938 C CA . LYS B 1 197 ? 18.702 3.672 22.509 1.00 80.98 218 LYS B CA 1
ATOM 2939 C C . LYS B 1 197 ? 17.872 2.681 21.716 1.00 82.91 218 LYS B C 1
ATOM 2940 O O . LYS B 1 197 ? 17.610 2.881 20.534 1.00 84.65 218 LYS B O 1
ATOM 2946 N N . GLN B 1 198 ? 17.462 1.609 22.381 1.00 84.70 219 GLN B N 1
ATOM 2947 C CA . GLN B 1 198 ? 16.665 0.561 21.758 1.00 86.87 219 GLN B CA 1
ATOM 2948 C C . GLN B 1 198 ? 15.382 1.079 21.123 1.00 88.29 219 GLN B C 1
ATOM 2949 O O . GLN B 1 198 ? 14.826 0.446 20.222 1.00 88.78 219 GLN B O 1
ATOM 2955 N N . LEU B 1 199 ? 14.917 2.233 21.594 1.00 89.99 220 LEU B N 1
ATOM 2956 C CA . LEU B 1 199 ? 13.702 2.859 21.070 1.00 91.40 220 LEU B CA 1
ATOM 2957 C C . LEU B 1 199 ? 14.068 3.480 19.727 1.00 92.19 220 LEU B C 1
ATOM 2958 O O . LEU B 1 199 ? 13.379 3.286 18.723 1.00 92.31 220 LEU B O 1
ATOM 2963 N N . GLU B 1 200 ? 15.168 4.226 19.726 1.00 93.19 221 GLU B N 1
ATOM 2964 C CA . GLU B 1 200 ? 15.672 4.881 18.524 1.00 94.29 221 GLU B CA 1
ATOM 2965 C C . GLU B 1 200 ? 16.015 3.818 17.492 1.00 95.05 221 GLU B C 1
ATOM 2966 O O . GLU B 1 200 ? 15.675 3.943 16.319 1.00 94.43 221 GLU B O 1
ATOM 2972 N N . GLN B 1 201 ? 16.694 2.771 17.951 1.00 96.60 222 GLN B N 1
ATOM 2973 C CA . GLN B 1 201 ? 17.085 1.652 17.102 1.00 98.31 222 GLN B CA 1
ATOM 2974 C C . GLN B 1 201 ? 15.869 1.190 16.312 1.00 99.12 222 GLN B C 1
ATOM 2975 O O . GLN B 1 201 ? 15.906 1.117 15.084 1.00 99.56 222 GLN B O 1
ATOM 2981 N N . THR B 1 202 ? 14.788 0.896 17.028 1.00 100.20 223 THR B N 1
ATOM 2982 C CA . THR B 1 202 ? 13.554 0.429 16.407 1.00 100.81 223 THR B CA 1
ATOM 2983 C C . THR B 1 202 ? 13.142 1.327 15.241 1.00 101.04 223 THR B C 1
ATOM 2984 O O . THR B 1 202 ? 12.527 0.862 14.285 1.00 101.12 223 THR B O 1
ATOM 2988 N N . LEU B 1 203 ? 13.506 2.603 15.310 0.00 102.32 224 LEU B N 1
ATOM 2989 C CA . LEU B 1 203 ? 13.167 3.562 14.258 0.00 103.76 224 LEU B CA 1
ATOM 2990 C C . LEU B 1 203 ? 13.789 3.187 12.913 0.00 104.90 224 LEU B C 1
ATOM 2991 O O . LEU B 1 203 ? 14.117 4.052 12.100 0.00 104.91 224 LEU B O 1
ATOM 2996 N N . GLN B 1 204 ? 13.945 1.888 12.692 0.00 105.84 225 GLN B N 1
ATOM 2997 C CA . GLN B 1 204 ? 14.516 1.355 11.465 0.00 106.82 225 GLN B CA 1
ATOM 2998 C C . GLN B 1 204 ? 13.876 2.004 10.243 0.00 106.69 225 GLN B C 1
ATOM 2999 O O . GLN B 1 204 ? 14.624 2.516 9.385 0.00 106.49 225 GL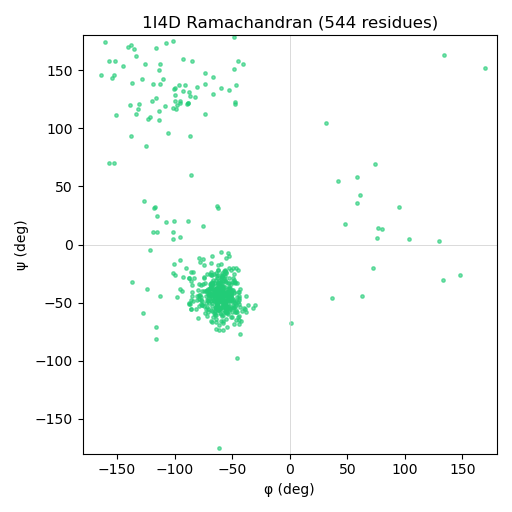N B O 1
ATOM 3005 N N . GLN C 2 2 ? -19.171 -6.387 30.055 1.00 50.23 2 GLN D N 1
ATOM 3006 C CA . GLN C 2 2 ? -19.072 -4.945 29.974 1.00 50.12 2 GLN D CA 1
ATOM 3007 C C . GLN C 2 2 ? -18.047 -4.352 30.937 1.00 48.83 2 GLN D C 1
ATOM 3008 O O . GLN C 2 2 ? -17.866 -4.827 32.062 1.00 48.36 2 GLN D O 1
ATOM 3014 N N . ALA C 2 3 ? -17.368 -3.309 30.478 1.00 47.32 3 ALA D N 1
ATOM 3015 C CA . ALA C 2 3 ? -16.369 -2.634 31.288 1.00 46.19 3 ALA D CA 1
ATOM 3016 C C . ALA C 2 3 ? -17.032 -1.476 32.011 1.00 46.03 3 ALA D C 1
ATOM 3017 O O . ALA C 2 3 ? -17.759 -0.692 31.401 1.00 47.92 3 ALA D O 1
ATOM 3019 N N . ILE C 2 4 ? -16.792 -1.375 33.313 1.00 44.82 4 ILE D N 1
ATOM 3020 C CA . ILE C 2 4 ? -17.362 -0.292 34.093 1.00 43.31 4 ILE D CA 1
ATOM 3021 C C . ILE C 2 4 ? -16.329 0.230 35.068 1.00 43.03 4 ILE D C 1
ATOM 3022 O O . ILE C 2 4 ? -15.823 -0.509 35.909 1.00 44.14 4 ILE D O 1
ATOM 3027 N N . LYS C 2 5 ? -16.012 1.512 34.937 1.00 42.44 5 LYS D N 1
ATOM 3028 C CA . LYS C 2 5 ? -15.037 2.144 35.804 1.00 41.45 5 LYS D CA 1
ATOM 3029 C C . LYS C 2 5 ? -15.721 2.920 36.913 1.00 40.73 5 LYS D C 1
ATOM 3030 O O . LYS C 2 5 ? -16.425 3.895 36.671 1.00 40.64 5 LYS D O 1
ATOM 3036 N N . CYS C 2 6 ? -15.496 2.486 38.137 1.00 39.39 6 CYS D N 1
ATOM 3037 C CA . CYS C 2 6 ? -16.082 3.144 39.283 1.00 39.24 6 CYS D CA 1
ATOM 3038 C C . CYS C 2 6 ? -14.966 3.651 40.177 1.00 37.70 6 CYS D C 1
ATOM 3039 O O . CYS C 2 6 ? -14.118 2.875 40.598 1.00 37.90 6 CYS D O 1
ATOM 3042 N N . VAL C 2 7 ? -14.955 4.947 40.465 1.00 36.03 7 VAL D N 1
ATOM 3043 C CA . VAL C 2 7 ? -13.922 5.492 41.328 1.00 36.52 7 VAL D CA 1
ATOM 3044 C C . VAL C 2 7 ? -14.530 5.905 42.674 1.00 36.19 7 VAL D C 1
ATOM 3045 O O . VAL C 2 7 ? -15.658 6.371 42.730 1.00 35.70 7 VAL D O 1
ATOM 3049 N N . VAL C 2 8 ? -13.791 5.698 43.761 1.00 36.81 8 VAL D N 1
ATOM 3050 C CA . VAL C 2 8 ? -14.280 6.027 45.102 1.00 35.78 8 VAL D CA 1
ATOM 3051 C C . VAL C 2 8 ? -13.576 7.251 45.684 1.00 35.82 8 VAL D C 1
ATOM 3052 O O . VAL C 2 8 ? -12.357 7.237 45.873 1.00 35.35 8 VAL D O 1
ATOM 3056 N N . VAL C 2 9 ? -14.335 8.299 45.981 1.00 34.95 9 VAL D N 1
ATOM 3057 C CA . VAL C 2 9 ? -13.746 9.508 46.535 1.00 36.88 9 VAL D CA 1
ATOM 3058 C C . VAL C 2 9 ? -14.254 9.763 47.941 1.00 38.38 9 VAL D C 1
ATOM 3059 O O . VAL C 2 9 ? -15.194 9.104 48.389 1.00 39.52 9 VAL D O 1
ATOM 3063 N N . GLY C 2 10 ? -13.623 10.716 48.630 1.00 39.30 10 GLY D N 1
ATOM 3064 C CA . GLY C 2 10 ? -14.010 11.029 49.991 1.00 41.03 10 GLY D CA 1
ATOM 3065 C C . GLY C 2 10 ? -12.816 11.149 50.918 1.00 43.55 10 GLY D C 1
ATOM 3066 O O . GLY C 2 10 ? -11.719 10.705 50.593 1.00 44.01 10 GLY D O 1
ATOM 3067 N N . ASP C 2 11 ? -13.041 11.765 52.075 1.00 44.82 11 ASP D N 1
ATOM 3068 C CA . ASP C 2 11 ? -12.019 11.981 53.098 1.00 45.62 11 ASP D CA 1
ATOM 3069 C C . ASP C 2 11 ? -11.213 10.754 53.434 1.00 46.48 11 ASP D C 1
ATOM 3070 O O . ASP C 2 11 ? -11.702 9.627 53.346 1.00 47.63 11 ASP D O 1
ATOM 3075 N N . GLY C 2 12 ? -9.972 10.979 53.843 1.00 45.78 12 GLY D N 1
ATOM 3076 C CA . GLY C 2 12 ? -9.148 9.860 54.233 1.00 44.19 12 GLY D CA 1
ATOM 3077 C C . GLY C 2 12 ? -9.668 9.385 55.576 1.00 44.30 12 GLY D C 1
ATOM 3078 O O . GLY C 2 12 ? -10.174 10.182 56.380 1.00 44.05 12 GLY D O 1
ATOM 3079 N N . ALA C 2 13 ? -9.563 8.081 55.803 1.00 43.53 13 ALA D N 1
ATOM 3080 C CA . ALA C 2 13 ? -9.995 7.446 57.042 1.00 43.06 13 ALA D CA 1
ATOM 3081 C C . ALA C 2 13 ? -11.499 7.199 57.112 1.00 44.28 13 ALA D C 1
ATOM 3082 O O . ALA C 2 13 ? -12.038 6.893 58.181 1.00 45.76 13 ALA D O 1
ATOM 3084 N N . VAL C 2 14 ? -12.188 7.328 55.983 1.00 44.04 14 VAL D N 1
ATOM 3085 C CA . VAL C 2 14 ? -13.619 7.083 55.984 1.00 43.95 14 VAL D CA 1
ATOM 3086 C C . VAL C 2 14 ? -13.868 5.595 55.734 1.00 44.52 14 VAL D C 1
ATOM 3087 O O . VAL C 2 14 ? -14.873 5.053 56.190 1.00 44.85 14 VAL D O 1
ATOM 3091 N N . GLY C 2 15 ? -12.953 4.936 55.016 1.00 43.56 15 GLY D N 1
ATOM 3092 C CA . GLY C 2 15 ? -13.106 3.510 54.751 1.00 43.37 15 GLY D CA 1
ATOM 3093 C C . GLY C 2 15 ? -12.960 3.053 53.304 1.00 43.44 15 GLY D C 1
ATOM 3094 O O . GLY C 2 15 ? -13.122 1.865 52.996 1.00 43.50 15 GLY D O 1
ATOM 3095 N N . LYS C 2 16 ? -12.640 3.993 52.417 1.00 41.95 16 LYS D N 1
ATOM 3096 C CA . LYS C 2 16 ? -12.485 3.705 50.996 1.00 39.70 16 LYS D CA 1
ATOM 3097 C C . LYS C 2 16 ? -11.656 2.456 50.680 1.00 40.26 16 LYS D C 1
ATOM 3098 O O . LYS C 2 16 ? -12.146 1.542 50.027 1.00 39.40 16 LYS D O 1
ATOM 3104 N N . THR C 2 17 ? -10.410 2.413 51.144 1.00 41.82 17 THR D N 1
ATOM 3105 C CA . THR C 2 17 ? -9.520 1.283 50.863 1.00 43.90 17 THR D CA 1
ATOM 3106 C C . THR C 2 17 ? -10.086 -0.065 51.331 1.00 45.32 17 THR D C 1
ATOM 3107 O O . THR C 2 17 ? -10.139 -1.022 50.554 1.00 44.91 17 THR D O 1
ATOM 3111 N N . CYS C 2 18 ? -10.521 -0.142 52.587 1.00 46.03 18 CYS D N 1
ATOM 3112 C CA . CYS C 2 18 ? -11.082 -1.387 53.126 1.00 47.52 18 CYS D CA 1
ATOM 3113 C C . CYS C 2 18 ? -12.339 -1.823 52.386 1.00 47.11 18 CYS D C 1
ATOM 3114 O O . CYS C 2 18 ? -12.624 -3.013 52.263 1.00 46.85 18 CYS D O 1
ATOM 3117 N N . LEU C 2 19 ? -13.100 -0.842 51.923 1.00 46.91 19 LEU D N 1
ATOM 3118 C CA . LEU C 2 19 ? -14.330 -1.095 51.191 1.00 45.46 19 LEU D CA 1
ATOM 3119 C C . LEU C 2 19 ? -13.997 -1.935 49.974 1.00 45.36 19 LEU D C 1
ATOM 3120 O O . LEU C 2 19 ? -14.544 -3.023 49.786 1.00 47.32 19 LEU D O 1
ATOM 3125 N N . LEU C 2 20 ? -13.087 -1.426 49.153 1.00 44.49 20 LEU D N 1
ATOM 3126 C CA . LEU C 2 20 ? -12.689 -2.117 47.942 1.00 43.91 20 LEU D CA 1
ATOM 3127 C C . LEU C 2 20 ? -12.104 -3.490 48.245 1.00 44.69 20 LEU D C 1
ATOM 3128 O O . LEU C 2 20 ? -12.549 -4.498 47.701 1.00 45.02 20 LEU D O 1
ATOM 3133 N N . ILE C 2 21 ? -11.111 -3.537 49.119 1.00 45.35 21 ILE D N 1
ATOM 3134 C CA . ILE C 2 21 ? -10.494 -4.810 49.460 1.00 47.26 21 ILE D CA 1
ATOM 3135 C C . ILE C 2 21 ? -11.495 -5.823 50.011 1.00 47.66 21 ILE D C 1
ATOM 3136 O O . ILE C 2 21 ? -11.525 -6.974 49.592 1.00 47.79 21 ILE D O 1
ATOM 3141 N N . SER C 2 22 ? -12.316 -5.380 50.949 1.00 48.80 22 SER D N 1
ATOM 3142 C CA . SER C 2 22 ? -13.315 -6.238 51.557 1.00 50.03 22 SER D CA 1
ATOM 3143 C C . SER C 2 22 ? -14.263 -6.820 50.516 1.00 50.98 22 SER D C 1
ATOM 3144 O O . SER C 2 22 ? -14.667 -7.984 50.610 1.00 52.23 22 SER D O 1
ATOM 3147 N N . TYR C 2 23 ? -14.614 -6.006 49.522 1.00 50.87 23 TYR D N 1
ATOM 3148 C CA . TYR C 2 23 ? -15.547 -6.423 48.469 1.00 49.80 23 TYR D CA 1
ATOM 3149 C C . TYR C 2 23 ? -14.939 -7.352 47.428 1.00 50.58 23 TYR D C 1
ATOM 3150 O O . TYR C 2 23 ? -15.590 -8.291 46.976 1.00 51.85 23 TYR D O 1
ATOM 3159 N N . THR C 2 24 ? -13.699 -7.075 47.039 1.00 51.12 24 THR D N 1
ATOM 3160 C CA . THR C 2 24 ? -13.025 -7.878 46.036 1.00 52.39 24 THR D CA 1
ATOM 3161 C C . THR C 2 24 ? -12.518 -9.209 46.585 1.00 53.89 24 THR D C 1
ATOM 3162 O O . THR C 2 24 ? -12.739 -10.262 45.979 1.00 54.15 24 THR D O 1
ATOM 3166 N N . THR C 2 25 ? -11.839 -9.159 47.727 1.00 54.65 25 THR D N 1
ATOM 3167 C CA . THR C 2 25 ? -11.312 -10.366 48.352 1.00 56.62 25 THR D CA 1
ATOM 3168 C C . THR C 2 25 ? -12.378 -11.121 49.148 1.00 58.15 25 THR D C 1
ATOM 3169 O O . THR C 2 25 ? -12.521 -12.337 49.002 1.00 58.79 25 THR D O 1
ATOM 3173 N N . ASN C 2 26 ? -13.123 -10.384 49.969 1.00 59.07 26 ASN D N 1
ATOM 3174 C CA . ASN C 2 26 ? -14.171 -10.926 50.837 1.00 60.28 26 ASN D CA 1
ATOM 3175 C C . ASN C 2 26 ? -13.542 -11.155 52.179 1.00 60.80 26 ASN D C 1
ATOM 3176 O O . ASN C 2 26 ? -13.898 -12.085 52.897 1.00 60.85 26 ASN D O 1
ATOM 3181 N N . ALA C 2 27 ? -12.586 -10.293 52.502 1.00 61.94 27 ALA D N 1
ATOM 3182 C CA . ALA C 2 27 ? -11.872 -10.371 53.762 1.00 62.98 27 ALA D CA 1
ATOM 3183 C C . ALA C 2 27 ? -11.414 -8.982 54.187 1.00 64.17 27 ALA D C 1
ATOM 3184 O O . ALA C 2 27 ? -10.546 -8.372 53.552 1.00 63.21 27 ALA D O 1
ATOM 3186 N N . PHE C 2 28 ? -12.013 -8.483 55.263 1.00 65.97 28 PHE D N 1
ATOM 3187 C CA . PHE C 2 28 ? -11.660 -7.177 55.791 1.00 67.23 28 PHE D CA 1
ATOM 3188 C C . PHE C 2 28 ? -10.138 -7.116 55.874 1.00 68.88 28 PHE D C 1
ATOM 3189 O O . PHE C 2 28 ? -9.516 -7.948 56.531 1.00 68.21 28 PHE D O 1
ATOM 3197 N N . PRO C 2 29 ? -9.522 -6.122 55.213 1.00 71.21 29 PRO D N 1
ATOM 3198 C CA . PRO C 2 29 ? -8.064 -5.948 55.204 1.00 72.46 29 PRO D CA 1
ATOM 3199 C C . PRO C 2 29 ? -7.509 -5.671 56.589 1.00 73.80 29 PRO D C 1
ATOM 3200 O O . PRO C 2 29 ? -6.540 -4.927 56.734 1.00 75.22 29 PRO D O 1
ATOM 3204 N N . GLY C 2 30 ? -8.136 -6.257 57.604 1.00 74.35 30 GLY D N 1
ATOM 3205 C CA . GLY C 2 30 ? -7.681 -6.057 58.965 1.00 74.52 30 GLY D CA 1
ATOM 3206 C C . GLY C 2 30 ? -6.396 -6.812 59.237 1.00 75.18 30 GLY D C 1
ATOM 3207 O O . GLY C 2 30 ? -6.222 -7.958 58.795 1.00 74.98 30 GLY D O 1
ATOM 3208 N N . GLU C 2 31 ? -5.484 -6.156 59.950 1.00 75.00 31 GLU D N 1
ATOM 3209 C CA . GLU C 2 31 ? -4.200 -6.751 60.304 1.00 73.70 31 GLU D CA 1
ATOM 3210 C C . GLU C 2 31 ? -3.191 -6.856 59.164 1.00 71.79 31 GLU D C 1
ATOM 3211 O O . GLU C 2 31 ? -2.901 -7.956 58.689 1.00 70.74 31 GLU D O 1
ATOM 3217 N N . TYR C 2 32 ? -2.684 -5.698 58.735 1.00 70.37 32 TYR D N 1
ATOM 3218 C CA . TYR C 2 32 ? -1.664 -5.565 57.688 1.00 69.31 32 TYR D CA 1
ATOM 3219 C C . TYR C 2 32 ? -1.762 -4.298 56.836 1.00 68.69 32 TYR D C 1
ATOM 3220 O O . TYR C 2 32 ? -0.748 -3.839 56.308 1.00 68.60 32 TYR D O 1
ATOM 3229 N N . ILE C 2 33 ? -2.960 -3.724 56.721 1.00 67.34 33 ILE D N 1
ATOM 3230 C CA . ILE C 2 33 ? -3.170 -2.516 55.905 1.00 67.50 33 ILE D CA 1
ATOM 3231 C C . ILE C 2 33 ? -2.198 -2.486 54.688 1.00 64.96 33 ILE D C 1
ATOM 3232 O O . ILE C 2 33 ? -1.006 -2.181 54.818 1.00 64.45 33 ILE D O 1
ATOM 3237 N N . PRO C 2 34 ? -2.734 -2.790 53.488 1.00 62.08 34 PRO D N 1
ATOM 3238 C CA . PRO C 2 34 ? -2.226 -2.908 52.114 1.00 61.04 34 PRO D CA 1
ATOM 3239 C C . PRO C 2 34 ? -1.344 -1.854 51.446 1.00 60.75 34 PRO D C 1
ATOM 3240 O O . PRO C 2 34 ? -1.035 -0.802 52.012 1.00 61.41 34 PRO D O 1
ATOM 3244 N N . THR C 2 35 ? -0.970 -2.182 50.207 1.00 58.43 35 THR D N 1
ATOM 3245 C CA . THR C 2 35 ? -0.140 -1.360 49.336 1.00 56.05 35 THR D CA 1
ATOM 3246 C C . THR C 2 35 ? -0.815 -0.017 49.081 1.00 55.00 35 THR D C 1
ATOM 3247 O O . THR C 2 35 ? -1.998 0.037 48.769 1.00 54.78 35 THR D O 1
ATOM 3251 N N . VAL C 2 36 ? -0.036 1.056 49.176 1.00 54.64 36 VAL D N 1
ATOM 3252 C CA . VAL C 2 36 ? -0.536 2.422 49.033 1.00 53.97 36 VAL D CA 1
ATOM 3253 C C . VAL C 2 36 ? -1.495 2.805 47.900 1.00 52.93 36 VAL D C 1
ATOM 3254 O O . VAL C 2 36 ? -2.705 2.613 48.033 1.00 55.15 36 VAL D O 1
ATOM 3258 N N . PHE C 2 37 ? -0.995 3.371 46.807 1.00 49.66 37 PHE D N 1
ATOM 3259 C CA . PHE C 2 37 ? -1.904 3.799 45.737 1.00 47.04 37 PHE D CA 1
ATOM 3260 C C . PHE C 2 37 ? -2.216 2.675 44.772 1.00 46.12 37 PHE D C 1
ATOM 3261 O O . PHE C 2 37 ? -1.970 2.756 43.570 1.00 46.15 37 PHE D O 1
ATOM 3269 N N . ASP C 2 38 ? -2.791 1.626 45.337 1.00 45.48 38 ASP D N 1
ATOM 3270 C CA . ASP C 2 38 ? -3.133 0.415 44.624 1.00 43.82 38 ASP D CA 1
ATOM 3271 C C . ASP C 2 38 ? -4.608 0.397 44.262 1.00 43.13 38 ASP D C 1
ATOM 3272 O O . ASP C 2 38 ? -5.456 0.727 45.087 1.00 42.14 38 ASP D O 1
ATOM 3277 N N . ASN C 2 39 ? -4.910 0.023 43.023 1.00 43.11 39 ASN D N 1
ATOM 3278 C CA . ASN C 2 39 ? -6.290 -0.042 42.573 1.00 43.37 39 ASN D CA 1
ATOM 3279 C C . ASN C 2 39 ? -6.792 -1.488 42.570 1.00 44.62 39 ASN D C 1
ATOM 3280 O O . ASN C 2 39 ? -6.030 -2.413 42.845 1.00 44.23 39 ASN D O 1
ATOM 3285 N N . TYR C 2 40 ? -8.076 -1.680 42.268 1.00 44.83 40 TYR D N 1
ATOM 3286 C CA . TYR C 2 40 ? -8.682 -3.010 42.297 1.00 43.43 40 TYR D CA 1
ATOM 3287 C C . TYR C 2 40 ? -9.608 -3.280 41.115 1.00 43.45 40 TYR D C 1
ATOM 3288 O O . TYR C 2 40 ? -9.912 -2.388 40.328 1.00 41.75 40 TYR D O 1
ATOM 3297 N N . SER C 2 41 ? -10.040 -4.531 41.000 1.00 45.04 41 SER D N 1
ATOM 3298 C CA . SER C 2 41 ? -10.944 -4.951 39.937 1.00 46.66 41 SER D CA 1
ATOM 3299 C C . SER C 2 41 ? -11.698 -6.207 40.365 1.00 47.71 41 SER D C 1
ATOM 3300 O O . SER C 2 41 ? -11.247 -6.952 41.240 1.00 47.43 41 SER D O 1
ATOM 3303 N N . ALA C 2 42 ? -12.849 -6.434 39.737 1.00 49.98 42 ALA D N 1
ATOM 3304 C CA . ALA C 2 42 ? -13.679 -7.591 40.047 1.00 51.61 42 ALA D CA 1
ATOM 3305 C C . ALA C 2 42 ? -14.567 -8.026 38.885 1.00 52.47 42 ALA D C 1
ATOM 3306 O O . ALA C 2 42 ? -15.067 -7.195 38.129 1.00 52.66 42 ALA D O 1
ATOM 3308 N N . ASN C 2 43 ? -14.744 -9.339 38.753 1.00 54.29 43 ASN D N 1
ATOM 3309 C CA . ASN C 2 43 ? -15.602 -9.932 37.729 1.00 55.09 43 ASN D CA 1
ATOM 3310 C C . ASN C 2 43 ? -16.900 -10.313 38.435 1.00 55.38 43 ASN D C 1
ATOM 3311 O O . ASN C 2 43 ? -16.888 -11.146 39.345 1.00 55.84 43 ASN D O 1
ATOM 3316 N N . VAL C 2 44 ? -18.015 -9.709 38.033 1.00 54.72 44 VAL D N 1
ATOM 3317 C CA . VAL C 2 44 ? -19.292 -10.030 38.664 1.00 53.40 44 VAL D CA 1
ATOM 3318 C C . VAL C 2 44 ? -20.429 -10.237 37.679 1.00 53.66 44 VAL D C 1
ATOM 3319 O O . VAL C 2 44 ? -20.318 -9.940 36.491 1.00 53.63 44 VAL D O 1
ATOM 3323 N N . MET C 2 45 ? -21.525 -10.765 38.200 1.00 54.57 45 MET D N 1
ATOM 3324 C CA . MET C 2 45 ? -22.726 -11.012 37.423 1.00 55.16 45 MET D CA 1
ATOM 3325 C C . MET C 2 45 ? -23.834 -10.226 38.096 1.00 55.55 45 MET D C 1
ATOM 3326 O O . MET C 2 45 ? -24.246 -10.551 39.211 1.00 55.55 45 MET D O 1
ATOM 3331 N N . VAL C 2 46 ? -24.289 -9.172 37.427 1.00 56.05 46 VAL D N 1
ATOM 3332 C CA . VAL C 2 46 ? -25.361 -8.339 37.951 1.00 56.01 46 VAL D CA 1
ATOM 3333 C C . VAL C 2 46 ? -26.572 -8.499 37.048 1.00 56.95 46 VAL D C 1
ATOM 3334 O O . VAL C 2 46 ? -26.594 -8.005 35.916 1.00 56.71 46 VAL D O 1
ATOM 3338 N N . ASP C 2 47 ? -27.570 -9.212 37.561 1.00 57.44 47 ASP D N 1
ATOM 3339 C CA . ASP C 2 47 ? -28.804 -9.467 36.833 1.00 57.02 47 ASP D CA 1
ATOM 3340 C C . ASP C 2 47 ? -28.535 -10.241 35.552 1.00 56.86 47 ASP D C 1
ATOM 3341 O O . ASP C 2 47 ? -29.092 -9.934 34.491 1.00 56.13 47 ASP D O 1
ATOM 3346 N N . GLY C 2 48 ? -27.662 -11.239 35.665 1.00 56.99 48 GLY D N 1
ATOM 3347 C CA . GLY C 2 48 ? -27.338 -12.081 34.530 1.00 57.42 48 GLY D CA 1
ATOM 3348 C C . GLY C 2 48 ? -26.400 -11.517 33.485 1.00 57.91 48 GLY D C 1
ATOM 3349 O O . GLY C 2 48 ? -26.311 -12.070 32.393 1.00 58.63 48 GLY D O 1
ATOM 3350 N N . LYS C 2 49 ? -25.705 -10.427 33.800 1.00 58.26 49 LYS D N 1
ATOM 3351 C CA . LYS C 2 49 ? -24.759 -9.827 32.856 1.00 57.51 49 LYS D CA 1
ATOM 3352 C C . LYS C 2 49 ? -23.331 -9.833 33.412 1.00 56.44 49 LYS D C 1
ATOM 3353 O O . LYS C 2 49 ? -23.105 -9.578 34.602 1.00 56.36 49 LYS D O 1
ATOM 3359 N N . PRO C 2 50 ? -22.346 -10.157 32.561 1.00 55.10 50 PRO D N 1
ATOM 3360 C CA . PRO C 2 50 ? -20.950 -10.178 33.009 1.00 53.25 50 PRO D CA 1
ATOM 3361 C C . PRO C 2 50 ? -20.413 -8.757 33.011 1.00 51.34 50 PRO D C 1
ATOM 3362 O O . PRO C 2 50 ? -20.637 -7.992 32.073 1.00 50.37 50 PRO D O 1
ATOM 3366 N N . VAL C 2 51 ? -19.706 -8.401 34.069 1.00 50.10 51 VAL D N 1
ATOM 3367 C CA . VAL C 2 51 ? -19.146 -7.070 34.156 1.00 50.25 51 VAL D CA 1
ATOM 3368 C C . VAL C 2 51 ? -17.712 -7.089 34.674 1.00 51.22 51 VAL D C 1
ATOM 3369 O O . VAL C 2 51 ? -17.356 -7.856 35.576 1.00 51.63 51 VAL D O 1
ATOM 3373 N N . ASN C 2 52 ? -16.876 -6.259 34.071 1.00 51.10 52 ASN D N 1
ATOM 3374 C CA . ASN C 2 52 ? -15.504 -6.146 34.513 1.00 51.85 52 ASN D CA 1
ATOM 3375 C C . ASN C 2 52 ? -15.491 -4.817 35.226 1.00 49.63 52 ASN D C 1
ATOM 3376 O O . ASN C 2 52 ? -15.369 -3.757 34.618 1.00 49.97 52 ASN D O 1
ATOM 3381 N N . LEU C 2 53 ? -15.655 -4.882 36.532 1.00 47.21 53 LEU D N 1
ATOM 3382 C CA . LEU C 2 53 ? -15.694 -3.683 37.324 1.00 46.26 53 LEU D CA 1
ATOM 3383 C C . LEU C 2 53 ? -14.305 -3.287 37.769 1.00 46.75 53 LEU D C 1
ATOM 3384 O O . LEU C 2 53 ? -13.620 -4.061 38.436 1.00 46.27 53 LEU D O 1
ATOM 3389 N N . GLY C 2 54 ? -13.893 -2.079 37.383 1.00 46.78 54 GLY D N 1
ATOM 3390 C CA . GLY C 2 54 ? -12.584 -1.563 37.760 1.00 45.43 54 GLY D CA 1
ATOM 3391 C C . GLY C 2 54 ? -12.781 -0.623 38.927 1.00 44.42 54 GLY D C 1
ATOM 3392 O O . GLY C 2 54 ? -13.619 0.266 38.851 1.00 47.13 54 GLY D O 1
ATOM 3393 N N . LEU C 2 55 ? -12.026 -0.810 40.002 1.00 42.64 55 LEU D N 1
ATOM 3394 C CA . LEU C 2 55 ? -12.186 0.024 41.184 1.00 41.45 55 LEU D CA 1
ATOM 3395 C C . LEU C 2 55 ? -10.979 0.901 41.465 1.00 41.01 55 LEU D C 1
ATOM 3396 O O . LEU C 2 55 ? -9.892 0.420 41.796 1.00 40.37 55 LEU D O 1
ATOM 3401 N N . TRP C 2 56 ? -11.187 2.204 41.354 1.00 40.09 56 TRP D N 1
ATOM 3402 C CA . TRP C 2 56 ? -10.117 3.158 41.584 1.00 37.28 56 TRP D CA 1
ATOM 3403 C C . TRP C 2 56 ? -10.202 3.763 42.959 1.00 36.53 56 TRP D C 1
ATOM 3404 O O . TRP C 2 56 ? -11.233 4.330 43.330 1.00 35.05 56 TRP D O 1
ATOM 3415 N N . ASP C 2 57 ? -9.118 3.616 43.719 1.00 36.87 57 ASP D N 1
ATOM 3416 C CA . ASP C 2 57 ? -9.033 4.161 45.068 1.00 37.84 57 ASP D CA 1
ATOM 3417 C C . ASP C 2 57 ? -8.400 5.546 44.915 1.00 39.53 57 ASP D C 1
ATOM 3418 O O . ASP C 2 57 ? -7.747 5.834 43.902 1.00 41.04 57 ASP D O 1
ATOM 3423 N N . THR C 2 58 ? -8.584 6.415 45.898 1.00 39.32 58 THR D N 1
ATOM 3424 C CA . THR C 2 58 ? -8.009 7.745 45.778 1.00 40.27 58 THR D CA 1
ATOM 3425 C C . THR C 2 58 ? -7.433 8.252 47.078 1.00 41.42 58 THR D C 1
ATOM 3426 O O . THR C 2 58 ? -7.620 7.657 48.135 1.00 41.69 58 THR D O 1
ATOM 3430 N N . ALA C 2 59 ? -6.710 9.359 46.975 1.00 43.94 59 ALA D N 1
ATOM 3431 C CA . ALA C 2 59 ? -6.091 9.993 48.121 1.00 45.47 59 ALA D CA 1
ATOM 3432 C C . ALA C 2 59 ? -7.032 11.101 48.522 1.00 46.62 59 ALA D C 1
ATOM 3433 O O . ALA C 2 59 ? -7.299 11.993 47.727 1.00 44.81 59 ALA D O 1
ATOM 3435 N N . GLY C 2 60 ? -7.536 11.039 49.750 1.00 49.58 60 GLY D N 1
ATOM 3436 C CA . GLY C 2 60 ? -8.464 12.054 50.215 1.00 54.08 60 GLY D CA 1
ATOM 3437 C C . GLY C 2 60 ? -7.794 13.380 50.503 1.00 56.51 60 GLY D C 1
ATOM 3438 O O . GLY C 2 60 ? -8.336 14.443 50.198 1.00 56.71 60 GLY D O 1
ATOM 3439 N N . GLN C 2 61 ? -6.602 13.296 51.088 1.00 59.61 61 GLN D N 1
ATOM 3440 C CA . GLN C 2 61 ? -5.786 14.443 51.476 1.00 62.48 61 GLN D CA 1
ATOM 3441 C C . GLN C 2 61 ? -5.737 15.609 50.488 1.00 63.52 61 GLN D C 1
ATOM 3442 O O . GLN C 2 61 ? -5.940 15.438 49.281 1.00 63.22 61 GLN D O 1
ATOM 3448 N N . GLU C 2 62 ? -5.456 16.798 51.016 1.00 64.38 62 GLU D N 1
ATOM 3449 C CA . GLU C 2 62 ? -5.364 17.989 50.189 1.00 65.35 62 GLU D CA 1
ATOM 3450 C C . GLU C 2 62 ? -4.214 17.870 49.202 1.00 65.07 62 GLU D C 1
ATOM 3451 O O . GLU C 2 62 ? -4.381 18.154 48.020 1.00 65.05 62 GLU D O 1
ATOM 3457 N N . ASP C 2 63 ? -3.052 17.441 49.689 1.00 65.65 63 ASP D N 1
ATOM 3458 C CA . ASP C 2 63 ? -1.863 17.291 48.845 1.00 66.13 63 ASP D CA 1
ATOM 3459 C C . ASP C 2 63 ? -2.138 16.608 47.511 1.00 64.51 63 ASP D C 1
ATOM 3460 O O . ASP C 2 63 ? -1.369 16.769 46.556 1.00 64.96 63 ASP D O 1
ATOM 3465 N N . TYR C 2 64 ? -3.222 15.843 47.435 1.00 61.10 64 TYR D N 1
ATOM 3466 C CA . TYR C 2 64 ? -3.535 15.172 46.189 1.00 57.68 64 TYR D CA 1
ATOM 3467 C C . TYR C 2 64 ? -4.611 15.859 45.388 1.00 56.34 64 TYR D C 1
ATOM 3468 O O . TYR C 2 64 ? -5.019 15.366 44.346 1.00 55.14 64 TYR D O 1
ATOM 3477 N N . ASP C 2 65 ? -5.047 17.019 45.864 1.00 57.33 65 ASP D N 1
ATOM 3478 C CA . ASP C 2 65 ? -6.078 17.788 45.172 1.00 58.49 65 ASP D CA 1
ATOM 3479 C C . ASP C 2 65 ? -5.756 17.981 43.690 1.00 58.44 65 ASP D C 1
ATOM 3480 O O . ASP C 2 65 ? -6.664 18.048 42.866 1.00 59.01 65 ASP D O 1
ATOM 3485 N N . ARG C 2 66 ? -4.472 18.069 43.354 1.00 59.45 66 ARG D N 1
ATOM 3486 C CA . ARG C 2 66 ? -4.067 18.266 41.966 1.00 60.51 66 ARG D CA 1
ATOM 3487 C C . ARG C 2 66 ? -4.085 16.985 41.152 1.00 59.92 66 ARG D C 1
ATOM 3488 O O . ARG C 2 66 ? -4.486 16.983 39.987 1.00 59.07 66 ARG D O 1
ATOM 3496 N N . LEU C 2 67 ? -3.669 15.889 41.769 1.00 58.91 67 LEU D N 1
ATOM 3497 C CA . LEU C 2 67 ? -3.594 14.632 41.046 1.00 58.30 67 LEU D CA 1
ATOM 3498 C C . LEU C 2 67 ? -4.693 13.591 41.216 1.00 56.31 67 LEU D C 1
ATOM 3499 O O . LEU C 2 67 ? -4.813 12.692 40.393 1.00 56.01 67 LEU D O 1
ATOM 3504 N N . ARG C 2 68 ? -5.505 13.701 42.258 1.00 54.73 68 ARG D N 1
ATOM 3505 C CA . ARG C 2 68 ? -6.588 12.737 42.456 1.00 52.49 68 ARG D CA 1
ATOM 3506 C C . ARG C 2 68 ? -7.513 12.720 41.240 1.00 51.23 68 ARG D C 1
ATOM 3507 O O . ARG C 2 68 ? -7.932 11.659 40.777 1.00 51.48 68 ARG D O 1
ATOM 3515 N N . PRO C 2 69 ? -7.840 13.904 40.700 1.00 49.97 69 PRO D N 1
ATOM 3516 C CA . PRO C 2 69 ? -8.727 13.999 39.532 1.00 48.54 69 PRO D CA 1
ATOM 3517 C C . PRO C 2 69 ? -8.200 13.334 38.281 1.00 46.66 69 PRO D C 1
ATOM 3518 O O . PRO C 2 69 ? -8.967 12.997 37.387 1.00 46.26 69 PRO D O 1
ATOM 3522 N N . LEU C 2 70 ? -6.891 13.150 38.207 1.00 46.08 70 LEU D N 1
ATOM 3523 C CA . LEU C 2 70 ? -6.306 12.518 37.033 1.00 46.61 70 LEU D CA 1
ATOM 3524 C C . LEU C 2 70 ? -6.944 11.152 36.761 1.00 46.40 70 LEU D C 1
ATOM 3525 O O . LEU C 2 70 ? -6.746 10.569 35.697 1.00 46.24 70 LEU D O 1
ATOM 3530 N N . SER C 2 71 ? -7.712 10.654 37.726 1.00 45.35 71 SER D N 1
ATOM 3531 C CA . SER C 2 71 ? -8.378 9.362 37.593 1.00 44.51 71 SER D CA 1
ATOM 3532 C C . SER C 2 71 ? -9.803 9.498 37.090 1.00 43.26 71 SER D C 1
ATOM 3533 O O . SER C 2 71 ? -10.409 8.517 36.675 1.00 43.42 71 SER D O 1
ATOM 3536 N N . TYR C 2 72 ? -10.333 10.715 37.113 1.00 43.46 72 TYR D N 1
ATOM 3537 C CA . TYR C 2 72 ? -11.714 10.963 36.703 1.00 43.36 72 TYR D CA 1
ATOM 3538 C C . TYR C 2 72 ? -12.100 10.704 35.244 1.00 44.47 72 TYR D C 1
ATOM 3539 O O . TYR C 2 72 ? -13.205 10.230 34.979 1.00 46.13 72 TYR D O 1
ATOM 3548 N N . PRO C 2 73 ? -11.219 11.021 34.277 1.00 45.82 73 PRO D N 1
ATOM 3549 C CA . PRO C 2 73 ? -11.559 10.779 32.866 1.00 47.29 73 PRO D CA 1
ATOM 3550 C C . PRO C 2 73 ? -12.013 9.343 32.571 1.00 48.98 73 PRO D C 1
ATOM 3551 O O . PRO C 2 73 ? -11.389 8.373 33.011 1.00 48.99 73 PRO D O 1
ATOM 3555 N N . GLN C 2 74 ? -13.109 9.228 31.831 1.00 50.55 74 GLN D N 1
ATOM 3556 C CA . GLN C 2 74 ? -13.675 7.941 31.442 1.00 52.09 74 GLN D CA 1
ATOM 3557 C C . GLN C 2 74 ? -14.439 7.166 32.511 1.00 52.48 74 GLN D C 1
ATOM 3558 O O . GLN C 2 74 ? -14.859 6.033 32.269 1.00 53.05 74 GLN D O 1
ATOM 3564 N N . THR C 2 75 ? -14.621 7.770 33.682 1.00 52.09 75 THR D N 1
ATOM 3565 C CA . THR C 2 75 ? -15.357 7.138 34.776 1.00 51.41 75 THR D CA 1
ATOM 3566 C C . THR C 2 75 ? -16.843 6.967 34.438 1.00 50.86 75 THR D C 1
ATOM 3567 O O . THR C 2 75 ? -17.433 7.822 33.779 1.00 50.70 75 THR D O 1
ATOM 3571 N N . ASP C 2 76 ? -17.447 5.872 34.895 1.00 50.09 76 ASP D N 1
ATOM 3572 C CA . ASP C 2 76 ? -18.869 5.621 34.646 1.00 48.91 76 ASP D CA 1
ATOM 3573 C C . ASP C 2 76 ? -19.768 5.932 35.852 1.00 47.08 76 ASP D C 1
ATOM 3574 O O . ASP C 2 76 ? -20.955 6.204 35.700 1.00 48.79 76 ASP D O 1
ATOM 3579 N N . VAL C 2 77 ? -19.203 5.894 37.050 1.00 44.47 77 VAL D N 1
ATOM 3580 C CA . VAL C 2 77 ? -19.971 6.147 38.258 1.00 41.17 77 VAL D CA 1
ATOM 3581 C C . VAL C 2 77 ? -19.018 6.435 39.411 1.00 39.99 77 VAL D C 1
ATOM 3582 O O . VAL C 2 77 ? -17.927 5.883 39.474 1.00 40.30 77 VAL D O 1
ATOM 3586 N N . PHE C 2 78 ? -19.435 7.307 40.320 1.00 38.87 78 PHE D N 1
ATOM 3587 C CA . PHE C 2 78 ? -18.618 7.656 41.478 1.00 36.01 78 PHE D CA 1
ATOM 3588 C C . PHE C 2 78 ? -19.224 7.182 42.777 1.00 35.01 78 PHE D C 1
ATOM 3589 O O . PHE C 2 78 ? -20.427 7.000 42.882 1.00 35.44 78 PHE D O 1
ATOM 3597 N N . LEU C 2 79 ? -18.368 6.997 43.770 1.00 35.43 79 LEU D N 1
ATOM 3598 C CA . LEU C 2 79 ? -18.812 6.616 45.092 1.00 33.92 79 LEU D CA 1
ATOM 3599 C C . LEU C 2 79 ? -18.266 7.704 45.983 1.00 33.71 79 LEU D C 1
ATOM 3600 O O . LEU C 2 79 ? -17.057 7.788 46.183 1.00 34.01 79 LEU D O 1
ATOM 3605 N N . ILE C 2 80 ? -19.130 8.574 46.480 1.00 32.74 80 ILE D N 1
ATOM 3606 C CA . ILE C 2 80 ? -18.639 9.588 47.393 1.00 33.33 80 ILE D CA 1
ATOM 3607 C C . ILE C 2 80 ? -18.902 8.973 48.763 1.00 32.79 80 ILE D C 1
ATOM 3608 O O . ILE C 2 80 ? -20.045 8.637 49.074 1.00 32.62 80 ILE D O 1
ATOM 3613 N N . CYS C 2 81 ? -17.851 8.803 49.565 1.00 32.73 81 CYS D N 1
ATOM 3614 C CA . CYS C 2 81 ? -17.999 8.176 50.869 1.00 34.50 81 CYS D CA 1
ATOM 3615 C C . CYS C 2 81 ? -17.751 9.035 52.101 1.00 36.42 81 CYS D C 1
ATOM 3616 O O . CYS C 2 81 ? -16.949 9.972 52.092 1.00 35.43 81 CYS D O 1
ATOM 3619 N N . PHE C 2 82 ? -18.451 8.680 53.172 1.00 38.47 82 PHE D N 1
ATOM 3620 C CA . PHE C 2 82 ? -18.293 9.333 54.455 1.00 42.30 82 PHE D CA 1
ATOM 3621 C C . PHE C 2 82 ? -18.470 8.241 55.507 1.00 45.24 82 PHE D C 1
ATOM 3622 O O . PHE C 2 82 ? -19.122 7.224 55.248 1.00 46.54 82 PHE D O 1
ATOM 3630 N N . SER C 2 83 ? -17.858 8.437 56.671 1.00 47.03 83 SER D N 1
ATOM 3631 C CA . SER C 2 83 ? -17.966 7.479 57.765 1.00 49.33 83 SER D CA 1
ATOM 3632 C C . SER C 2 83 ? -19.190 7.839 58.609 1.00 50.87 83 SER D C 1
ATOM 3633 O O . SER C 2 83 ? -19.281 8.957 59.135 1.00 50.42 83 SER D O 1
ATOM 3636 N N . LEU C 2 84 ? -20.120 6.892 58.740 1.00 50.89 84 LEU D N 1
ATOM 3637 C CA . LEU C 2 84 ? -21.341 7.113 59.515 1.00 51.01 84 LEU D CA 1
ATOM 3638 C C . LEU C 2 84 ? -21.085 7.611 60.937 1.00 51.62 84 LEU D C 1
ATOM 3639 O O . LEU C 2 84 ? -21.933 8.307 61.515 1.00 52.49 84 LEU D O 1
ATOM 3644 N N . VAL C 2 85 ? -19.931 7.244 61.503 1.00 50.72 85 VAL D N 1
ATOM 3645 C CA . VAL C 2 85 ? -19.574 7.676 62.851 1.00 48.85 85 VAL D CA 1
ATOM 3646 C C . VAL C 2 85 ? -18.591 8.854 62.836 1.00 47.26 85 VAL D C 1
ATOM 3647 O O . VAL C 2 85 ? -17.911 9.115 63.825 1.00 46.70 85 VAL D O 1
ATOM 3651 N N . SER C 2 86 ? -18.529 9.564 61.712 1.00 45.02 86 SER D N 1
ATOM 3652 C CA . SER C 2 86 ? -17.651 10.727 61.577 1.00 44.12 86 SER D CA 1
ATOM 3653 C C . SER C 2 86 ? -18.353 11.876 60.863 1.00 45.09 86 SER D C 1
ATOM 3654 O O . SER C 2 86 ? -18.341 11.958 59.628 1.00 45.01 86 SER D O 1
ATOM 3657 N N . PRO C 2 87 ? -18.970 12.785 61.634 1.00 44.72 87 PRO D N 1
ATOM 3658 C CA . PRO C 2 87 ? -19.690 13.944 61.096 1.00 44.23 87 PRO D CA 1
ATOM 3659 C C . PRO C 2 87 ? -18.785 14.824 60.249 1.00 43.57 87 PRO D C 1
ATOM 3660 O O . PRO C 2 87 ? -19.236 15.539 59.360 1.00 44.08 87 PRO D O 1
ATOM 3664 N N . ALA C 2 88 ? -17.498 14.768 60.539 1.00 43.21 88 ALA D N 1
ATOM 3665 C CA . ALA C 2 88 ? -16.527 15.549 59.804 1.00 43.42 88 ALA D CA 1
ATOM 3666 C C . ALA C 2 88 ? -16.521 15.170 58.327 1.00 42.86 88 ALA D C 1
ATOM 3667 O O . ALA C 2 88 ? -16.553 16.040 57.458 1.00 44.21 88 ALA D O 1
ATOM 3669 N N . SER C 2 89 ? -16.473 13.876 58.036 1.00 41.98 89 SER D N 1
ATOM 3670 C CA . SER C 2 89 ? -16.451 13.435 56.648 1.00 40.67 89 SER D CA 1
ATOM 3671 C C . SER C 2 89 ? -17.780 13.719 55.978 1.00 40.62 89 SER D C 1
ATOM 3672 O O . SER C 2 89 ? -17.838 14.080 54.803 1.00 38.85 89 SER D O 1
ATOM 3675 N N . PHE C 2 90 ? -18.852 13.559 56.741 1.00 42.38 90 PHE D N 1
ATOM 3676 C CA . PHE C 2 90 ? -20.194 13.787 56.232 1.00 43.81 90 PHE D CA 1
ATOM 3677 C C . PHE C 2 90 ? -20.292 15.211 55.670 1.00 44.74 90 PHE D C 1
ATOM 3678 O O . PHE C 2 90 ? -20.591 15.408 54.488 1.00 45.98 90 PHE D O 1
ATOM 3686 N N . GLU C 2 91 ? -20.015 16.203 56.502 1.00 45.17 91 GLU D N 1
ATOM 3687 C CA . GLU C 2 91 ? -20.076 17.580 56.049 1.00 46.00 91 GLU D CA 1
ATOM 3688 C C . GLU C 2 91 ? -19.246 17.789 54.785 1.00 45.33 91 GLU D C 1
ATOM 3689 O O . GLU C 2 91 ? -19.672 18.474 53.852 1.00 44.55 91 GLU D O 1
ATOM 3695 N N . ASN C 2 92 ? -18.067 17.185 54.742 1.00 46.32 92 ASN D N 1
ATOM 3696 C CA . ASN C 2 92 ? -17.202 17.351 53.585 1.00 47.21 92 ASN D CA 1
ATOM 3697 C C . ASN C 2 92 ? -17.806 16.883 52.274 1.00 47.92 92 ASN D C 1
ATOM 3698 O O . ASN C 2 92 ? -17.321 17.242 51.190 1.00 48.49 92 ASN D O 1
ATOM 3703 N N . VAL C 2 93 ? -18.859 16.080 52.354 1.00 47.36 93 VAL D N 1
ATOM 3704 C CA . VAL C 2 93 ? -19.471 15.596 51.131 1.00 46.05 93 VAL D CA 1
ATOM 3705 C C . VAL C 2 93 ? -19.927 16.756 50.255 1.00 47.01 93 VAL D C 1
ATOM 3706 O O . VAL C 2 93 ? -19.452 16.903 49.131 1.00 47.60 93 VAL D O 1
ATOM 3710 N N . ARG C 2 94 ? -20.833 17.590 50.755 1.00 48.75 94 ARG D N 1
ATOM 3711 C CA . ARG C 2 94 ? -21.282 18.716 49.945 1.00 50.10 94 ARG D CA 1
ATOM 3712 C C . ARG C 2 94 ? -20.185 19.753 49.887 1.00 49.34 94 ARG D C 1
ATOM 3713 O O . ARG C 2 94 ? -20.008 20.423 48.874 1.00 49.28 94 ARG D O 1
ATOM 3721 N N . ALA C 2 95 ? -19.439 19.856 50.983 1.00 49.40 95 ALA D N 1
ATOM 3722 C CA . ALA C 2 95 ? -18.343 20.815 51.118 1.00 49.02 95 ALA D CA 1
ATOM 3723 C C . ALA C 2 95 ? -17.167 20.702 50.125 1.00 48.41 95 ALA D C 1
ATOM 3724 O O . ALA C 2 95 ? -16.684 21.709 49.602 1.00 47.07 95 ALA D O 1
ATOM 3726 N N . LYS C 2 96 ? -16.709 19.485 49.856 1.00 48.79 96 LYS D N 1
ATOM 3727 C CA . LYS C 2 96 ? -15.570 19.306 48.961 1.00 49.44 96 LYS D CA 1
ATOM 3728 C C . LYS C 2 96 ? -15.773 18.329 47.816 1.00 49.98 96 LYS D C 1
ATOM 3729 O O . LYS C 2 96 ? -15.657 18.683 46.645 1.00 50.28 96 LYS D O 1
ATOM 3735 N N . TRP C 2 97 ? -16.074 17.089 48.169 1.00 49.89 97 TRP D N 1
ATOM 3736 C CA . TRP C 2 97 ? -16.236 16.028 47.189 1.00 48.96 97 TRP D CA 1
ATOM 3737 C C . TRP C 2 97 ? -17.271 16.248 46.094 1.00 49.72 97 TRP D C 1
ATOM 3738 O O . TRP C 2 97 ? -16.971 16.096 44.910 1.00 50.58 97 TRP D O 1
ATOM 3749 N N . TYR C 2 98 ? -18.488 16.608 46.464 1.00 50.22 98 TYR D N 1
ATOM 3750 C CA . TYR C 2 98 ? -19.495 16.808 45.442 1.00 51.73 98 TYR D CA 1
ATOM 3751 C C . TYR C 2 98 ? -19.064 17.867 44.413 1.00 52.43 98 TYR D C 1
ATOM 3752 O O . TYR C 2 98 ? -19.074 17.607 43.204 1.00 52.33 98 TYR D O 1
ATOM 3761 N N . PRO C 2 99 ? -18.675 19.073 44.872 1.00 52.27 99 PRO D N 1
ATOM 3762 C CA . PRO C 2 99 ? -18.265 20.073 43.890 1.00 51.04 99 PRO D CA 1
ATOM 3763 C C . PRO C 2 99 ? -17.094 19.600 43.033 1.00 51.34 99 PRO D C 1
ATOM 3764 O O . PRO C 2 99 ? -17.051 19.869 41.825 1.00 50.55 99 PRO D O 1
ATOM 3768 N N . GLU C 2 100 ? -16.150 18.880 43.635 1.00 51.64 100 GLU D N 1
ATOM 3769 C CA . GLU C 2 100 ? -15.004 18.415 42.856 1.00 52.13 100 GLU D CA 1
ATOM 3770 C C . GLU C 2 100 ? -15.438 17.451 41.771 1.00 52.04 100 GLU D C 1
ATOM 3771 O O . GLU C 2 100 ? -15.116 17.649 40.602 1.00 52.78 100 GLU D O 1
ATOM 3777 N N . VAL C 2 101 ? -16.169 16.411 42.160 1.00 51.43 101 VAL D N 1
ATOM 3778 C CA . VAL C 2 101 ? -16.647 15.418 41.210 1.00 51.75 101 VAL D CA 1
ATOM 3779 C C . VAL C 2 101 ? -17.535 16.065 40.146 1.00 52.99 101 VAL D C 1
ATOM 3780 O O . VAL C 2 101 ? -17.619 15.591 39.013 1.00 51.07 101 VAL D O 1
ATOM 3784 N N . ARG C 2 102 ? -18.209 17.152 40.502 1.00 54.91 102 ARG D N 1
ATOM 3785 C CA . ARG C 2 102 ? -19.048 17.815 39.516 1.00 55.92 102 ARG D CA 1
ATOM 3786 C C . ARG C 2 102 ? -18.200 18.691 38.611 1.00 56.65 102 ARG D C 1
ATOM 3787 O O . ARG C 2 102 ? -18.373 18.673 37.396 1.00 57.82 102 ARG D O 1
ATOM 3795 N N . HIS C 2 103 ? -17.271 19.443 39.191 1.00 57.96 103 HIS D N 1
ATOM 3796 C CA . HIS C 2 103 ? -16.403 20.295 38.386 1.00 59.01 103 HIS D CA 1
ATOM 3797 C C . HIS C 2 103 ? -15.867 19.496 37.220 1.00 59.69 103 HIS D C 1
ATOM 3798 O O . HIS C 2 103 ? -15.973 19.895 36.062 1.00 61.35 103 HIS D O 1
ATOM 3805 N N . HIS C 2 104 ? -15.277 18.358 37.544 1.00 58.75 104 HIS D N 1
ATOM 3806 C CA . HIS C 2 104 ? -14.675 17.510 36.538 1.00 57.06 104 HIS D CA 1
ATOM 3807 C C . HIS C 2 104 ? -15.647 16.678 35.725 1.00 56.21 104 HIS D C 1
ATOM 3808 O O . HIS C 2 104 ? -15.531 16.614 34.504 1.00 56.21 104 HIS D O 1
ATOM 3815 N N . CYS C 2 105 ? -16.614 16.050 36.379 1.00 55.85 105 CYS D N 1
ATOM 3816 C CA . CYS C 2 105 ? -17.562 15.225 35.641 1.00 55.77 105 CYS D CA 1
ATOM 3817 C C . CYS C 2 105 ? -19.016 15.586 35.862 1.00 57.04 105 CYS D C 1
ATOM 3818 O O . CYS C 2 105 ? -19.680 15.000 36.720 1.00 57.72 105 CYS D O 1
ATOM 3821 N N . PRO C 2 106 ? -19.531 16.574 35.113 1.00 57.82 106 PRO D N 1
ATOM 3822 C CA . PRO C 2 106 ? -20.941 16.938 35.288 1.00 58.09 106 PRO D CA 1
ATOM 3823 C C . PRO C 2 106 ? -21.709 15.912 34.452 1.00 58.44 106 PRO D C 1
ATOM 3824 O O . PRO C 2 106 ? -21.370 15.718 33.282 1.00 60.86 106 PRO D O 1
ATOM 3828 N N . ASN C 2 107 ? -22.693 15.235 35.044 1.00 56.52 107 ASN D N 1
ATOM 3829 C CA . ASN C 2 107 ? -23.490 14.220 34.332 1.00 56.93 107 ASN D CA 1
ATOM 3830 C C . ASN C 2 107 ? -23.148 12.753 34.642 1.00 54.68 107 ASN D C 1
ATOM 3831 O O . ASN C 2 107 ? -23.706 11.843 34.013 1.00 54.20 107 ASN D O 1
ATOM 3836 N N . THR C 2 108 ? -22.246 12.504 35.585 1.00 52.15 108 THR D N 1
ATOM 3837 C CA . THR C 2 108 ? -21.906 11.121 35.894 1.00 49.54 108 THR D CA 1
ATOM 3838 C C . THR C 2 108 ? -22.601 10.617 37.153 1.00 47.80 108 THR D C 1
ATOM 3839 O O . THR C 2 108 ? -22.622 11.293 38.192 1.00 46.54 108 THR D O 1
ATOM 3843 N N . PRO C 2 109 ? -23.178 9.407 37.070 1.00 46.22 109 PRO D N 1
ATOM 3844 C CA . PRO C 2 109 ? -23.887 8.765 38.178 1.00 45.32 109 PRO D CA 1
ATOM 3845 C C . PRO C 2 109 ? -23.066 8.832 39.456 1.00 45.20 109 PRO D C 1
ATOM 3846 O O . PRO C 2 109 ? -21.936 8.345 39.493 1.00 45.51 109 PRO D O 1
ATOM 3850 N N . ILE C 2 110 ? -23.635 9.453 40.487 1.00 44.71 110 ILE D N 1
ATOM 3851 C CA . ILE C 2 110 ? -22.985 9.574 41.787 1.00 42.79 110 ILE D CA 1
ATOM 3852 C C . ILE C 2 110 ? -23.787 8.734 42.760 1.00 43.39 110 ILE D C 1
ATOM 3853 O O . ILE C 2 110 ? -25.014 8.729 42.711 1.00 44.33 110 ILE D O 1
ATOM 3858 N N . ILE C 2 111 ? -23.090 8.010 43.628 1.00 43.37 111 ILE D N 1
ATOM 3859 C CA . ILE C 2 111 ? -23.729 7.170 44.627 1.00 42.42 111 ILE D CA 1
ATOM 3860 C C . ILE C 2 111 ? -23.084 7.476 45.962 1.00 41.54 111 ILE D C 1
ATOM 3861 O O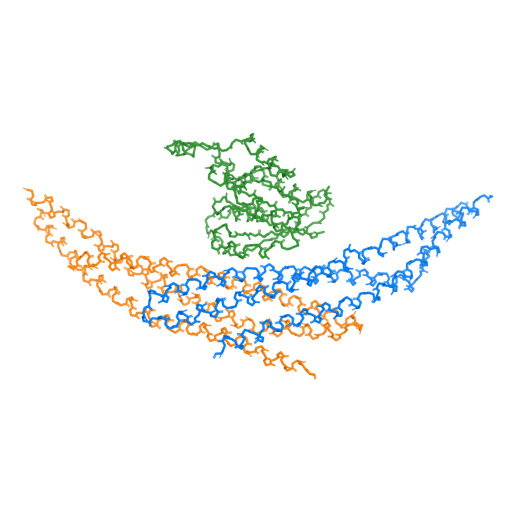 . ILE C 2 111 ? -21.872 7.316 46.127 1.00 42.44 111 ILE D O 1
ATOM 3866 N N . LEU C 2 112 ? -23.908 7.908 46.913 1.00 39.85 112 LEU D N 1
ATOM 3867 C CA . LEU C 2 112 ? -23.441 8.273 48.243 1.00 38.58 112 LEU D CA 1
ATOM 3868 C C . LEU C 2 112 ? -23.395 7.101 49.210 1.00 37.94 112 LEU D C 1
ATOM 3869 O O . LEU C 2 112 ? -24.413 6.462 49.481 1.00 35.22 112 LEU D O 1
ATOM 3874 N N . VAL C 2 113 ? -22.209 6.840 49.751 1.00 38.15 113 VAL D N 1
ATOM 3875 C CA . VAL C 2 113 ? -22.037 5.729 50.681 1.00 38.93 113 VAL D CA 1
ATOM 3876 C C . VAL C 2 113 ? -21.640 6.070 52.113 1.00 40.32 113 VAL D C 1
ATOM 3877 O O . VAL C 2 113 ? -20.649 6.759 52.357 1.00 40.17 113 VAL D O 1
ATOM 3881 N N . GLY C 2 114 ? -22.436 5.571 53.055 1.00 41.74 114 GLY D N 1
ATOM 3882 C CA . GLY C 2 114 ? -22.149 5.753 54.462 1.00 42.76 114 GLY D CA 1
ATOM 3883 C C . GLY C 2 114 ? -21.407 4.477 54.829 1.00 45.50 114 GLY D C 1
ATOM 3884 O O . GLY C 2 114 ? -21.916 3.375 54.623 1.00 45.07 114 GLY D O 1
ATOM 3885 N N . THR C 2 115 ? -20.198 4.619 55.359 1.00 47.28 115 THR D N 1
ATOM 3886 C CA . THR C 2 115 ? -19.379 3.475 55.711 1.00 48.86 115 THR D CA 1
ATOM 3887 C C . THR C 2 115 ? -19.283 3.264 57.210 1.00 50.76 115 THR D C 1
ATOM 3888 O O . THR C 2 115 ? -19.745 4.096 57.990 1.00 52.61 115 THR D O 1
ATOM 3892 N N . LYS C 2 116 ? -18.663 2.151 57.604 1.00 51.78 116 LYS D N 1
ATOM 3893 C CA . LYS C 2 116 ? -18.482 1.795 59.016 1.00 52.16 116 LYS D CA 1
ATOM 3894 C C . LYS C 2 116 ? -19.820 1.683 59.745 1.00 53.36 116 LYS D C 1
ATOM 3895 O O . LYS C 2 116 ? -19.935 2.037 60.920 1.00 53.36 116 LYS D O 1
ATOM 3901 N N . LEU C 2 117 ? -20.827 1.191 59.030 1.00 54.86 117 LEU D N 1
ATOM 3902 C CA . LEU C 2 117 ? -22.173 1.017 59.568 1.00 55.81 117 LEU D CA 1
ATOM 3903 C C . LEU C 2 117 ? -22.165 0.262 60.890 1.00 56.34 117 LEU D C 1
ATOM 3904 O O . LEU C 2 117 ? -22.901 0.598 61.814 1.00 56.42 117 LEU D O 1
ATOM 3909 N N . ASP C 2 118 ? -21.332 -0.763 60.978 1.00 57.93 118 ASP D N 1
ATOM 3910 C CA . ASP C 2 118 ? -21.248 -1.550 62.193 1.00 60.44 118 ASP D CA 1
ATOM 3911 C C . ASP C 2 118 ? -20.947 -0.680 63.427 1.00 62.02 118 ASP D C 1
ATOM 3912 O O . ASP C 2 118 ? -21.286 -1.040 64.557 1.00 62.13 118 ASP D O 1
ATOM 3917 N N . LEU C 2 119 ? -20.334 0.477 63.210 1.00 64.09 119 LEU D N 1
ATOM 3918 C CA . LEU C 2 119 ? -19.993 1.361 64.320 1.00 66.00 119 LEU D CA 1
ATOM 3919 C C . LEU C 2 119 ? -21.106 2.311 64.762 1.00 67.64 119 LEU D C 1
ATOM 3920 O O . LEU C 2 119 ? -21.188 2.656 65.941 1.00 67.98 119 LEU D O 1
ATOM 3925 N N . ARG C 2 120 ? -21.960 2.737 63.834 1.00 69.22 120 ARG D N 1
ATOM 3926 C CA . ARG C 2 120 ? -23.029 3.669 64.189 1.00 71.97 120 ARG D CA 1
ATOM 3927 C C . ARG C 2 120 ? -23.892 3.143 65.323 1.00 73.91 120 ARG D C 1
ATOM 3928 O O . ARG C 2 120 ? -24.521 3.911 66.044 1.00 74.88 120 ARG D O 1
ATOM 3936 N N . ASP C 2 121 ? -23.915 1.831 65.490 1.00 76.55 121 ASP D N 1
ATOM 3937 C CA . ASP C 2 121 ? -24.720 1.241 66.542 1.00 79.02 121 ASP D CA 1
ATOM 3938 C C . ASP C 2 121 ? -23.816 0.548 67.559 1.00 79.57 121 ASP D C 1
ATOM 3939 O O . ASP C 2 121 ? -24.235 -0.375 68.256 1.00 80.64 121 ASP D O 1
ATOM 3944 N N . ASP C 2 122 ? -22.566 0.999 67.635 1.00 79.41 122 ASP D N 1
ATOM 3945 C CA . ASP C 2 122 ? -21.606 0.440 68.579 1.00 78.56 122 ASP D CA 1
ATOM 3946 C C . ASP C 2 122 ? -21.668 1.216 69.884 1.00 78.78 122 ASP D C 1
ATOM 3947 O O . ASP C 2 122 ? -21.734 2.444 69.882 1.00 78.12 122 ASP D O 1
ATOM 3952 N N . LYS C 2 123 ? -21.628 0.492 70.996 1.00 79.32 123 LYS D N 1
ATOM 3953 C CA . LYS C 2 123 ? -21.688 1.095 72.322 1.00 79.01 123 LYS D CA 1
ATOM 3954 C C . LYS C 2 123 ? -20.583 2.115 72.605 1.00 78.11 123 LYS D C 1
ATOM 3955 O O . LYS C 2 123 ? -20.854 3.309 72.734 1.00 76.93 123 LYS D O 1
ATOM 3961 N N . ASP C 2 124 ? -19.342 1.650 72.698 1.00 77.53 124 ASP D N 1
ATOM 3962 C CA . ASP C 2 124 ? -18.235 2.550 72.994 1.00 78.04 124 ASP D CA 1
ATOM 3963 C C . ASP C 2 124 ? -18.098 3.672 71.965 1.00 77.46 124 ASP D C 1
ATOM 3964 O O . ASP C 2 124 ? -17.696 4.786 72.307 1.00 76.99 124 ASP D O 1
ATOM 3969 N N . THR C 2 125 ? -18.436 3.385 70.710 1.00 77.21 125 THR D N 1
ATOM 3970 C CA . THR C 2 125 ? -18.341 4.394 69.654 1.00 76.13 125 THR D CA 1
ATOM 3971 C C . THR C 2 125 ? -19.369 5.501 69.870 1.00 75.61 125 THR D C 1
ATOM 3972 O O . THR C 2 125 ? -19.118 6.668 69.561 1.00 74.44 125 THR D O 1
ATOM 3976 N N . ILE C 2 126 ? -20.534 5.117 70.384 1.00 75.45 126 ILE D N 1
ATOM 3977 C CA . ILE C 2 126 ? -21.595 6.073 70.658 1.00 75.98 126 ILE D CA 1
ATOM 3978 C C . ILE C 2 126 ? -21.105 6.946 71.802 1.00 76.64 126 ILE D C 1
ATOM 3979 O O . ILE C 2 126 ? -21.275 8.167 71.777 1.00 76.01 126 ILE D O 1
ATOM 3984 N N . GLU C 2 127 ? -20.480 6.299 72.790 1.00 77.75 127 GLU D N 1
ATOM 3985 C CA . GLU C 2 127 ? -19.970 6.966 73.989 1.00 78.54 127 GLU D CA 1
ATOM 3986 C C . GLU C 2 127 ? -18.733 7.816 73.749 1.00 77.57 127 GLU D C 1
ATOM 3987 O O . GLU C 2 127 ? -18.696 8.977 74.164 1.00 76.95 127 GLU D O 1
ATOM 3993 N N . LYS C 2 128 ? -17.719 7.247 73.097 1.00 76.93 128 LYS D N 1
ATOM 3994 C CA . LYS C 2 128 ? -16.502 8.003 72.812 1.00 76.75 128 LYS D CA 1
ATOM 3995 C C . LYS C 2 128 ? -16.931 9.259 72.073 1.00 75.62 128 LYS D C 1
ATOM 3996 O O . LYS C 2 128 ? -16.487 10.36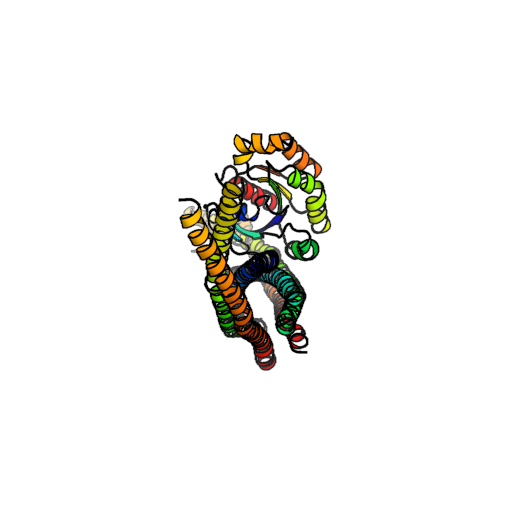2 72.391 1.00 75.66 128 LYS D O 1
ATOM 4002 N N . LEU C 2 129 ? -17.810 9.078 71.092 1.00 74.52 129 LEU D N 1
ATOM 4003 C CA . LEU C 2 129 ? -18.332 10.189 70.309 1.00 73.76 129 LEU D CA 1
ATOM 4004 C C . LEU C 2 129 ? -19.063 11.162 71.225 1.00 73.67 129 LEU D C 1
ATOM 4005 O O . LEU C 2 129 ? -18.936 12.376 71.084 1.00 74.38 129 LEU D O 1
ATOM 4010 N N . LYS C 2 130 ? -19.825 10.623 72.171 1.00 73.23 130 LYS D N 1
ATOM 4011 C CA . LYS C 2 130 ? -20.575 11.456 73.099 1.00 72.98 130 LYS D CA 1
ATOM 4012 C C . LYS C 2 130 ? -19.664 12.385 73.865 1.00 72.31 130 LYS D C 1
ATOM 4013 O O . LYS C 2 130 ? -20.008 13.535 74.096 1.00 71.92 130 LYS D O 1
ATOM 4019 N N . GLU C 2 131 ? -18.503 11.876 74.263 1.00 72.68 131 GLU D N 1
ATOM 4020 C CA . GLU C 2 131 ? -17.527 12.668 75.007 1.00 73.05 131 GLU D CA 1
ATOM 4021 C C . GLU C 2 131 ? -17.213 13.948 74.248 1.00 72.77 131 GLU D C 1
ATOM 4022 O O . GLU C 2 131 ? -17.072 15.018 74.845 1.00 72.58 131 GLU D O 1
ATOM 4028 N N . LYS C 2 132 ? -17.091 13.826 72.929 1.00 72.44 132 LYS D N 1
ATOM 4029 C CA . LYS C 2 132 ? -16.788 14.969 72.074 1.00 72.09 132 LYS D CA 1
ATOM 4030 C C . LYS C 2 132 ? -18.071 15.678 71.642 1.00 71.25 132 LYS D C 1
ATOM 4031 O O . LYS C 2 132 ? -18.078 16.436 70.672 1.00 70.29 132 LYS D O 1
ATOM 4037 N N . LYS C 2 133 ? -19.140 15.438 72.400 1.00 71.61 133 LYS D N 1
ATOM 4038 C CA . LYS C 2 133 ? -20.464 16.002 72.140 1.00 71.73 133 LYS D CA 1
ATOM 4039 C C . LYS C 2 133 ? -20.780 15.951 70.652 1.00 70.59 133 LYS D C 1
ATOM 4040 O O . LYS C 2 133 ? -21.117 16.958 70.011 1.00 70.69 133 LYS D O 1
ATOM 4046 N N . LEU C 2 134 ? -20.663 14.732 70.130 1.00 68.25 134 LEU D N 1
ATOM 4047 C CA . LEU C 2 134 ? -20.905 14.411 68.733 1.00 65.87 134 LEU D CA 1
ATOM 4048 C C . LEU C 2 134 ? -21.770 13.150 68.705 1.00 64.03 134 LEU D C 1
ATOM 4049 O O . LEU C 2 134 ? -21.857 12.428 69.695 1.00 63.59 134 LEU D O 1
ATOM 4054 N N . THR C 2 135 ? -22.406 12.883 67.573 1.00 62.34 135 THR D N 1
ATOM 4055 C CA . THR C 2 135 ? -23.257 11.708 67.460 1.00 60.59 135 THR D CA 1
ATOM 4056 C C . THR C 2 135 ? -23.342 11.219 66.011 1.00 59.01 135 THR D C 1
ATOM 4057 O O . THR C 2 135 ? -23.304 12.012 65.077 1.00 59.81 135 THR D O 1
ATOM 4061 N N . PRO C 2 136 ? -23.448 9.899 65.811 1.00 57.90 136 PRO D N 1
ATOM 4062 C CA . PRO C 2 136 ? -23.535 9.273 64.486 1.00 57.60 136 PRO D CA 1
ATOM 4063 C C . PRO C 2 136 ? -24.483 9.935 63.489 1.00 56.66 136 PRO D C 1
ATOM 4064 O O . PRO C 2 136 ? -25.406 10.650 63.870 1.00 56.59 136 PRO D O 1
ATOM 4068 N N . ILE C 2 137 ? -24.243 9.684 62.204 1.00 55.84 137 ILE D N 1
ATOM 4069 C CA . ILE C 2 137 ? -25.078 10.230 61.134 1.00 54.86 137 ILE D CA 1
ATOM 4070 C C . ILE C 2 137 ? -26.267 9.288 60.900 1.00 54.13 137 ILE D C 1
ATOM 4071 O O . ILE C 2 137 ? -26.084 8.080 60.702 1.00 53.90 137 ILE D O 1
ATOM 4076 N N . THR C 2 138 ? -27.481 9.835 60.922 1.00 52.21 138 THR D N 1
ATOM 4077 C CA . THR C 2 138 ? -28.679 9.017 60.734 1.00 50.55 138 THR D CA 1
ATOM 4078 C C . THR C 2 138 ? -29.018 8.791 59.268 1.00 49.96 138 THR D C 1
ATOM 4079 O O . THR C 2 138 ? -28.604 9.573 58.399 1.00 49.71 138 THR D O 1
ATOM 4083 N N . TYR C 2 139 ? -29.780 7.723 59.002 1.00 47.51 139 TYR D N 1
ATOM 4084 C CA . TYR C 2 139 ? -30.183 7.396 57.641 1.00 44.09 139 TYR D CA 1
ATOM 4085 C C . TYR C 2 139 ? -30.919 8.561 56.990 1.00 41.23 139 TYR D C 1
ATOM 4086 O O . TYR C 2 139 ? -30.781 8.802 55.794 1.00 39.73 139 TYR D O 1
ATOM 4095 N N . PRO C 2 140 ? -31.730 9.286 57.764 1.00 40.30 140 PRO D N 1
ATOM 4096 C CA . PRO C 2 140 ? -32.446 10.416 57.166 1.00 40.56 140 PRO D CA 1
ATOM 4097 C C . PRO C 2 140 ? -31.457 11.483 56.720 1.00 41.02 140 PRO D C 1
ATOM 4098 O O . PRO C 2 140 ? -31.595 12.076 55.650 1.00 39.30 140 PRO D O 1
ATOM 4102 N N . GLN C 2 141 ? -30.452 11.714 57.558 1.00 43.13 141 GLN D N 1
ATOM 4103 C CA . GLN C 2 141 ? -29.421 12.697 57.263 1.00 44.78 141 GLN D CA 1
ATOM 4104 C C . GLN C 2 141 ? -28.685 12.300 55.995 1.00 43.56 141 GLN D C 1
ATOM 4105 O O . GLN C 2 141 ? -28.440 13.142 55.126 1.00 44.39 141 GLN D O 1
ATOM 4111 N N . GLY C 2 142 ? -28.327 11.016 55.904 1.00 41.07 142 GLY D N 1
ATOM 4112 C CA . GLY C 2 142 ? -27.605 10.519 54.740 1.00 37.32 142 GLY D CA 1
ATOM 4113 C C . GLY C 2 142 ? -28.448 10.648 53.497 1.00 35.92 142 GLY D C 1
ATOM 4114 O O . GLY C 2 142 ? -27.971 10.988 52.413 1.00 34.40 142 GLY D O 1
ATOM 4115 N N . LEU C 2 143 ? -29.731 10.379 53.686 1.00 38.37 143 LEU D N 1
ATOM 4116 C CA . LEU C 2 143 ? -30.721 10.457 52.633 1.00 39.27 143 LEU D CA 1
ATOM 4117 C C . LEU C 2 143 ? -30.889 11.896 52.157 1.00 40.72 143 LEU D C 1
ATOM 4118 O O . LEU C 2 143 ? -30.975 12.149 50.954 1.00 40.98 143 LEU D O 1
ATOM 4123 N N . ALA C 2 144 ? -30.937 12.836 53.097 1.00 42.76 144 ALA D N 1
ATOM 4124 C CA . ALA C 2 144 ? -31.091 14.249 52.748 1.00 45.29 144 ALA D CA 1
ATOM 4125 C C . ALA C 2 144 ? -29.911 14.708 51.907 1.00 47.07 144 ALA D C 1
ATOM 4126 O O . ALA C 2 144 ? -30.078 15.413 50.906 1.00 48.07 144 ALA D O 1
ATOM 4128 N N . MET C 2 145 ? -28.719 14.296 52.330 1.00 49.01 145 MET D N 1
ATOM 4129 C CA . MET C 2 145 ? -27.470 14.630 51.648 1.00 49.81 145 MET D CA 1
ATOM 4130 C C . MET C 2 145 ? -27.514 14.081 50.236 1.00 50.88 145 MET D C 1
ATOM 4131 O O . MET C 2 145 ? -27.188 14.781 49.273 1.00 51.58 145 MET D O 1
ATOM 4136 N N . ALA C 2 146 ? -27.915 12.817 50.129 1.00 50.74 146 ALA D N 1
ATOM 4137 C CA . ALA C 2 146 ? -28.026 12.138 48.843 1.00 50.51 146 ALA D CA 1
ATOM 4138 C C . ALA C 2 146 ? -28.883 12.988 47.913 1.00 51.92 146 ALA D C 1
ATOM 4139 O O . ALA C 2 146 ? -28.636 13.077 46.703 1.00 50.70 146 ALA D O 1
ATOM 4141 N N . LYS C 2 147 ? -29.895 13.624 48.485 1.00 52.52 147 LYS D N 1
ATOM 4142 C CA . LYS C 2 147 ? -30.763 14.471 47.692 1.00 53.43 147 LYS D CA 1
ATOM 4143 C C . LYS C 2 147 ? -30.123 15.825 47.389 1.00 53.84 147 LYS D C 1
ATOM 4144 O O . LYS C 2 147 ? -30.188 16.310 46.260 1.00 54.10 147 LYS D O 1
ATOM 4150 N N . GLU C 2 148 ? -29.492 16.428 48.390 1.00 53.91 148 GLU D N 1
ATOM 4151 C CA . GLU C 2 148 ? -28.872 17.732 48.192 1.00 53.51 148 GLU D CA 1
ATOM 4152 C C . GLU C 2 148 ? -27.915 17.734 47.006 1.00 52.53 148 GLU D C 1
ATOM 4153 O O . GLU C 2 148 ? -27.887 18.684 46.225 1.00 52.18 148 GLU D O 1
ATOM 4159 N N . ILE C 2 149 ? -27.147 16.657 46.860 1.00 51.73 149 ILE D N 1
ATOM 4160 C CA . ILE C 2 149 ? -26.173 16.562 45.776 1.00 50.22 149 ILE D CA 1
ATOM 4161 C C . ILE C 2 149 ? -26.698 15.822 44.554 1.00 50.01 149 ILE D C 1
ATOM 4162 O O . ILE C 2 149 ? -25.955 15.560 43.606 1.00 50.70 149 ILE D O 1
ATOM 4167 N N . GLY C 2 150 ? -27.980 15.486 44.575 1.00 49.75 150 GLY D N 1
ATOM 4168 C CA . GLY C 2 150 ? -28.562 14.789 43.445 1.00 49.25 150 GLY D CA 1
ATOM 4169 C C . GLY C 2 150 ? -27.870 13.474 43.136 1.00 48.43 150 GLY D C 1
ATOM 4170 O O . GLY C 2 150 ? -27.373 13.262 42.034 1.00 47.41 150 GLY D O 1
ATOM 4171 N N . ALA C 2 151 ? -27.838 12.586 44.120 1.00 48.16 151 ALA D N 1
ATOM 4172 C CA . ALA C 2 151 ? -27.217 11.285 43.940 1.00 48.42 151 ALA D CA 1
ATOM 4173 C C . ALA C 2 151 ? -28.298 10.276 43.579 1.00 48.18 151 ALA D C 1
ATOM 4174 O O . ALA C 2 151 ? -29.372 10.275 44.174 1.00 49.81 151 ALA D O 1
ATOM 4176 N N . VAL C 2 152 ? -28.012 9.411 42.613 1.00 47.90 152 VAL D N 1
ATOM 4177 C CA . VAL C 2 152 ? -28.983 8.410 42.197 1.00 47.30 152 VAL D CA 1
ATOM 4178 C C . VAL C 2 152 ? -29.344 7.438 43.313 1.00 45.49 152 VAL D C 1
ATOM 4179 O O . VAL C 2 152 ? -30.431 6.868 43.317 1.00 46.43 152 VAL D O 1
ATOM 4183 N N . LYS C 2 153 ? -28.444 7.250 44.264 1.00 44.53 153 LYS D N 1
ATOM 4184 C CA . LYS C 2 153 ? -28.707 6.326 45.357 1.00 44.78 153 LYS D CA 1
ATOM 4185 C C . LYS C 2 153 ? -27.970 6.727 46.623 1.00 43.33 153 LYS D C 1
ATOM 4186 O O . LYS C 2 153 ? -26.976 7.454 46.575 1.00 44.44 153 LYS D O 1
ATOM 4192 N N . TYR C 2 154 ? -28.476 6.257 47.757 1.00 41.05 154 TYR D N 1
ATOM 4193 C CA . TYR C 2 154 ? -27.826 6.488 49.028 1.00 39.45 154 TYR D CA 1
ATOM 4194 C C . TYR C 2 154 ? -27.774 5.138 49.722 1.00 41.19 154 TYR D C 1
ATOM 4195 O O . TYR C 2 154 ? -28.803 4.548 50.045 1.00 40.86 154 TYR D O 1
ATOM 4204 N N . LEU C 2 155 ? -26.564 4.655 49.958 1.00 43.12 155 LEU D N 1
ATOM 4205 C CA . LEU C 2 155 ? -26.392 3.365 50.587 1.00 43.66 155 LEU D CA 1
ATOM 4206 C C . LEU C 2 155 ? -25.507 3.458 51.818 1.00 45.12 155 LEU D C 1
ATOM 4207 O O . LEU C 2 155 ? -24.695 4.371 51.940 1.00 46.95 155 LEU D O 1
ATOM 4212 N N . GLU C 2 156 ? -25.685 2.508 52.732 1.00 45.67 156 GLU D N 1
ATOM 4213 C CA . GLU C 2 156 ? -24.899 2.440 53.957 1.00 45.01 156 GLU D CA 1
ATOM 4214 C C . GLU C 2 156 ? -24.337 1.023 54.057 1.00 44.70 156 GLU D C 1
ATOM 4215 O O . GLU C 2 156 ? -24.996 0.055 53.670 1.00 43.77 156 GLU D O 1
ATOM 4221 N N . CYS C 2 157 ? -23.109 0.894 54.546 1.00 45.31 157 CYS D N 1
ATOM 4222 C CA . CYS C 2 157 ? -22.514 -0.427 54.665 1.00 46.54 157 CYS D CA 1
ATOM 4223 C C . CYS C 2 157 ? -21.345 -0.504 55.633 1.00 47.45 157 CYS D C 1
ATOM 4224 O O . CYS C 2 157 ? -20.892 0.506 56.180 1.00 47.59 157 CYS D O 1
ATOM 4227 N N . SER C 2 158 ? -20.881 -1.734 55.832 1.00 49.03 158 SER D N 1
ATOM 4228 C CA . SER C 2 158 ? -19.767 -2.041 56.711 1.00 50.74 158 SER D CA 1
ATOM 4229 C C . SER C 2 158 ? -18.787 -2.995 56.023 1.00 52.26 158 SER D C 1
ATOM 4230 O O . SER C 2 158 ? -19.115 -4.153 55.769 1.00 51.78 158 SER D O 1
ATOM 4233 N N . ALA C 2 159 ? -17.588 -2.506 55.716 1.00 53.13 159 ALA D N 1
ATOM 4234 C CA . ALA C 2 159 ? -16.576 -3.336 55.078 1.00 53.02 159 ALA D CA 1
ATOM 4235 C C . ALA C 2 159 ? -16.126 -4.418 56.064 1.00 52.76 159 ALA D C 1
ATOM 4236 O O . ALA C 2 159 ? -15.423 -5.357 55.701 1.00 52.33 159 ALA D O 1
ATOM 4238 N N . LEU C 2 160 ? -16.544 -4.284 57.315 1.00 52.57 160 LEU D N 1
ATOM 4239 C CA . LEU C 2 160 ? -16.152 -5.237 58.337 1.00 53.82 160 LEU D CA 1
ATOM 4240 C C . LEU C 2 160 ? -17.094 -6.449 58.419 1.00 54.78 160 LEU D C 1
ATOM 4241 O O . LEU C 2 160 ? -16.645 -7.601 58.428 1.00 53.83 160 LEU D O 1
ATOM 4246 N N . THR C 2 161 ? -18.396 -6.185 58.498 1.00 55.49 161 THR D N 1
ATOM 4247 C CA . THR C 2 161 ? -19.396 -7.243 58.578 1.00 56.63 161 THR D CA 1
ATOM 4248 C C . THR C 2 161 ? -20.016 -7.412 57.200 1.00 58.24 161 THR D C 1
ATOM 4249 O O . THR C 2 161 ? -21.030 -8.089 57.033 1.00 60.01 161 THR D O 1
ATOM 4253 N N . GLN C 2 162 ? -19.399 -6.781 56.210 1.00 59.17 162 GLN D N 1
ATOM 4254 C CA . GLN C 2 162 ? -19.886 -6.825 54.838 1.00 59.12 162 GLN D CA 1
ATOM 4255 C C . GLN C 2 162 ? -21.389 -6.541 54.703 1.00 58.51 162 GLN D C 1
ATOM 4256 O O . GLN C 2 162 ? -22.011 -6.833 53.678 1.00 58.17 162 GLN D O 1
ATOM 4262 N N . ARG C 2 163 ? -21.954 -5.943 55.745 1.00 57.74 163 ARG D N 1
ATOM 4263 C CA . ARG C 2 163 ? -23.360 -5.586 55.755 1.00 56.77 163 ARG D CA 1
ATOM 4264 C C . ARG C 2 163 ? -23.541 -4.502 54.706 1.00 54.07 163 ARG D C 1
ATOM 4265 O O . ARG C 2 163 ? -22.806 -3.525 54.685 1.00 53.52 163 ARG D O 1
ATOM 4273 N N . GLY C 2 164 ? -24.513 -4.680 53.828 1.00 51.92 164 GLY D N 1
ATOM 4274 C CA . GLY C 2 164 ? -24.755 -3.684 52.808 1.00 49.08 164 GLY D CA 1
ATOM 4275 C C . GLY C 2 164 ? -23.699 -3.658 51.725 1.00 47.61 164 GLY D C 1
ATOM 4276 O O . GLY C 2 164 ? -23.963 -3.169 50.629 1.00 47.58 164 GLY D O 1
ATOM 4277 N N . LEU C 2 165 ? -22.518 -4.204 52.007 1.00 46.31 165 LEU D N 1
ATOM 4278 C CA . LEU C 2 165 ? -21.428 -4.201 51.037 1.00 44.93 165 LEU D CA 1
ATOM 4279 C C . LEU C 2 165 ? -21.822 -4.553 49.601 1.00 45.25 165 LEU D C 1
ATOM 4280 O O . LEU C 2 165 ? -21.926 -3.663 48.752 1.00 46.78 165 LEU D O 1
ATOM 4285 N N . LYS C 2 166 ? -22.038 -5.836 49.322 1.00 44.88 166 LYS D N 1
ATOM 4286 C CA . LYS C 2 166 ? -22.416 -6.273 47.974 1.00 45.19 166 LYS D CA 1
ATOM 4287 C C . LYS C 2 166 ? -23.367 -5.309 47.264 1.00 44.33 166 LYS D C 1
ATOM 4288 O O . LYS C 2 166 ? -23.194 -4.982 46.087 1.00 43.42 166 LYS D O 1
ATOM 4294 N N . THR C 2 167 ? -24.374 -4.846 47.982 1.00 44.32 167 THR D N 1
ATOM 4295 C CA . THR C 2 167 ? -25.339 -3.955 47.369 1.00 46.00 167 THR D CA 1
ATOM 4296 C C . THR C 2 167 ? -24.737 -2.681 46.811 1.00 46.24 167 THR D C 1
ATOM 4297 O O . THR C 2 167 ? -25.138 -2.224 45.743 1.00 47.46 167 THR D O 1
ATOM 4301 N N . VAL C 2 168 ? -23.782 -2.104 47.532 1.00 46.01 168 VAL D N 1
ATOM 4302 C CA . VAL C 2 168 ? -23.151 -0.874 47.081 1.00 45.84 168 VAL D CA 1
ATOM 4303 C C . VAL C 2 168 ? -22.687 -1.009 45.644 1.00 46.11 168 VAL D C 1
ATOM 4304 O O . VAL C 2 168 ? -22.823 -0.086 44.849 1.00 47.39 168 VAL D O 1
ATOM 4308 N N . PHE C 2 169 ? -22.166 -2.176 45.298 1.00 45.98 169 PHE D N 1
ATOM 4309 C CA . PHE C 2 169 ? -21.671 -2.387 43.947 1.00 45.15 169 PHE D CA 1
ATOM 4310 C C . PHE C 2 169 ? -22.710 -2.869 42.934 1.00 46.48 169 PHE D C 1
ATOM 4311 O O . PHE C 2 169 ? -22.582 -2.593 41.740 1.00 47.01 169 PHE D O 1
ATOM 4319 N N . ASP C 2 170 ? -23.736 -3.584 43.383 1.00 46.78 170 ASP D N 1
ATOM 4320 C CA . ASP C 2 170 ? -24.742 -4.012 42.431 1.00 46.24 170 ASP D CA 1
ATOM 4321 C C . ASP C 2 170 ? -25.454 -2.753 41.985 1.00 46.01 170 ASP D C 1
ATOM 4322 O O . ASP C 2 170 ? -25.709 -2.561 40.806 1.00 47.52 170 ASP D O 1
ATOM 4327 N N . GLU C 2 171 ? -25.767 -1.875 42.926 1.00 45.91 171 GLU D N 1
ATOM 4328 C CA . GLU C 2 171 ? -26.465 -0.655 42.563 1.00 46.24 171 GLU D CA 1
ATOM 4329 C C . GLU C 2 171 ? -25.595 0.266 41.755 1.00 46.15 171 GLU D C 1
ATOM 4330 O O . GLU C 2 171 ? -26.083 0.988 40.885 1.00 47.51 171 GLU D O 1
ATOM 4336 N N . ALA C 2 172 ? -24.300 0.245 42.041 1.00 45.22 172 ALA D N 1
ATOM 4337 C CA . ALA C 2 172 ? -23.363 1.084 41.302 1.00 44.01 172 ALA D CA 1
ATOM 4338 C C . ALA C 2 172 ? -23.427 0.708 39.822 1.00 43.51 172 ALA D C 1
ATOM 4339 O O . ALA C 2 172 ? -23.552 1.575 38.951 1.00 43.25 172 ALA D O 1
ATOM 4341 N N . ILE C 2 173 ? -23.339 -0.594 39.555 1.00 42.35 173 ILE D N 1
ATOM 4342 C CA . ILE C 2 173 ? -23.395 -1.125 38.205 1.00 42.04 173 ILE D CA 1
ATOM 4343 C C . ILE C 2 173 ? -24.739 -0.800 37.540 1.00 43.50 173 ILE D C 1
ATOM 4344 O O . ILE C 2 173 ? -24.793 -0.430 36.360 1.00 44.10 173 ILE D O 1
ATOM 4349 N N . ARG C 2 174 ? -25.823 -0.924 38.299 1.00 43.86 174 ARG D N 1
ATOM 4350 C CA . ARG C 2 174 ? -27.150 -0.642 37.763 1.00 44.34 174 ARG D CA 1
ATOM 4351 C C . ARG C 2 174 ? -27.339 0.825 37.389 1.00 44.81 174 ARG D C 1
ATOM 4352 O O . ARG C 2 174 ? -28.164 1.138 36.546 1.00 46.58 174 ARG D O 1
ATOM 4360 N N . ALA C 2 175 ? -26.584 1.724 38.011 1.00 45.18 175 ALA D N 1
ATOM 4361 C CA . ALA C 2 175 ? -26.704 3.148 37.709 1.00 44.96 175 ALA D CA 1
ATOM 4362 C C . ALA C 2 175 ? -26.061 3.441 36.374 1.00 45.92 175 ALA D C 1
ATOM 4363 O O . ALA C 2 175 ? -26.309 4.476 35.762 1.00 46.00 175 ALA D O 1
ATOM 4365 N N . VAL C 2 176 ? -25.227 2.516 35.926 1.00 47.58 176 VAL D N 1
ATOM 4366 C CA . VAL C 2 176 ? -24.537 2.665 34.662 1.00 50.43 176 VAL D CA 1
ATOM 4367 C C . VAL C 2 176 ? -25.278 1.889 33.589 1.00 52.24 176 VAL D C 1
ATOM 4368 O O . VAL C 2 176 ? -25.485 2.389 32.477 1.00 52.12 176 VAL D O 1
ATOM 4372 N N . LEU C 2 177 ? -25.670 0.663 33.922 1.00 53.84 177 LEU D N 1
ATOM 4373 C CA . LEU C 2 177 ? -26.419 -0.170 32.989 1.00 54.99 177 LEU D CA 1
ATOM 4374 C C . LEU C 2 177 ? -27.818 0.418 32.802 1.00 56.31 177 LEU D C 1
ATOM 4375 O O . LEU C 2 177 ? -28.387 0.353 31.715 1.00 57.48 177 LEU D O 1
ATOM 4380 N N . CYS C 2 178 ? -28.354 0.999 33.874 1.00 57.86 178 CYS D N 1
ATOM 4381 C CA . CYS C 2 178 ? -29.686 1.605 33.889 1.00 58.89 178 CYS D CA 1
ATOM 4382 C C . CYS C 2 178 ? -30.790 0.566 34.074 1.00 59.80 178 CYS D C 1
ATOM 4383 O O . CYS C 2 178 ? -30.485 -0.647 34.187 1.00 59.76 178 CYS D O 1
#

CATH classification: 1.20.1270.60

Sequence (550 aa):
SRTVDLELELQIELLRETKRKYESVLQLGRALTAHLYSLLQTQHALGDAFADLSQKSPELQEEFGYNAETQKLLCKNGETLLGAVNFFVSSINTLVTKTMEDTLMTVKQYEAARLEYDAYRTDLEELSESAQATFQAHRDKYEKLRGDVAIKLKFLEENKIKVMHKQLLLFHNAVSAYFAGNQKQLEQVDLELELQIELLRETKRKYESVLQLGRALTAHLYSLLQTQHALGDAFADLSQKSPELQEEFGYNAETQKLLCKNGETLLGAVNFFVSSINTLVTKTMEDTLMTVKQYEAARLEYDAYRTDLEESAQATFQAHRDKYEKLRGDVAIKLKFLEENKIKVMHKQLLLFHNAVSAYFAGNQKQLEQTLQQAIKCVVVGDGAVGKTCLLISYTTNAFPGEYIPTVFDNYSANVMVDGKPVNLGLWDTAGQEDYDRLRPLSYPQTDVFLICFSLVSPASFENVRAKWYPEVRHHCPNTPIILVGTKLDLRDDKDTIEKLKEKKLTPITYPQGLAMAKEIGAVKYLECSALTQRGLKTVFDEAIRAVLC

GO terms:
  GO:0005794 Golgi apparatus (C, EXP)
  GO:0034497 protein localization to phagophore assembly site (P, IMP)
  GO:0000423 mitophagy (P, IMP)
  GO:0005525 GTP binding (F, TAS)
  GO:0007264 small GTPase-mediated signal transduction (P, TAS)
  GO:0070273 phosphatidylinositol-4-phosphate binding (F, IDA)
  GO:0032588 trans-Golgi network membrane (C, IDA)
  GO:0140090 membrane curvature sensor activity (F, IDA)
  GO:0005829 cytosol (C, TAS)
  GO:0042802 identical protein binding (F, IPI)
  GO:0005515 protein binding (F, IPI)
  GO:0005737 cytoplasm (C, IDA)
  GO:0045296 cadherin binding (F, HDA)
  GO:0005794 Golgi apparatus (C, IDA)
  GO:0005938 cell cortex (C, IDA)
  GO:0005737 cytoplasm (C, TAS)
  GO:0005886 plasma membrane (C, TAS)
  GO:0031267 small GTPase binding (F, TAS)
  GO:0030032 lamellipodium assembly (P, TAS)
  GO:0031529 ruffle organization (P, TAS)

Nearest PDB structures (foldseek):
  1i4d-assembly1_B  TM=1.005E+00  e=2.658E-23  Homo sapiens
  1i49-assembly1_B  TM=9.833E-01  e=9.071E-21  Homo sapiens
  1i4t-assembly2_A-2  TM=9.313E-01  e=3.914E-19  Homo sapiens
  1i4l-assembly2_A-2  TM=9.288E-01  e=3.914E-19  Homo sapiens
  1i4t-assembly1_B  TM=9.475E-01  e=5.673E-19  Homo sapiens

Foldseek 3Di:
DFDDPPVLVVLVVVLVVVLVVLVVVLVVLVVVLVVLVVLLVVLQVLLVVLCVCLVVPVVCVVVSPLSSVLSNVLNVLSVQLSVLSVVLSVLSCCLNVPLSVVLVVLVVQLVVLSVVLVVLVVVCVVVVVCSVVVNVVSVVSNVVSVVVSVVSSVVSVVVVCVRCVVSVVSNVVSVVVSVVVSCVPSVD/DPVVLVVLVVVLVVVLVVLVVVLVVLVVVLVVLVVLLVVLLVLLVVLVVCLVVPVPCVPVSVLSSVLSVLLSVLSVVLSVLSVVLSVLSCCLNVPLSVVLVVLVVVLVVLVVVLVVLVVVPVVVSVVVNVVSVVVNVVSVVVSVVSSVVSVVVVCVRCVVSVVSNVVSVVCSVVVSVVVVVVSVD/DEAEEEEAFAPPQCQVQLQCCQAVVARPPDPDDDPQDWDWHWDAQPRDTYIYTYGYAHHDPVCVPPRCVSVPPHQEYEYEGEQLDVPRVVVVVVPVLVSSCVNDPPHAYEYEHEPVVLLPPDVSQVVCVVVVHHGHDPVNQVVSCVVSVHPYYFYAYSHVCRRSVVSVSVRVVSRVD

Organism: Homo sapiens (NCBI:txid9606)

B-factor: mean 56.6, std 15.49, range [26.6, 118.32]

InterPro domains:
  IPR010504 Arfaptin homology (AH) domain [PF06456] (97-316)
  IPR010504 Arfaptin homology (AH) domain [PS50870] (121-321)
  IPR010504 Arfaptin homology (AH) domain [SM01015] (89-316)
  IPR027267 AH/BAR domain superfamily [G3DSA:1.20.1270.60] (118-318)
  IPR027267 AH/BAR domain superfamily [SSF103657] (120-318)
  IPR030798 Arfaptin family [PTHR12141] (6-341)

Radius of gyration: 31.41 Å; Cα contacts (8 Å, |Δi|>4): 688; chains: 3; bounding box: 79×52×104 Å

Secondary structure (DSSP, 8-state):
-----HHHHHHHHHHHHHHHHHHHHHHHHHHHHHHHHHHHHHHHHHHHHHHHHHHT-GGGHHHHHHHHHHHHHHHHHHHHHHHHHHHHHHHHHHHHHTHHHHHHHHHHHHHHHHHHHHHHHHHHHHH--HHHHHHHHHHHHHHHHHHHHHHHHHHHHHHHHHHHHHHHHHHHHHHHHHHHHHHHHH--/-TTHHHHHHHHHHHHHHHHHHHHHHHHHHHHHHHHHHHHHHHHHHHHHHHHHT-TTTHHHHHHHHHHHHHHHHTTHHHHHHHHHHHHHHHHIIIIIIHHHHHHHHHHHHHHHHHHHHHHHHH--HHHHHHHHHHHHHHHHHHHHHHHHHHHHHHHHHHHHHHHHHHHHHHHHHHHHHHHHHHH--/-EEEEEEE--TTSSHHHHHHHHHHSS--TTT---TT--EEEEEEETTEEEEEEEE----SGGGTTTGGGG-TT-SEEEEEEETT-HHHHHHIIIIIHHHHHHH-TT--EEEEEE-HHHHT-HHHHHHHHHTT-----HHHHHHHHHHTT-SEEEE--TTT-TTHHHHHHHHHHHHH-

Solvent-accessible surface area: 27847 Å² total; per-residue (Å²): 165,109,28,86,25,108,140,15,40,111,80,3,98,109,16,66,71,20,29,140,32,3,74,50,3,4,79,30,2,60,37,7,4,15,34,5,1,1,16,2,5,0,7,39,16,1,0,71,19,0,27,40,7,13,144,122,11,111,123,0,95,143,11,0,21,110,0,2,104,11,4,92,37,8,10,141,33,0,67,104,13,4,38,32,0,14,99,3,2,42,22,0,42,60,4,3,77,139,41,0,66,71,5,13,117,9,0,112,86,0,44,51,5,22,105,90,11,28,50,49,96,59,83,56,124,143,151,128,201,67,48,136,54,47,39,72,59,51,96,72,127,11,71,130,19,91,31,45,0,45,94,67,11,118,114,8,43,93,63,10,61,156,41,1,82,110,7,0,82,69,2,31,76,21,7,24,62,25,6,43,35,0,30,155,85,16,66,165,125,24,120,52,6,94,100,94,7,116,108,14,92,52,23,28,156,42,2,88,48,3,8,96,14,2,115,1,17,29,34,4,9,112,27,18,8,102,10,6,108,36,0,0,74,17,0,35,53,9,12,148,125,5,103,70,0,100,138,23,0,20,65,1,4,100,1,4,77,21,4,11,152,26,0,101,96,20,23,38,31,4,68,103,4,19,67,22,1,42,64,3,3,76,130,27,0,45,66,2,17,98,9,0,108,109,6,60,50,2,56,127,64,23,46,41,83,96,71,98,68,134,180,130,54,112,82,52,31,80,56,22,104,90,92,16,74,122,12,58,35,44,0,50,119,58,22,131,120,8,100,98,30,38,48,161,34,1,82,117,7,0,55,76,3,10,78,17,10,26,63,19,5,26,16,0,42,139,80,19,119,120,26,151,175,123,36,3,22,0,0,0,0,0,28,29,91,2,17,11,48,23,1,0,6,0,29,40,86,100,59,85,2,31,174,150,118,26,46,46,26,42,22,38,83,20,120,36,122,3,95,58,98,96,3,56,1,19,0,15,11,13,7,4,95,132,98,21,53,196,11,2,11,42,0,2,67,70,16,46,0,0,0,0,0,0,1,0,18,32,32,70,3,29,86,43,0,98,59,53,1,62,63,27,0,58,147,84,19,84,145,18,33,1,0,0,0,0,5,70,29,44,55,38,112,44,166,75,26,61,79,87,18,128,105,132,187,82,95,12,7,60,107,85,67,0,61,59,6,4,148,104,4,53,18,76,93,20,30,30,0,0,13,98,74,72,163,31,3,141,63,0,0,13,29,0,0,83,23,35,39,140